Protein AF-A0AAW6HRA0-F1 (afdb_monomer_lite)

Radius of gyration: 40.7 Å; chains: 1; bounding box: 84×88×145 Å

Foldseek 3Di:
DDDDDDDDDDDDDDDDDDDDDDDDDDDDDDDDDDDDDDDDDDDDDDDDDDDYDDDDYDDDDDDDDDDDDDDDYDDDDDDDDDDDDDDDDDDDDDDDDDDDDDDDDDDDDDDDDDDDDDDDDDDDDPDPDPPPPDDPLRVLLVLLVVVLVLLVLLLVQQPDDPVVSVVVCVVCVVVANVVSVVLSVVSVVPVVVSVVVVCSVVSSVVNVVVSVVVCVVRVHPSVPDDPPDDTPLRVLVVVLVVLLVLLVVLLVLDPQVVLVVLSVVVNVVSVVQNNDGPVRDRLDFDADPVGDTPSPSVVSSVVSVVVSVVVVVLQVQLVVLVVVLVPQAEPLAFDLVSVPSLVSNLVSLLSNDRDDLECRVQADDLLWHFCCVCVVDPLSVVLLVVLLVLLLQLVLVQAFAPDPVRARADDDDPVCLVSCVVQLSQQLSLLVLLQVSLQSSCVNNVFDRADACNVVDDSRLSVLVLSNLSSLVSLVCQQLVVPAHNVRDGDDDSHGHHPSNVVSCVVVQKDKDKDKDKCSPPFRKYAPNRHHISNNVSSVVSSVLSVLVVLCVVPPPPPPVSCVSNVSVCLSNDRQFHYKGKGKDKDWPAADPVHRRITTMIIIMIIMTIGRNDDD

Organism: NCBI:txid2963128

Secondary structure (DSSP, 8-state):
--------------------------------------------------------------------------------------------------------PPPP-------PPPPPP----------PPPPHHHHHHHHHHHHHHHHHHHHHT-SS-HHHHHHHHHHHIIIIIHHHHHHHHHHHHHHHHHHHTT-HHHHHHHHHHHHHHHHHHTT--TTT--TTPPPHHHHHHHHHHHHHHHHHHHHTT---HHHHHHHHHHHHHHHHHHHS-TTS--S--EE-TT--EE-HHHHHHHHHHHHHHHHHHHHHHHHHHHHHHHH----SS--TT-HHHHHHHHHHGGGGS---SBSTTS--BTTB-BTHHHHH-HHHHHHHHHHHHHHHHHHHTT-SSSSTTT-B-PPPPTTHHHHHHHHHHHHHHHHHHHHHHHHHHHHHTTPPPPEEGGGTS-HHHHHHHHHHHHHHHHHHHHHHTTPBPTTSPBP------BHHHHHHHHHTTEEEEEEEEE-TTSPEEE-TTT-SBHHHHHHHHHHHHHHTHHHHHHHTTT-TTTGGGSHHHHHHH-SS--EEEEEEEEEEEEE-SS-TTSEEEEEEEEEEEEEEPPP-

pLDDT: mean 71.72, std 25.59, range [21.41, 98.06]

Structure (mmCIF, N/CA/C/O backbone):
data_AF-A0AAW6HRA0-F1
#
_entry.id   AF-A0AAW6HRA0-F1
#
loop_
_atom_site.group_PDB
_atom_site.id
_atom_site.type_symbol
_atom_site.label_atom_id
_atom_site.label_alt_id
_atom_site.label_comp_id
_atom_site.label_asym_id
_atom_site.label_entity_id
_atom_site.label_seq_id
_atom_site.pdbx_PDB_ins_code
_atom_site.Cartn_x
_atom_site.Cartn_y
_atom_site.Cartn_z
_atom_site.occupancy
_atom_site.B_iso_or_equiv
_atom_site.auth_seq_id
_atom_site.auth_comp_id
_atom_site.auth_asym_id
_atom_site.auth_atom_id
_atom_site.pdbx_PDB_model_num
ATOM 1 N N . MET A 1 1 ? 3.981 -8.289 65.787 1.00 32.78 1 MET A N 1
ATOM 2 C CA . MET A 1 1 ? 4.307 -9.718 66.020 1.00 32.78 1 MET A CA 1
ATOM 3 C C . MET A 1 1 ? 3.108 -10.589 65.640 1.00 32.78 1 MET A C 1
ATOM 5 O O . MET A 1 1 ? 2.028 -10.282 66.110 1.00 32.78 1 MET A O 1
ATOM 9 N N . LYS A 1 2 ? 3.347 -11.633 64.816 1.00 30.75 2 LYS A N 1
ATOM 10 C CA . LYS A 1 2 ? 2.609 -12.918 64.611 1.00 30.75 2 LYS A CA 1
ATOM 11 C C . LYS A 1 2 ? 1.085 -12.866 64.313 1.00 30.75 2 LYS A C 1
ATOM 13 O O . LYS A 1 2 ? 0.309 -12.470 65.161 1.00 30.75 2 LYS A O 1
ATOM 18 N N . ARG A 1 3 ? 0.630 -13.144 63.075 1.00 32.78 3 ARG A N 1
ATOM 19 C CA . ARG A 1 3 ? 0.397 -14.449 62.370 1.00 32.78 3 ARG A CA 1
ATOM 20 C C . ARG A 1 3 ? -0.801 -15.275 62.887 1.00 32.78 3 ARG A C 1
ATOM 22 O O . ARG A 1 3 ? -0.697 -15.839 63.966 1.00 32.78 3 ARG A O 1
ATOM 29 N N . HIS A 1 4 ? -1.831 -15.468 62.046 1.00 30.52 4 HIS A N 1
ATOM 30 C CA . HIS A 1 4 ? -2.192 -16.739 61.361 1.00 30.52 4 HIS A CA 1
ATOM 31 C C . HIS A 1 4 ? -3.583 -16.644 60.684 1.00 30.52 4 HIS A C 1
ATOM 33 O O . HIS A 1 4 ? -4.555 -16.256 61.312 1.00 30.52 4 HIS A O 1
ATOM 39 N N . ASN A 1 5 ? -3.663 -16.785 59.353 1.00 33.03 5 ASN A N 1
ATOM 40 C CA . ASN A 1 5 ? -3.991 -18.000 58.573 1.00 33.03 5 ASN A CA 1
ATOM 41 C C . ASN A 1 5 ? -5.395 -18.593 58.790 1.00 33.03 5 ASN A C 1
ATOM 43 O O . ASN A 1 5 ? -5.644 -19.216 59.816 1.00 33.03 5 ASN A O 1
ATOM 47 N N . LYS A 1 6 ? -6.206 -18.610 57.720 1.00 30.36 6 LYS A N 1
ATOM 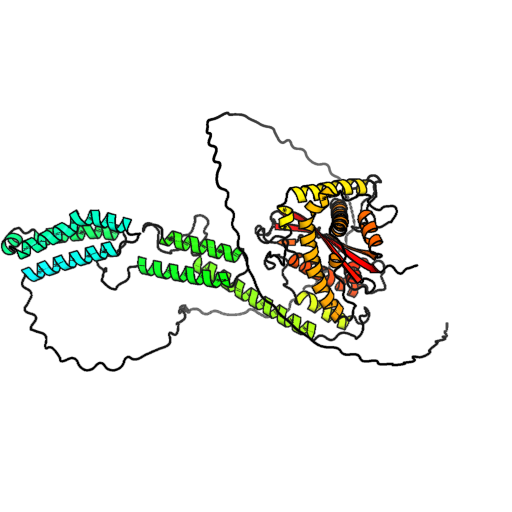48 C CA . LYS A 1 6 ? -7.031 -19.773 57.346 1.00 30.36 6 LYS A CA 1
ATOM 49 C C . LYS A 1 6 ? -7.281 -19.804 55.831 1.00 30.36 6 LYS A C 1
ATOM 51 O O . LYS A 1 6 ? -7.961 -18.950 55.278 1.00 30.36 6 LYS A O 1
ATOM 56 N N . LYS A 1 7 ? -6.692 -20.819 55.189 1.00 29.89 7 LYS A N 1
ATOM 57 C CA . LYS A 1 7 ? -6.989 -21.306 53.834 1.00 29.89 7 LYS A CA 1
ATOM 58 C C . LYS A 1 7 ? -8.380 -21.957 53.812 1.00 29.89 7 LYS A C 1
ATOM 60 O O . LYS A 1 7 ? -8.740 -22.630 54.777 1.00 29.89 7 LYS A O 1
ATOM 65 N N . ARG A 1 8 ? -9.087 -21.877 52.682 1.00 29.95 8 ARG A N 1
ATOM 66 C CA . ARG A 1 8 ? -10.097 -22.871 52.284 1.00 29.95 8 ARG A CA 1
ATOM 67 C C . ARG A 1 8 ? -9.791 -23.369 50.869 1.00 29.95 8 ARG A C 1
ATOM 69 O O . ARG A 1 8 ? -9.817 -22.604 49.915 1.00 29.95 8 ARG A O 1
ATOM 76 N N . LEU A 1 9 ? -9.449 -24.653 50.814 1.00 26.12 9 LEU A N 1
ATOM 77 C CA . LEU A 1 9 ? -9.520 -25.569 49.673 1.00 26.12 9 LEU A CA 1
ATOM 78 C C . LEU A 1 9 ? -10.984 -26.026 49.519 1.00 26.12 9 LEU A C 1
ATOM 80 O O . LEU A 1 9 ? -11.621 -26.182 50.554 1.00 26.12 9 LEU A O 1
ATOM 84 N N . PHE A 1 10 ? -11.467 -26.283 48.300 1.00 27.75 10 PHE A N 1
ATOM 85 C CA . PHE A 1 10 ? -12.321 -27.427 47.889 1.00 27.75 10 PHE A CA 1
ATOM 86 C C . PHE A 1 10 ? -12.555 -27.278 46.364 1.00 27.75 10 PHE A C 1
ATOM 88 O O . PHE A 1 10 ? -13.098 -26.270 45.933 1.00 27.75 10 PHE A O 1
ATOM 95 N N . THR A 1 11 ? -11.857 -28.027 45.506 1.00 26.58 11 THR A N 1
ATOM 96 C CA . THR A 1 11 ? -12.158 -29.376 44.969 1.00 26.58 11 THR A CA 1
ATOM 97 C C . THR A 1 11 ? -12.939 -29.334 43.652 1.00 26.58 11 THR A C 1
ATOM 99 O O . THR A 1 11 ? -14.100 -28.952 43.590 1.00 26.58 11 THR A O 1
ATOM 102 N N . THR A 1 12 ? -12.236 -29.776 42.614 1.00 26.36 12 THR A N 1
ATOM 103 C CA . THR A 1 12 ? -12.660 -30.143 41.262 1.00 26.36 12 THR A CA 1
ATOM 104 C C . THR A 1 12 ? -13.711 -31.258 41.275 1.00 26.36 12 THR A C 1
ATOM 106 O O . THR A 1 12 ? -13.523 -32.247 41.981 1.00 26.36 12 THR A O 1
ATOM 109 N N . LEU A 1 13 ? -14.740 -31.179 40.423 1.00 23.59 13 LEU A N 1
ATOM 110 C CA . LEU A 1 13 ? -15.437 -32.372 39.935 1.00 23.59 13 LEU A CA 1
ATOM 111 C C . LEU A 1 13 ? -15.666 -32.278 38.421 1.00 23.59 13 LEU A C 1
ATOM 113 O O . LEU A 1 13 ? -16.229 -31.314 37.910 1.00 23.59 13 LEU A O 1
ATOM 117 N N . PHE A 1 14 ? -15.165 -33.303 37.742 1.00 24.30 14 PHE A N 1
ATOM 118 C CA . PHE A 1 14 ? -15.298 -33.624 36.327 1.00 24.30 14 PHE A CA 1
ATOM 119 C C . PHE A 1 14 ? -16.627 -34.362 36.105 1.00 24.30 14 PHE A C 1
ATOM 121 O O . PHE A 1 14 ? -16.953 -35.254 36.887 1.00 24.30 14 PHE A O 1
ATOM 128 N N . ALA A 1 15 ? -17.337 -34.080 35.012 1.00 24.59 15 ALA A N 1
ATOM 129 C CA . ALA A 1 15 ? -18.278 -35.028 34.417 1.00 24.59 15 ALA A CA 1
ATOM 130 C C . ALA A 1 15 ? -18.334 -34.822 32.896 1.00 24.59 15 ALA A C 1
ATOM 132 O O . ALA A 1 15 ? -18.766 -33.781 32.405 1.00 24.59 15 ALA A O 1
ATOM 133 N N . CYS A 1 16 ? -17.851 -35.832 32.173 1.00 21.41 16 CYS A N 1
ATOM 134 C CA . CYS A 1 16 ? -17.961 -35.996 30.730 1.00 21.41 16 CYS A CA 1
ATOM 135 C C . CYS A 1 16 ? -19.397 -36.340 30.320 1.00 21.41 16 CYS A C 1
ATOM 137 O O . CYS A 1 16 ? -20.037 -37.172 30.961 1.00 21.41 16 CYS A O 1
ATOM 139 N N . THR A 1 17 ? -19.834 -35.868 29.153 1.00 27.03 17 THR A N 1
ATOM 140 C CA . THR A 1 17 ? -20.643 -36.702 28.251 1.00 27.03 17 THR A CA 1
ATOM 141 C C . THR A 1 17 ? -20.348 -36.319 26.802 1.00 27.03 17 THR A C 1
ATOM 143 O O . THR A 1 17 ? -20.506 -35.167 26.408 1.00 27.03 17 THR A O 1
ATOM 146 N N . LEU A 1 18 ? -19.859 -37.299 26.036 1.00 24.09 18 LEU A N 1
ATOM 147 C CA . LEU A 1 18 ? -19.738 -37.271 24.581 1.00 24.09 18 LEU A CA 1
ATOM 148 C C . LEU A 1 18 ? -21.130 -37.318 23.935 1.00 24.09 18 LEU A C 1
ATOM 150 O O . LEU A 1 18 ? -21.967 -38.103 24.372 1.00 24.09 18 LEU A O 1
ATOM 154 N N . LEU A 1 19 ? -21.300 -36.636 22.801 1.00 24.66 19 LEU A N 1
ATOM 155 C CA . LEU A 1 19 ? -22.029 -37.214 21.672 1.00 24.66 19 LEU A CA 1
ATOM 156 C C . LEU A 1 19 ? -21.441 -36.706 20.349 1.00 24.66 19 LEU A C 1
ATOM 158 O O . LEU A 1 19 ? -21.378 -35.513 20.070 1.00 24.66 19 LEU A O 1
ATOM 162 N N . THR A 1 20 ? -20.950 -37.671 19.582 1.00 27.36 20 THR A N 1
ATOM 163 C CA . THR A 1 20 ? -20.420 -37.602 18.219 1.00 27.36 20 THR A CA 1
ATOM 164 C C . THR A 1 20 ? -21.535 -37.428 17.189 1.00 27.36 20 THR A C 1
ATOM 166 O O . THR A 1 20 ? -22.598 -38.026 17.334 1.00 27.36 20 THR A O 1
ATOM 169 N N . GLY A 1 21 ? -21.256 -36.706 16.102 1.00 24.25 21 GLY A N 1
ATOM 170 C CA . GLY A 1 21 ? -22.137 -36.619 14.935 1.00 24.25 21 GLY A CA 1
ATOM 171 C C . GLY A 1 21 ? -21.436 -35.991 13.732 1.00 24.25 21 GLY A C 1
ATOM 172 O O . GLY A 1 21 ? -21.539 -34.795 13.495 1.00 24.25 21 GLY A O 1
ATOM 173 N N . THR A 1 22 ? -20.690 -36.812 13.002 1.00 25.50 22 THR A N 1
ATOM 174 C CA . THR A 1 22 ? -20.078 -36.549 11.695 1.00 25.50 22 THR A CA 1
ATOM 175 C C . THR A 1 22 ? -21.141 -36.545 10.593 1.00 25.50 22 THR A C 1
ATOM 177 O O . THR A 1 22 ? -21.869 -37.526 10.485 1.00 25.50 22 THR A O 1
ATOM 180 N N . ILE A 1 23 ? -21.153 -35.538 9.709 1.00 26.33 23 ILE A N 1
ATOM 181 C CA . ILE A 1 23 ? -21.587 -35.688 8.307 1.00 26.33 23 ILE A CA 1
ATOM 182 C C . ILE A 1 23 ? -20.619 -34.900 7.409 1.00 26.33 23 ILE A C 1
ATOM 184 O O . ILE A 1 23 ? -20.472 -33.687 7.527 1.00 26.33 23 ILE A O 1
ATOM 188 N N . LEU A 1 24 ? -19.943 -35.649 6.539 1.00 24.14 24 LEU A N 1
ATOM 189 C CA . LEU A 1 24 ? -19.194 -35.235 5.349 1.00 24.14 24 LEU A CA 1
ATOM 190 C C . LEU A 1 24 ? -20.092 -35.428 4.114 1.00 24.14 24 LEU A C 1
ATOM 192 O O . LEU A 1 24 ? -21.017 -36.236 4.185 1.00 24.14 24 LEU A O 1
ATOM 196 N N . SER A 1 25 ? -19.699 -34.809 2.986 1.00 24.53 25 SER A N 1
ATOM 197 C CA . SER A 1 25 ? -20.183 -34.982 1.590 1.00 24.53 25 SER A CA 1
ATOM 198 C C . SER A 1 25 ? -21.067 -33.830 1.090 1.00 24.53 25 SER A C 1
ATOM 200 O O . SER A 1 25 ? -22.001 -33.450 1.779 1.00 24.53 25 SER A O 1
ATOM 202 N N . SER A 1 26 ? -20.906 -33.256 -0.105 1.00 24.38 26 SER A N 1
ATOM 203 C CA . SER A 1 26 ? -19.898 -33.320 -1.182 1.00 24.38 26 SER A CA 1
ATOM 204 C C . SER A 1 26 ? -20.321 -32.322 -2.283 1.00 24.38 26 SER A C 1
ATOM 206 O O . SER A 1 26 ? -21.490 -31.955 -2.311 1.00 24.38 26 SER A O 1
ATOM 208 N N . CYS A 1 27 ? -19.382 -31.974 -3.185 1.00 22.89 27 CYS A N 1
ATOM 209 C CA . CYS A 1 27 ? -19.564 -31.733 -4.638 1.00 22.89 27 CYS A CA 1
ATOM 210 C C . CYS A 1 27 ? -20.577 -30.648 -5.100 1.00 22.89 27 CYS A C 1
ATOM 212 O O . CYS A 1 27 ? -21.722 -30.633 -4.682 1.00 22.89 27 CYS A O 1
ATOM 214 N N . LYS A 1 28 ? -20.284 -29.745 -6.046 1.00 25.86 28 LYS A N 1
ATOM 215 C CA . LYS A 1 28 ? -19.687 -29.941 -7.383 1.00 25.86 28 LYS A CA 1
ATOM 216 C C . LYS A 1 28 ? -19.441 -28.581 -8.071 1.00 25.86 28 LYS A C 1
ATOM 218 O O . LYS A 1 28 ? -20.191 -27.641 -7.823 1.00 25.86 28 LYS A O 1
ATOM 223 N N . ASP A 1 29 ? -18.450 -28.545 -8.958 1.00 27.97 29 ASP A N 1
ATOM 224 C CA . ASP A 1 29 ? -18.233 -27.533 -10.000 1.00 27.97 29 ASP A CA 1
ATOM 225 C C . ASP A 1 29 ? -19.407 -27.447 -10.991 1.00 27.97 29 ASP A C 1
ATOM 227 O O . ASP A 1 29 ? -20.036 -28.468 -11.274 1.00 27.97 29 ASP A O 1
ATOM 231 N N . GLU A 1 30 ? -19.624 -26.268 -11.586 1.00 27.77 30 GLU A N 1
ATOM 232 C CA . GLU A 1 30 ? -20.020 -26.165 -12.996 1.00 27.77 30 GLU A CA 1
ATOM 233 C C . GLU A 1 30 ? -19.641 -24.807 -13.620 1.00 27.77 30 GLU A C 1
ATOM 235 O O . GLU A 1 30 ? -19.603 -23.760 -12.973 1.00 27.77 30 GLU A O 1
ATOM 240 N N . ASP A 1 31 ? -19.315 -24.907 -14.904 1.00 26.70 31 ASP A N 1
ATOM 241 C CA . ASP A 1 31 ? -18.547 -24.024 -15.771 1.00 26.70 31 ASP A CA 1
ATOM 242 C C . ASP A 1 31 ? -19.311 -22.843 -16.416 1.00 26.70 31 ASP A C 1
ATOM 244 O O . ASP A 1 31 ? -20.501 -22.903 -16.709 1.00 26.70 31 ASP A O 1
ATOM 248 N N . ILE A 1 32 ? -18.532 -21.800 -16.742 1.00 27.66 32 ILE A N 1
ATOM 249 C CA . ILE A 1 32 ? -18.434 -21.065 -18.026 1.00 27.66 32 ILE A CA 1
ATOM 250 C C . ILE A 1 32 ? -19.733 -20.765 -18.813 1.00 27.66 32 ILE A C 1
ATOM 252 O O . ILE A 1 32 ? -20.316 -21.650 -19.436 1.00 27.66 32 ILE A O 1
ATOM 256 N N . LYS A 1 33 ? -20.006 -19.464 -19.049 1.00 26.39 33 LYS A N 1
ATOM 257 C CA . LYS A 1 33 ? -20.220 -18.922 -20.415 1.00 26.39 33 LYS A CA 1
ATOM 258 C C . LYS A 1 33 ? -20.178 -17.393 -20.506 1.00 26.39 33 LYS A C 1
ATOM 260 O O . LYS A 1 33 ? -20.820 -16.667 -19.758 1.00 26.39 33 LYS A O 1
ATOM 265 N N . ALA A 1 34 ? -19.418 -16.942 -21.499 1.00 26.44 34 ALA A N 1
ATOM 266 C CA . ALA A 1 34 ? -19.275 -15.571 -21.958 1.00 26.44 34 ALA A CA 1
ATOM 267 C C . ALA A 1 34 ? -20.523 -15.055 -22.694 1.00 26.44 34 ALA A C 1
ATOM 269 O O . ALA A 1 34 ? -21.170 -15.810 -23.415 1.00 26.44 34 ALA A O 1
ATOM 270 N N . HIS A 1 35 ? -20.749 -13.738 -22.651 1.00 26.91 35 HIS A N 1
ATOM 271 C CA . HIS A 1 35 ? -21.359 -13.018 -23.769 1.00 26.91 35 HIS A CA 1
ATOM 272 C C . HIS A 1 35 ? -20.763 -11.612 -23.926 1.00 26.91 35 HIS A C 1
ATOM 274 O O . HIS A 1 35 ? -20.945 -10.728 -23.093 1.00 26.91 35 HIS A O 1
ATOM 280 N N . LYS A 1 36 ? -20.067 -11.423 -25.054 1.00 27.50 36 LYS A N 1
ATOM 281 C CA . LYS A 1 36 ? -19.868 -10.132 -25.720 1.00 27.50 36 LYS A CA 1
ATOM 282 C C . LYS A 1 36 ? -21.234 -9.553 -26.100 1.00 27.50 36 LYS A C 1
ATOM 284 O O . LYS A 1 36 ? -22.053 -10.286 -26.648 1.00 27.50 36 LYS A O 1
ATOM 289 N N . ASN A 1 37 ? -21.409 -8.242 -25.947 1.00 27.28 37 ASN A N 1
ATOM 290 C CA . ASN A 1 37 ? -22.041 -7.434 -26.987 1.00 27.28 37 ASN A CA 1
ATOM 291 C C . ASN A 1 37 ? -21.574 -5.977 -26.922 1.00 27.28 37 ASN A C 1
ATOM 293 O O . ASN A 1 37 ? -21.747 -5.271 -25.935 1.00 27.28 37 ASN A O 1
ATOM 297 N N . SER A 1 38 ? -20.963 -5.580 -28.031 1.00 26.45 38 SER A N 1
ATOM 298 C CA . SER A 1 38 ? -20.628 -4.232 -28.461 1.00 26.45 38 SER A CA 1
ATOM 299 C C . SER A 1 38 ? -21.875 -3.379 -28.686 1.00 26.45 38 SER A C 1
ATOM 301 O O . SER A 1 38 ? -22.854 -3.868 -29.251 1.00 26.45 38 SER A O 1
ATOM 303 N N . LYS A 1 39 ? -21.780 -2.077 -28.411 1.00 27.12 39 LYS A N 1
ATOM 304 C CA . LYS A 1 39 ? -22.443 -1.065 -29.239 1.00 27.12 39 LYS A CA 1
ATOM 305 C C . LYS A 1 39 ? -21.587 0.194 -29.303 1.00 27.12 39 LYS A C 1
ATOM 307 O O . LYS A 1 39 ? -21.385 0.881 -28.309 1.00 27.12 39 LYS A O 1
ATOM 312 N N . GLU A 1 40 ? -21.078 0.428 -30.504 1.00 26.38 40 GLU A N 1
ATOM 313 C CA . GLU A 1 40 ? -20.546 1.695 -30.981 1.00 26.38 40 GLU A CA 1
ATOM 314 C C . GLU A 1 40 ? -21.609 2.793 -30.869 1.00 26.38 40 GLU A C 1
ATOM 316 O O . GLU A 1 40 ? -22.800 2.564 -31.099 1.00 26.38 40 GLU A O 1
ATOM 321 N N . THR A 1 41 ? -21.178 4.022 -30.600 1.00 27.05 41 THR A N 1
ATOM 322 C CA . THR A 1 41 ? -21.844 5.198 -31.161 1.00 27.05 41 THR A CA 1
ATOM 323 C C . THR A 1 41 ? -20.789 6.249 -31.468 1.00 27.05 41 THR A C 1
ATOM 325 O O . THR A 1 41 ? -20.046 6.696 -30.597 1.00 27.05 41 THR A O 1
ATOM 328 N N . THR A 1 42 ? -20.707 6.583 -32.747 1.00 25.50 42 THR A N 1
ATOM 329 C CA . THR A 1 42 ? -19.741 7.483 -33.365 1.00 25.50 42 THR A CA 1
ATOM 330 C C . THR A 1 42 ? -20.321 8.902 -33.484 1.00 25.50 42 THR A C 1
ATOM 332 O O . THR A 1 42 ? -21.511 9.071 -33.729 1.00 25.50 42 THR A O 1
ATOM 335 N N . VAL A 1 43 ? -19.420 9.891 -33.426 1.00 25.80 43 VAL A N 1
ATOM 336 C CA . VAL A 1 43 ? -19.469 11.250 -34.019 1.00 25.80 43 VAL A CA 1
ATOM 337 C C . VAL A 1 43 ? -20.418 12.304 -33.417 1.00 25.80 43 VAL A C 1
ATOM 339 O O . VAL A 1 43 ? -21.623 12.298 -33.646 1.00 25.80 43 VAL A O 1
ATOM 342 N N . LYS A 1 44 ? -19.812 13.369 -32.866 1.00 26.44 44 LYS A N 1
ATOM 343 C CA . LYS A 1 44 ? -19.910 14.720 -33.459 1.00 26.44 44 LYS A CA 1
ATOM 344 C C . LYS A 1 44 ? -18.706 15.594 -33.102 1.00 26.44 44 LYS A C 1
ATOM 346 O O . LYS A 1 44 ? -18.514 16.003 -31.964 1.00 26.44 44 LYS A O 1
ATOM 351 N N . THR A 1 45 ? -17.906 15.849 -34.130 1.00 26.89 45 THR A N 1
ATOM 352 C CA . THR A 1 45 ? -16.911 16.911 -34.247 1.00 26.89 45 THR A CA 1
ATOM 353 C C . THR A 1 45 ? -17.600 18.274 -34.348 1.00 26.89 45 THR A C 1
ATOM 355 O O . THR A 1 45 ? -18.645 18.407 -34.985 1.00 26.89 45 THR A O 1
ATOM 358 N N . GLY A 1 46 ? -16.993 19.293 -33.741 1.00 26.42 46 GLY A N 1
ATOM 359 C CA . GLY A 1 46 ? -17.368 20.698 -33.875 1.00 26.42 46 GLY A CA 1
ATOM 360 C C . GLY A 1 46 ? -16.120 21.568 -33.758 1.00 26.42 46 GLY A C 1
ATOM 361 O O . GLY A 1 46 ? -15.561 21.702 -32.676 1.00 26.42 46 GLY A O 1
ATOM 362 N N . ASN A 1 47 ? -15.673 22.078 -34.906 1.00 27.52 47 ASN A N 1
ATOM 363 C CA . ASN A 1 47 ? -14.551 22.996 -35.108 1.00 27.52 47 ASN A CA 1
ATOM 364 C C . ASN A 1 47 ? -14.876 24.442 -34.684 1.00 27.52 47 ASN A C 1
ATOM 366 O O . ASN A 1 47 ? -16.030 24.859 -34.749 1.00 27.52 47 ASN A O 1
ATOM 370 N N . GLY A 1 48 ? -13.814 25.213 -34.417 1.00 26.25 48 GLY A N 1
ATOM 371 C CA . GLY A 1 48 ? -13.759 26.687 -34.369 1.00 26.25 48 GLY A CA 1
ATOM 372 C C . GLY A 1 48 ? -12.716 27.132 -33.333 1.00 26.25 48 GLY A C 1
ATOM 373 O O . GLY A 1 48 ? -12.991 27.025 -32.147 1.00 26.25 48 GLY A O 1
ATOM 374 N N . SER A 1 49 ? -11.434 27.368 -33.663 1.00 25.45 49 SER A N 1
ATOM 375 C CA . SER A 1 49 ? -10.855 28.582 -34.297 1.00 25.45 49 SER A CA 1
ATOM 376 C C . SER A 1 49 ? -11.257 29.866 -33.538 1.00 25.45 49 SER A C 1
ATOM 378 O O . SER A 1 49 ? -12.423 30.030 -33.219 1.00 25.45 49 SER A O 1
ATOM 380 N N . THR A 1 50 ? -10.417 30.849 -33.197 1.00 26.05 50 THR A N 1
ATOM 381 C CA . THR A 1 50 ? -9.012 31.219 -33.468 1.00 26.05 50 THR A CA 1
ATOM 382 C C . THR A 1 50 ? -8.729 32.522 -32.670 1.00 26.05 50 THR A C 1
ATOM 384 O O . THR A 1 50 ? -9.687 33.154 -32.235 1.00 26.05 50 THR A O 1
ATOM 387 N N . ILE A 1 51 ? -7.456 32.965 -32.635 1.00 28.05 51 ILE A N 1
ATOM 388 C CA . ILE A 1 51 ? -6.970 34.376 -32.571 1.00 28.05 51 ILE A CA 1
ATOM 389 C C . ILE A 1 51 ? -6.637 35.010 -31.191 1.00 28.05 51 ILE A C 1
ATOM 391 O O . ILE A 1 51 ? -7.522 35.270 -30.388 1.00 28.05 51 ILE A O 1
ATOM 395 N N . GLU A 1 52 ? -5.320 35.286 -31.038 1.00 26.44 52 GLU A N 1
ATOM 396 C CA . GLU A 1 52 ? -4.622 36.512 -30.548 1.00 26.44 52 GLU A CA 1
ATOM 397 C C . GLU A 1 52 ? -4.929 37.086 -29.146 1.00 26.44 52 GLU A C 1
ATOM 399 O O . GLU A 1 52 ? -6.017 36.944 -28.623 1.00 26.44 52 GLU A O 1
ATOM 404 N N . SER A 1 53 ? -4.078 37.863 -28.469 1.00 26.00 53 SER A N 1
ATOM 405 C CA . SER A 1 53 ? -2.642 38.190 -28.467 1.00 26.00 53 SER A CA 1
ATOM 406 C C . SER A 1 53 ? -2.406 39.109 -27.240 1.00 26.00 53 SER A C 1
ATOM 408 O O . SER A 1 53 ? -3.347 39.738 -26.774 1.00 26.00 53 SER A O 1
ATOM 410 N N . ASN A 1 54 ? -1.159 39.171 -26.754 1.00 26.05 54 ASN A N 1
ATOM 411 C CA . ASN A 1 54 ? -0.449 40.296 -26.104 1.00 26.05 54 ASN A CA 1
ATOM 412 C C . ASN A 1 54 ? -1.069 41.179 -24.989 1.00 26.05 54 ASN A C 1
ATOM 414 O O . ASN A 1 54 ? -2.162 41.719 -25.098 1.00 26.05 54 ASN A O 1
ATOM 418 N N . GLY A 1 55 ? -0.214 41.497 -24.004 1.00 25.53 55 GLY A N 1
ATOM 419 C CA . GLY A 1 55 ? -0.324 42.660 -23.104 1.00 25.53 55 GLY A CA 1
ATOM 420 C C . GLY A 1 55 ? 0.127 42.320 -21.676 1.00 25.53 55 GLY A C 1
ATOM 421 O O . GLY A 1 55 ? -0.635 41.704 -20.946 1.00 25.53 55 GLY A O 1
ATOM 422 N N . SER A 1 56 ? 1.402 42.459 -21.299 1.00 25.89 56 SER A N 1
ATOM 423 C CA . SER A 1 56 ? 2.108 43.696 -20.899 1.00 25.89 56 SER A CA 1
ATOM 424 C C . SER A 1 56 ? 1.938 44.084 -19.417 1.00 25.89 56 SER A C 1
ATOM 426 O O . SER A 1 56 ? 0.846 44.396 -18.962 1.00 25.89 56 SER A O 1
ATOM 428 N N . ASP A 1 57 ? 3.102 44.157 -18.763 1.00 26.14 57 ASP A N 1
ATOM 429 C CA . ASP A 1 57 ? 3.569 45.194 -17.831 1.00 26.14 57 ASP A CA 1
ATOM 430 C C . ASP A 1 57 ? 3.345 45.159 -16.304 1.00 26.14 57 ASP A C 1
ATOM 432 O O . ASP A 1 57 ? 2.240 45.100 -15.776 1.00 26.14 57 ASP A O 1
ATOM 436 N N . ASN A 1 58 ? 4.497 45.444 -15.664 1.00 27.61 58 ASN A N 1
ATOM 437 C CA . ASN A 1 58 ? 4.759 46.260 -14.468 1.00 27.61 58 ASN A CA 1
ATOM 438 C C . ASN A 1 58 ? 4.637 45.605 -13.075 1.00 27.61 58 ASN A C 1
ATOM 440 O O . ASN A 1 58 ? 3.588 45.116 -12.686 1.00 27.61 58 ASN A O 1
ATOM 444 N N . SER A 1 59 ? 5.759 45.463 -12.336 1.00 25.27 59 SER A N 1
ATOM 445 C CA . SER A 1 59 ? 6.427 46.493 -11.484 1.00 25.27 59 SER A CA 1
ATOM 446 C C . SER A 1 59 ? 5.711 46.606 -10.126 1.00 25.27 59 SER A C 1
ATOM 448 O O . SER A 1 59 ? 4.494 46.661 -10.108 1.00 25.27 59 SER A O 1
ATOM 450 N N . SER A 1 60 ? 6.307 46.680 -8.933 1.00 26.80 60 SER A N 1
ATOM 451 C CA . SER A 1 60 ? 7.676 46.758 -8.406 1.00 26.80 60 SER A CA 1
ATOM 452 C C . SER A 1 60 ? 7.597 46.650 -6.861 1.00 26.80 60 SER A C 1
ATOM 454 O O . SER A 1 60 ? 6.523 46.792 -6.287 1.00 26.80 60 SER A O 1
ATOM 456 N N . ASN A 1 61 ? 8.753 46.419 -6.220 1.00 24.39 61 ASN A N 1
ATOM 457 C CA . ASN A 1 61 ? 9.211 46.907 -4.901 1.00 24.39 61 ASN A CA 1
ATOM 458 C C . ASN A 1 61 ? 8.288 46.916 -3.659 1.00 24.39 61 ASN A C 1
ATOM 460 O O . ASN A 1 61 ? 7.347 47.694 -3.578 1.00 24.39 61 ASN A O 1
ATOM 464 N N . ASN A 1 62 ? 8.734 46.256 -2.578 1.00 27.47 62 ASN A N 1
ATOM 465 C CA . ASN A 1 62 ? 9.314 46.935 -1.395 1.00 27.47 62 ASN A CA 1
ATOM 466 C C . ASN A 1 62 ? 9.835 45.907 -0.368 1.00 27.47 62 ASN A C 1
ATOM 468 O O . ASN A 1 62 ? 9.141 44.964 -0.008 1.00 27.47 62 ASN A O 1
ATOM 472 N N . GLN A 1 63 ? 11.135 45.938 -0.065 1.00 27.00 63 GLN A N 1
ATOM 473 C CA . GLN A 1 63 ? 11.743 46.544 1.134 1.00 27.00 63 GLN A CA 1
ATOM 474 C C . GLN A 1 63 ? 11.460 45.806 2.453 1.00 27.00 63 GLN A C 1
ATOM 476 O O . GLN A 1 63 ? 10.472 46.025 3.142 1.00 27.00 63 GLN A O 1
ATOM 481 N N . THR A 1 64 ? 12.437 44.975 2.815 1.00 25.77 64 THR A N 1
ATOM 482 C CA . THR A 1 64 ? 12.747 44.483 4.158 1.00 25.77 64 THR A CA 1
ATOM 483 C C . THR A 1 64 ? 13.400 45.574 5.009 1.00 25.77 64 THR A C 1
ATOM 485 O O . THR A 1 64 ? 14.358 46.211 4.567 1.00 25.77 64 THR A O 1
ATOM 488 N N . SER A 1 65 ? 12.950 45.717 6.255 1.00 29.11 65 SER A N 1
ATOM 489 C CA . SER A 1 65 ? 13.601 46.509 7.304 1.00 29.11 65 SER A CA 1
ATOM 490 C C . SER A 1 65 ? 13.787 45.684 8.582 1.00 29.11 65 SER A C 1
ATOM 492 O O . SER A 1 65 ? 12.884 44.969 9.010 1.00 29.11 65 SER A O 1
ATOM 494 N N . ASN A 1 66 ? 14.987 45.816 9.150 1.00 25.73 66 ASN A N 1
ATOM 495 C CA . ASN A 1 66 ? 15.507 45.244 10.395 1.00 25.73 66 ASN A CA 1
ATOM 496 C C . ASN A 1 66 ? 14.788 45.719 11.673 1.00 25.73 66 ASN A C 1
ATOM 498 O O . ASN A 1 66 ? 14.431 46.891 11.756 1.00 25.73 66 ASN A O 1
ATOM 502 N N . SER A 1 67 ? 14.788 44.867 12.708 1.00 27.02 67 SER A N 1
ATOM 503 C CA . SER A 1 67 ? 15.226 45.157 14.101 1.00 27.02 67 SER A CA 1
ATOM 504 C C . SER A 1 67 ? 15.075 43.871 14.945 1.00 27.02 67 SER A C 1
ATOM 506 O O . SER A 1 67 ? 14.050 43.205 14.879 1.00 27.02 67 SER A O 1
ATOM 508 N N . GLN A 1 68 ? 16.145 43.272 15.481 1.00 25.66 68 GLN A N 1
ATOM 509 C CA . GLN A 1 68 ? 16.868 43.553 16.739 1.00 25.66 68 GLN A CA 1
ATOM 510 C C . GLN A 1 68 ? 16.054 43.428 18.047 1.00 25.66 68 GLN A C 1
ATOM 512 O O . GLN A 1 68 ? 15.313 44.328 18.424 1.00 25.66 68 GLN A O 1
ATOM 517 N N . ASP A 1 69 ? 16.283 42.283 18.706 1.00 26.73 69 ASP A N 1
ATOM 518 C CA . ASP A 1 69 ? 16.615 42.014 20.118 1.00 26.73 69 ASP A CA 1
ATOM 519 C C . ASP A 1 69 ? 16.025 42.833 21.277 1.00 26.73 69 ASP A C 1
ATOM 521 O O . ASP A 1 69 ? 16.194 44.045 21.368 1.00 26.73 69 ASP A O 1
ATOM 525 N N . SER A 1 70 ? 15.518 42.091 22.277 1.00 27.91 70 SER A N 1
ATOM 526 C CA . SER A 1 70 ? 15.647 42.294 23.742 1.00 27.91 70 SER A CA 1
ATOM 527 C C . SER A 1 70 ? 14.997 41.074 24.441 1.00 27.91 70 SER A C 1
ATOM 529 O O . SER A 1 70 ? 13.794 40.898 24.310 1.00 27.91 70 SER A O 1
ATOM 531 N N . ASN A 1 71 ? 15.685 40.054 24.970 1.00 24.28 71 ASN A N 1
ATOM 532 C CA . ASN A 1 71 ? 16.627 39.935 26.099 1.00 24.28 71 ASN A CA 1
ATOM 533 C C . ASN A 1 71 ? 15.967 39.706 27.489 1.00 24.28 71 ASN A C 1
ATOM 535 O O . ASN A 1 71 ? 14.894 40.229 27.775 1.00 24.28 71 ASN A O 1
ATOM 539 N N . SER A 1 72 ? 16.706 38.980 28.350 1.00 25.53 72 SER A N 1
ATOM 540 C CA . SER A 1 72 ? 16.525 38.604 29.779 1.00 25.53 72 SER A CA 1
ATOM 541 C C . SER A 1 72 ? 15.761 37.287 30.078 1.00 25.53 72 SER A C 1
ATOM 543 O O . SER A 1 72 ? 14.573 37.174 29.808 1.00 25.53 72 SER A O 1
ATOM 545 N N . ASN A 1 73 ? 16.463 36.181 30.405 1.00 24.19 73 ASN A N 1
ATOM 546 C CA . ASN A 1 73 ? 17.061 35.730 31.701 1.00 24.19 73 ASN A CA 1
ATOM 547 C C . ASN A 1 73 ? 16.041 34.983 32.596 1.00 24.19 73 ASN A C 1
ATOM 549 O O . ASN A 1 73 ? 14.913 35.429 32.712 1.00 24.19 73 ASN A O 1
ATOM 553 N N . SER A 1 74 ? 16.324 33.894 33.326 1.00 27.02 74 SER A N 1
ATOM 554 C CA . SER A 1 74 ? 17.534 33.095 33.602 1.00 27.02 74 SER A CA 1
ATOM 555 C C . SER A 1 74 ? 17.165 31.894 34.506 1.00 27.02 74 SER A C 1
ATOM 557 O O . SER A 1 74 ? 16.298 32.065 35.358 1.00 27.02 74 SER A O 1
ATOM 559 N N . ASN A 1 75 ? 17.938 30.793 34.410 1.00 25.83 75 ASN A N 1
ATOM 560 C CA . ASN A 1 75 ? 18.309 29.808 35.462 1.00 25.83 75 ASN A CA 1
ATOM 561 C C . ASN A 1 75 ? 17.220 28.918 36.114 1.00 25.83 75 ASN A C 1
ATOM 563 O O . ASN A 1 75 ? 16.113 29.359 36.364 1.00 25.83 75 ASN A O 1
ATOM 567 N N . THR A 1 76 ? 17.430 27.655 36.516 1.00 26.17 76 THR A N 1
ATOM 568 C CA . THR A 1 76 ? 18.550 26.681 36.532 1.00 26.17 76 THR A CA 1
ATOM 569 C C . THR A 1 76 ? 17.955 25.344 37.006 1.00 26.17 76 THR A C 1
ATOM 571 O O . THR A 1 76 ? 17.194 25.353 37.970 1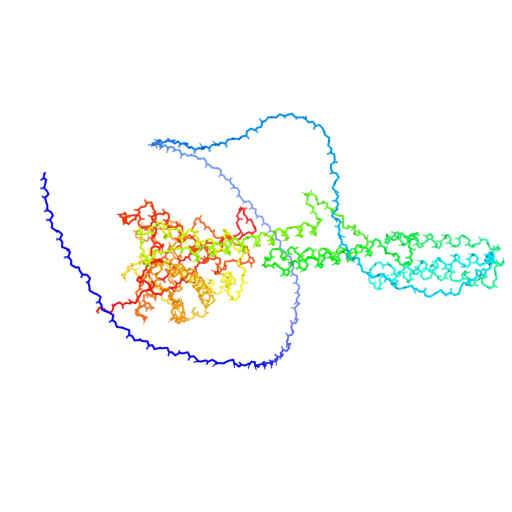.00 26.17 76 THR A O 1
ATOM 574 N N . ASN A 1 77 ? 18.346 24.202 36.428 1.00 26.11 77 ASN A N 1
ATOM 575 C CA . ASN A 1 77 ? 19.005 23.132 37.195 1.00 26.11 77 ASN A CA 1
ATOM 576 C C . ASN A 1 77 ? 19.519 22.005 36.292 1.00 26.11 77 ASN A C 1
ATOM 578 O O . ASN A 1 77 ? 18.809 21.461 35.450 1.00 26.11 77 ASN A O 1
ATOM 582 N N . ALA A 1 78 ? 20.792 21.694 36.513 1.00 25.38 78 ALA A N 1
ATOM 583 C CA . ALA A 1 78 ? 21.596 20.679 35.861 1.00 25.38 78 ALA A CA 1
ATOM 584 C C . ALA A 1 78 ? 21.606 19.364 36.654 1.00 25.38 78 ALA A C 1
ATOM 586 O O . ALA A 1 78 ? 21.412 19.382 37.870 1.00 25.38 78 ALA A O 1
ATOM 587 N N . SER A 1 79 ? 21.916 18.263 35.958 1.00 26.17 79 SER A N 1
ATOM 588 C CA . SER A 1 79 ? 22.776 17.122 36.359 1.00 26.17 79 SER A CA 1
ATOM 589 C C . SER A 1 79 ? 22.592 16.007 35.308 1.00 26.17 79 SER A C 1
ATOM 591 O O . SER A 1 79 ? 21.500 15.467 35.193 1.00 26.17 79 SER A O 1
ATOM 593 N N . ASN A 1 80 ? 23.480 15.847 34.321 1.00 26.20 80 ASN A N 1
ATOM 594 C CA . ASN A 1 80 ? 24.791 15.162 34.301 1.00 26.20 80 ASN A CA 1
ATOM 595 C C . ASN A 1 80 ? 24.746 13.624 34.158 1.00 26.20 80 ASN A C 1
ATOM 597 O O . ASN A 1 80 ? 24.316 12.945 35.081 1.00 26.20 80 ASN A O 1
ATOM 601 N N . ASN A 1 81 ? 25.306 13.168 33.017 1.00 26.23 81 ASN A N 1
ATOM 602 C CA . ASN A 1 81 ? 26.123 11.970 32.706 1.00 26.23 81 ASN A CA 1
ATOM 603 C C . ASN A 1 81 ? 25.664 10.582 33.220 1.00 26.23 81 ASN A C 1
ATOM 605 O O . ASN A 1 81 ? 25.285 10.408 34.365 1.00 26.23 81 ASN A O 1
ATOM 609 N N . THR A 1 82 ? 25.806 9.473 32.480 1.00 23.75 82 THR A N 1
ATOM 610 C CA . THR A 1 82 ? 27.093 8.936 31.996 1.00 23.75 82 THR A CA 1
ATOM 611 C C . THR A 1 82 ? 26.885 7.750 31.029 1.00 23.75 82 THR A C 1
ATOM 613 O O . THR A 1 82 ? 25.934 6.984 31.149 1.00 23.75 82 THR A O 1
ATOM 616 N N . THR A 1 83 ? 27.834 7.647 30.103 1.00 27.38 83 THR A N 1
ATOM 617 C CA . THR A 1 83 ? 28.298 6.599 29.172 1.00 27.38 83 THR A CA 1
ATOM 618 C C . THR A 1 83 ? 28.050 5.116 29.505 1.00 27.38 83 THR A C 1
ATOM 620 O O . THR A 1 83 ? 28.171 4.704 30.653 1.00 27.38 83 THR A O 1
ATOM 623 N N . THR A 1 84 ? 27.924 4.275 28.464 1.00 25.47 84 THR A N 1
ATOM 624 C CA . THR A 1 84 ? 28.855 3.143 28.214 1.00 25.47 84 THR A CA 1
ATOM 625 C C . THR A 1 84 ? 28.676 2.543 26.811 1.00 25.47 84 THR A C 1
ATOM 627 O O . THR A 1 84 ? 27.703 1.859 26.514 1.00 25.47 84 THR A O 1
ATOM 630 N N . SER A 1 85 ? 29.668 2.813 25.958 1.00 26.88 85 SER A N 1
ATOM 631 C CA . SER A 1 85 ? 30.142 1.902 24.912 1.00 26.88 85 SER A CA 1
ATOM 632 C C . SER A 1 85 ? 30.950 0.783 25.581 1.00 26.88 85 SER A C 1
ATOM 634 O O . SER A 1 85 ? 31.605 1.030 26.597 1.00 26.88 85 SER A O 1
ATOM 636 N N . THR A 1 86 ? 30.932 -0.425 25.020 1.00 25.52 86 THR A N 1
ATOM 637 C CA . THR A 1 86 ? 32.010 -1.406 25.210 1.00 25.52 86 THR A CA 1
ATOM 638 C C . THR A 1 86 ? 32.384 -1.998 23.856 1.00 25.52 86 THR A C 1
ATOM 640 O O . THR A 1 86 ? 31.647 -2.798 23.284 1.00 25.52 86 THR A O 1
ATOM 643 N N . ASP A 1 87 ? 33.543 -1.561 23.366 1.00 25.28 87 ASP A N 1
ATOM 644 C CA . ASP A 1 87 ? 34.378 -2.231 22.374 1.00 25.28 87 ASP A CA 1
ATOM 645 C C . ASP A 1 87 ? 34.890 -3.572 22.915 1.00 25.28 87 ASP A C 1
ATOM 647 O O . ASP A 1 87 ? 35.246 -3.643 24.091 1.00 25.28 87 ASP A O 1
ATOM 651 N N . ILE A 1 88 ? 35.077 -4.569 22.040 1.00 25.86 88 ILE A N 1
ATOM 652 C CA . ILE A 1 88 ? 36.305 -5.383 22.040 1.00 25.86 88 ILE A CA 1
ATOM 653 C C . ILE A 1 88 ? 36.781 -5.566 20.591 1.00 25.86 88 ILE A C 1
ATOM 655 O O . ILE A 1 88 ? 36.064 -6.023 19.705 1.00 25.86 88 ILE A O 1
ATOM 659 N N . SER A 1 89 ? 38.028 -5.152 20.421 1.00 24.70 89 SER A N 1
ATOM 660 C CA . SER A 1 89 ? 38.917 -5.060 19.270 1.00 24.70 89 SER A CA 1
ATOM 661 C C . SER A 1 89 ? 39.597 -6.381 18.901 1.00 24.70 89 SER A C 1
ATOM 663 O O . SER A 1 89 ? 39.784 -7.217 19.777 1.00 24.70 89 SER A O 1
ATOM 665 N N . VAL A 1 90 ? 40.112 -6.499 17.662 1.00 25.61 90 VAL A N 1
ATOM 666 C CA . VAL A 1 90 ? 41.408 -7.165 17.385 1.00 25.61 90 VAL A CA 1
ATOM 667 C C . VAL A 1 90 ? 42.141 -6.516 16.190 1.00 25.61 90 VAL A C 1
ATOM 669 O O . VAL A 1 90 ? 41.700 -6.600 15.051 1.00 25.61 90 VAL A O 1
ATOM 672 N N . ASN A 1 91 ? 43.278 -5.895 16.528 1.00 24.11 91 ASN A N 1
ATOM 673 C CA . ASN A 1 91 ? 44.568 -5.704 15.839 1.00 24.11 91 ASN A CA 1
ATOM 674 C C . ASN A 1 91 ? 44.697 -5.458 14.322 1.00 24.11 91 ASN A C 1
ATOM 676 O O . ASN A 1 91 ? 44.567 -6.359 13.501 1.00 24.11 91 ASN A O 1
ATOM 680 N N . ASN A 1 92 ? 45.276 -4.287 14.028 1.00 24.83 92 ASN A N 1
ATOM 681 C CA . ASN A 1 92 ? 46.220 -4.051 12.935 1.00 24.83 92 ASN A CA 1
ATOM 682 C C . ASN A 1 92 ? 47.659 -4.074 13.481 1.00 24.83 92 ASN A C 1
ATOM 684 O O . ASN A 1 92 ? 47.952 -3.331 14.416 1.00 24.83 92 ASN A O 1
ATOM 688 N N . ASN A 1 93 ? 48.556 -4.854 12.866 1.00 24.91 93 ASN A N 1
ATOM 689 C CA . ASN A 1 93 ? 49.898 -4.385 12.491 1.00 24.91 93 ASN A CA 1
ATOM 690 C C . ASN A 1 93 ? 50.674 -5.422 11.657 1.00 24.91 93 ASN A C 1
ATOM 692 O O . ASN A 1 93 ? 50.972 -6.508 12.146 1.00 24.91 93 ASN A O 1
ATOM 696 N N . ALA A 1 94 ? 51.063 -5.005 10.444 1.00 23.59 94 ALA A N 1
ATOM 697 C CA . ALA A 1 94 ? 52.446 -4.938 9.938 1.00 23.59 94 ALA A CA 1
ATOM 698 C C . ALA A 1 94 ? 52.686 -5.503 8.516 1.00 23.59 94 ALA A C 1
ATOM 700 O O . ALA A 1 94 ? 52.518 -6.686 8.249 1.00 23.59 94 ALA A O 1
ATOM 701 N N . SER A 1 95 ? 53.266 -4.614 7.698 1.00 24.48 95 SER A N 1
ATOM 702 C CA . SER A 1 95 ? 54.294 -4.839 6.665 1.00 24.48 95 SER A CA 1
ATOM 703 C C . SER A 1 95 ? 53.910 -5.295 5.245 1.00 24.48 95 SER A C 1
ATOM 705 O O . SER A 1 95 ? 53.686 -6.463 4.964 1.00 24.48 95 SER A O 1
ATOM 707 N N . SER A 1 96 ? 53.976 -4.318 4.332 1.00 26.95 96 SER A N 1
ATOM 708 C CA . SER A 1 96 ? 54.695 -4.321 3.041 1.00 26.95 96 SER A CA 1
ATOM 709 C C . SER A 1 96 ? 54.957 -5.655 2.315 1.00 26.95 96 SER A C 1
ATOM 711 O O . SER A 1 96 ? 55.843 -6.406 2.720 1.00 26.95 96 SER A O 1
ATOM 713 N N . ASN A 1 97 ? 54.393 -5.822 1.113 1.00 25.33 97 ASN A N 1
ATOM 714 C CA . ASN A 1 97 ? 55.212 -5.956 -0.099 1.00 25.33 97 ASN A CA 1
ATOM 715 C C . ASN A 1 97 ? 54.400 -5.791 -1.391 1.00 25.33 97 ASN A C 1
ATOM 717 O O . ASN A 1 97 ? 53.188 -5.971 -1.426 1.00 25.33 97 ASN A O 1
ATOM 721 N N . ALA A 1 98 ? 55.124 -5.393 -2.430 1.00 25.33 98 ALA A N 1
ATOM 722 C CA . ALA A 1 98 ? 54.664 -5.002 -3.749 1.00 25.33 98 ALA A CA 1
ATOM 723 C C . ALA A 1 98 ? 54.069 -6.141 -4.601 1.00 25.33 98 ALA A C 1
ATOM 725 O O . ALA A 1 98 ? 54.491 -7.287 -4.505 1.00 25.33 98 ALA A O 1
ATOM 726 N N . GLY A 1 99 ? 53.191 -5.745 -5.530 1.00 26.25 99 GLY A N 1
ATOM 727 C CA . GLY A 1 99 ? 53.099 -6.313 -6.878 1.00 26.25 99 GLY A CA 1
ATOM 728 C C . GLY A 1 99 ? 52.363 -7.644 -7.041 1.00 26.25 99 GLY A C 1
ATOM 729 O O . GLY A 1 99 ? 52.949 -8.705 -6.895 1.00 26.25 99 GLY A O 1
ATOM 730 N N . SER A 1 100 ? 51.125 -7.596 -7.532 1.00 27.48 100 SER A N 1
ATOM 731 C CA . SER A 1 100 ? 50.784 -8.275 -8.790 1.00 27.48 100 SER A CA 1
ATOM 732 C C . SER A 1 100 ? 49.444 -7.763 -9.312 1.00 27.48 100 SER A C 1
ATOM 734 O O . SER A 1 100 ? 48.480 -7.581 -8.573 1.00 27.48 100 SER A O 1
ATOM 736 N N . VAL A 1 101 ? 49.439 -7.466 -10.605 1.00 31.64 101 VAL A N 1
ATOM 737 C CA . VAL A 1 101 ? 48.261 -7.183 -11.414 1.00 31.64 101 VAL A CA 1
ATOM 738 C C . VAL A 1 101 ? 47.524 -8.507 -11.582 1.00 31.64 101 VAL A C 1
ATOM 740 O O . VAL A 1 101 ? 48.046 -9.413 -12.226 1.00 31.64 101 VAL A O 1
ATOM 743 N N . THR A 1 102 ? 46.335 -8.646 -11.003 1.00 28.72 102 THR A N 1
ATOM 744 C CA . THR A 1 102 ? 45.414 -9.720 -11.385 1.00 28.72 102 THR A CA 1
ATOM 745 C C . THR A 1 102 ? 44.521 -9.211 -12.505 1.00 28.72 102 THR A C 1
ATOM 747 O O . THR A 1 102 ? 43.589 -8.442 -12.272 1.00 28.72 102 THR A O 1
ATOM 750 N N . GLU A 1 103 ? 44.862 -9.633 -13.723 1.00 30.55 103 GLU A N 1
ATOM 751 C CA . GLU A 1 103 ? 43.979 -9.671 -14.886 1.00 30.55 103 GLU A CA 1
ATOM 752 C C . GLU A 1 103 ? 42.618 -10.259 -14.503 1.00 30.55 103 GLU A C 1
ATOM 754 O O . GLU A 1 103 ? 42.521 -11.353 -13.942 1.00 30.55 103 GLU A O 1
ATOM 759 N N . TYR A 1 104 ? 41.559 -9.525 -14.828 1.00 27.94 104 TYR A N 1
ATOM 760 C CA . TYR A 1 104 ? 40.196 -10.028 -14.780 1.00 27.94 104 TYR A CA 1
ATOM 761 C C . TYR A 1 104 ? 39.994 -10.909 -16.021 1.00 27.94 104 TYR A C 1
ATOM 763 O O . TYR A 1 104 ? 39.947 -10.396 -17.137 1.00 27.94 104 TYR A O 1
ATOM 771 N N . LYS A 1 105 ? 39.918 -12.233 -15.842 1.00 30.19 105 LYS A N 1
ATOM 772 C CA . LYS A 1 105 ? 39.438 -13.152 -16.883 1.00 30.19 105 LYS A CA 1
ATOM 773 C C . LYS A 1 105 ? 37.910 -13.134 -16.897 1.00 30.19 105 LYS A C 1
ATOM 775 O O . LYS A 1 105 ? 37.284 -13.320 -15.854 1.00 30.19 105 LYS A O 1
ATOM 780 N N . GLU A 1 106 ? 37.332 -12.908 -18.074 1.00 32.28 106 GLU A N 1
ATOM 781 C CA . GLU A 1 106 ? 35.907 -13.127 -18.336 1.00 32.28 106 GLU A CA 1
ATOM 782 C C . GLU A 1 106 ? 35.513 -14.591 -18.060 1.00 32.28 106 GLU A C 1
ATOM 784 O O . GLU A 1 106 ? 36.345 -15.490 -18.211 1.00 32.28 106 GLU A O 1
ATOM 789 N N . PRO A 1 107 ? 34.261 -14.854 -17.645 1.00 30.25 107 PRO A N 1
ATOM 790 C CA . PRO A 1 107 ? 33.776 -16.211 -17.447 1.00 30.25 107 PRO A CA 1
ATOM 791 C C . PRO A 1 107 ? 33.577 -16.915 -18.799 1.00 30.25 107 PRO A C 1
ATOM 793 O O . PRO A 1 107 ? 32.801 -16.456 -19.636 1.00 30.25 107 PRO A O 1
ATOM 796 N N . GLU A 1 108 ? 34.256 -18.050 -18.988 1.00 31.73 108 GLU A N 1
ATOM 797 C CA . GLU A 1 108 ? 33.978 -18.997 -20.073 1.00 31.73 108 GLU A CA 1
ATOM 798 C C . GLU A 1 108 ? 32.557 -19.556 -19.916 1.00 31.73 108 GLU A C 1
ATOM 800 O O . GLU A 1 108 ? 32.193 -20.122 -18.883 1.00 31.73 108 GLU A O 1
ATOM 805 N N . VAL A 1 109 ? 31.744 -19.370 -20.954 1.00 30.00 109 VAL A N 1
ATOM 806 C CA . VAL A 1 109 ? 30.440 -20.015 -21.105 1.00 30.00 109 VAL A CA 1
ATOM 807 C C . VAL A 1 109 ? 30.672 -21.341 -21.825 1.00 30.00 109 VAL A C 1
ATOM 809 O O . VAL A 1 109 ? 30.978 -21.351 -23.016 1.00 30.00 109 VAL A O 1
ATOM 812 N N . ASP A 1 110 ? 30.516 -22.449 -21.102 1.00 30.59 110 ASP A N 1
ATOM 813 C CA . ASP A 1 110 ? 30.479 -23.798 -21.673 1.00 30.59 110 ASP A CA 1
ATOM 814 C C . ASP A 1 110 ? 29.248 -23.946 -22.580 1.00 30.59 110 ASP A C 1
ATOM 816 O O . ASP A 1 110 ? 28.100 -23.901 -22.124 1.00 30.59 110 ASP A O 1
ATOM 820 N N . ILE A 1 111 ? 29.487 -24.135 -23.879 1.00 33.25 111 ILE A N 1
ATOM 821 C CA . ILE A 1 111 ? 28.464 -24.515 -24.858 1.00 33.25 111 ILE A CA 1
ATOM 822 C C . ILE A 1 111 ? 28.528 -26.041 -25.021 1.00 33.25 111 ILE A C 1
ATOM 824 O O . ILE A 1 111 ? 29.607 -26.571 -25.288 1.00 33.25 111 ILE A O 1
ATOM 828 N N . PRO A 1 112 ? 27.407 -26.773 -24.892 1.00 31.75 112 PRO A N 1
ATOM 829 C CA . PRO A 1 112 ? 27.401 -28.222 -25.026 1.00 31.75 112 PRO A CA 1
ATOM 830 C C . PRO A 1 112 ? 27.713 -28.654 -26.463 1.00 31.75 112 PRO A C 1
ATOM 832 O O . PRO A 1 112 ? 27.007 -28.322 -27.418 1.00 31.75 112 PRO A O 1
ATOM 835 N N . GLU A 1 113 ? 28.767 -29.452 -26.575 1.00 37.88 113 GLU A N 1
ATOM 836 C CA . GLU A 1 113 ? 29.211 -30.169 -27.762 1.00 37.88 113 GLU A CA 1
ATOM 837 C C . GLU A 1 113 ? 28.093 -31.110 -28.247 1.00 37.88 113 GLU A C 1
ATOM 839 O O . GLU A 1 113 ? 27.734 -32.077 -27.573 1.00 37.88 113 GLU A O 1
ATOM 844 N N . THR A 1 114 ? 27.493 -30.825 -29.408 1.00 33.47 114 THR A N 1
ATOM 845 C CA . THR A 1 114 ? 26.565 -31.759 -30.059 1.00 33.47 114 THR A CA 1
ATOM 846 C C . THR A 1 114 ? 26.816 -31.892 -31.558 1.00 33.47 114 THR A C 1
ATOM 848 O O . THR A 1 114 ? 26.886 -30.915 -32.296 1.00 33.47 114 THR A O 1
ATOM 851 N N . ALA A 1 115 ? 26.859 -33.170 -31.952 1.00 31.38 115 ALA A N 1
ATOM 852 C CA . ALA A 1 115 ? 26.683 -33.758 -33.277 1.00 31.38 115 ALA A CA 1
ATOM 853 C C . ALA A 1 115 ? 27.813 -33.577 -34.309 1.00 31.38 115 ALA A C 1
ATOM 855 O O . ALA A 1 115 ? 27.781 -32.723 -35.190 1.00 31.38 115 ALA A O 1
ATOM 856 N N . ILE A 1 116 ? 28.749 -34.528 -34.254 1.00 35.97 116 ILE A N 1
ATOM 857 C CA . ILE A 1 116 ? 29.581 -34.981 -35.377 1.00 35.97 116 ILE A CA 1
ATOM 858 C C . ILE A 1 116 ? 28.656 -35.382 -36.548 1.00 35.97 116 ILE A C 1
ATOM 860 O O . ILE A 1 116 ? 27.830 -36.278 -36.358 1.00 35.97 116 ILE A O 1
ATOM 864 N N . PRO A 1 117 ? 28.770 -34.784 -37.749 1.00 33.25 117 PRO A N 1
ATOM 865 C CA . PRO A 1 117 ? 28.095 -35.303 -38.930 1.00 33.25 117 PRO A CA 1
ATOM 866 C C . PRO A 1 117 ? 28.868 -36.497 -39.514 1.00 33.25 117 PRO A C 1
ATOM 868 O O . PRO A 1 117 ? 30.098 -36.508 -39.567 1.00 33.25 117 PRO A O 1
ATOM 871 N N . GLU A 1 118 ? 28.111 -37.509 -39.937 1.00 40.12 118 GLU A N 1
ATOM 872 C CA . GLU A 1 118 ? 28.573 -38.751 -40.565 1.00 40.12 118 GLU A CA 1
ATOM 873 C C . GLU A 1 118 ? 29.486 -38.526 -41.793 1.00 40.12 118 GLU A C 1
ATOM 875 O O . GLU A 1 118 ? 29.380 -37.505 -42.481 1.00 40.12 118 GLU A O 1
ATOM 880 N N . PRO A 1 119 ? 30.380 -39.487 -42.106 1.00 34.91 119 PRO A N 1
ATOM 881 C CA . PRO A 1 119 ? 31.337 -39.366 -43.200 1.00 34.91 119 PRO A CA 1
ATOM 882 C C . PRO A 1 119 ? 30.639 -39.318 -44.565 1.00 34.91 119 PRO A C 1
ATOM 884 O O . PRO A 1 119 ? 29.992 -40.271 -45.002 1.00 34.91 119 PRO A O 1
ATOM 887 N N . VAL A 1 120 ? 30.829 -38.201 -45.266 1.00 35.69 120 VAL A N 1
ATOM 888 C CA . VAL A 1 120 ? 30.401 -38.011 -46.653 1.00 35.69 120 VAL A CA 1
ATOM 889 C C . VAL A 1 120 ? 31.244 -38.897 -47.577 1.00 35.69 120 VAL A C 1
ATOM 891 O O . VAL A 1 120 ? 32.475 -38.869 -47.557 1.00 35.69 120 VAL A O 1
ATOM 894 N N . ILE A 1 121 ? 30.545 -39.685 -48.392 1.00 37.19 121 ILE A N 1
ATOM 895 C CA . ILE A 1 121 ? 31.053 -40.535 -49.476 1.00 37.19 121 ILE A CA 1
ATOM 896 C C . ILE A 1 121 ? 31.998 -39.721 -50.387 1.00 37.19 121 ILE A C 1
ATOM 898 O O . ILE A 1 121 ? 31.648 -38.597 -50.753 1.00 37.19 121 ILE A O 1
ATOM 902 N N . PRO A 1 122 ? 33.168 -40.253 -50.798 1.00 33.81 122 PRO A N 1
ATOM 903 C CA . PRO A 1 122 ? 34.099 -39.523 -51.650 1.00 33.81 122 PRO A CA 1
ATOM 904 C C . PRO A 1 122 ? 33.464 -39.215 -53.011 1.00 33.81 122 PRO A C 1
ATOM 906 O O . PRO A 1 122 ? 33.214 -40.103 -53.826 1.00 33.81 122 PRO A O 1
ATOM 909 N N . VAL A 1 123 ? 33.220 -37.928 -53.254 1.00 36.44 123 VAL A N 1
ATOM 910 C CA . VAL A 1 123 ? 32.936 -37.386 -54.585 1.00 36.44 123 VAL A CA 1
ATOM 911 C C . VAL A 1 123 ? 34.203 -37.575 -55.432 1.00 36.44 123 VAL A C 1
ATOM 913 O O . VAL A 1 123 ? 35.299 -37.303 -54.932 1.00 36.44 123 VAL A O 1
ATOM 916 N N . PRO A 1 124 ? 34.104 -38.059 -56.684 1.00 32.47 124 PRO A N 1
ATOM 917 C CA . PRO A 1 124 ? 35.270 -38.267 -57.532 1.00 32.47 124 PRO A CA 1
ATOM 918 C C . PRO A 1 124 ? 36.077 -36.975 -57.660 1.00 32.47 124 PRO A C 1
ATOM 920 O O . PRO A 1 124 ? 35.538 -35.913 -57.973 1.00 32.47 124 PRO A O 1
ATOM 923 N N . VAL A 1 125 ? 37.382 -37.099 -57.412 1.00 37.72 125 VAL A N 1
ATOM 924 C CA . VAL A 1 125 ? 38.387 -36.060 -57.625 1.00 37.72 125 VAL A CA 1
ATOM 925 C C . VAL A 1 125 ? 38.328 -35.643 -59.090 1.00 37.72 125 VAL A C 1
ATOM 927 O O . VAL A 1 125 ? 38.865 -36.315 -59.969 1.00 37.72 125 VAL A O 1
ATOM 930 N N . VAL A 1 126 ? 37.656 -34.525 -59.355 1.00 36.50 126 VAL A N 1
ATOM 931 C CA . VAL A 1 126 ? 37.831 -33.787 -60.599 1.00 36.50 126 VAL A CA 1
ATOM 932 C C . VAL A 1 126 ? 39.182 -33.100 -60.463 1.00 36.50 126 VAL A C 1
ATOM 934 O O . VAL A 1 126 ? 39.336 -32.130 -59.723 1.00 36.50 126 VAL A O 1
ATOM 937 N N . THR A 1 127 ? 40.187 -33.667 -61.125 1.00 35.12 127 THR A N 1
ATOM 938 C CA . THR A 1 127 ? 41.476 -33.016 -61.367 1.00 35.12 127 THR A CA 1
ATOM 939 C C . THR A 1 127 ? 41.238 -31.569 -61.800 1.00 35.12 127 THR A C 1
ATOM 941 O O . THR A 1 127 ? 40.423 -31.362 -62.705 1.00 35.12 127 THR A O 1
ATOM 944 N N . PRO A 1 128 ? 41.915 -30.572 -61.199 1.00 36.81 128 PRO A N 1
ATOM 945 C CA . PRO A 1 128 ? 41.792 -29.192 -61.634 1.00 36.81 128 PRO A CA 1
ATOM 946 C C . PRO A 1 128 ? 42.176 -29.132 -63.108 1.00 36.81 128 PRO A C 1
ATOM 948 O O . PRO A 1 128 ? 43.315 -29.429 -63.468 1.00 36.81 128 PRO A O 1
ATOM 951 N N . THR A 1 129 ? 41.218 -28.778 -63.962 1.00 40.19 129 THR A N 1
ATOM 952 C CA . THR A 1 129 ? 41.517 -28.257 -65.293 1.00 40.19 129 THR A CA 1
ATOM 953 C C . THR A 1 129 ? 42.586 -27.192 -65.104 1.00 40.19 129 THR A C 1
ATOM 955 O O . THR A 1 129 ? 42.390 -26.279 -64.300 1.00 40.19 129 THR A O 1
ATOM 958 N N . GLU A 1 130 ? 43.725 -27.360 -65.775 1.00 41.56 130 GLU A N 1
ATOM 959 C CA . GLU A 1 130 ? 44.819 -26.395 -65.807 1.00 41.56 130 GLU A CA 1
ATOM 960 C C . GLU A 1 130 ? 44.236 -24.980 -65.845 1.00 41.56 130 GLU A C 1
ATOM 962 O O . GLU A 1 130 ? 43.499 -24.636 -66.774 1.00 41.56 130 GLU A O 1
ATOM 967 N N . ASN A 1 131 ? 44.516 -24.179 -64.810 1.00 53.09 131 ASN A N 1
ATOM 968 C CA . ASN A 1 131 ? 44.187 -22.760 -64.792 1.00 53.09 131 ASN A CA 1
ATOM 969 C C . ASN A 1 131 ? 44.953 -22.114 -65.944 1.00 53.09 131 ASN A C 1
ATOM 971 O O . ASN A 1 131 ? 46.087 -21.661 -65.779 1.00 53.09 131 ASN A O 1
ATOM 975 N N . LYS A 1 132 ? 44.340 -22.102 -67.128 1.00 57.31 132 LYS A N 1
ATOM 976 C CA . LYS A 1 132 ? 44.795 -21.296 -68.247 1.00 57.31 132 LYS A CA 1
ATOM 977 C C . LYS A 1 132 ? 44.927 -19.874 -67.692 1.00 57.31 132 LYS A C 1
ATOM 979 O O . LYS A 1 132 ? 43.946 -19.377 -67.132 1.00 57.31 132 LYS A O 1
ATOM 984 N N . PRO A 1 133 ? 46.119 -19.251 -67.742 1.00 71.62 133 PRO A N 1
ATOM 985 C CA . PRO A 1 133 ? 46.298 -17.919 -67.191 1.00 71.62 133 PRO A CA 1
ATOM 986 C C . PRO A 1 133 ? 45.253 -17.008 -67.826 1.00 71.62 133 PRO A C 1
ATOM 988 O O . PRO A 1 133 ? 45.113 -16.996 -69.053 1.00 71.62 133 PRO A O 1
ATOM 991 N N . LEU A 1 134 ? 44.484 -16.322 -66.976 1.00 80.06 134 LEU A N 1
ATOM 992 C CA . LEU A 1 134 ? 43.441 -15.409 -67.424 1.00 80.06 134 LEU A CA 1
ATOM 993 C C . LEU A 1 134 ? 44.053 -14.452 -68.441 1.00 80.06 134 LEU A C 1
ATOM 995 O O . LEU A 1 134 ? 45.105 -13.854 -68.202 1.00 80.06 134 LEU A O 1
ATOM 999 N N . THR A 1 135 ? 43.390 -14.311 -69.579 1.00 87.62 135 THR A N 1
ATOM 1000 C CA . THR A 1 135 ? 43.746 -13.272 -70.535 1.00 87.62 135 THR A CA 1
ATOM 1001 C C . THR A 1 135 ? 43.592 -11.909 -69.864 1.00 87.62 135 THR A C 1
ATOM 1003 O O . THR A 1 135 ? 42.778 -11.720 -68.959 1.00 87.62 135 THR A O 1
ATOM 1006 N N . GLU A 1 136 ? 44.351 -10.919 -70.322 1.00 86.00 136 GLU A N 1
ATOM 1007 C CA . GLU A 1 136 ? 44.282 -9.560 -69.774 1.00 86.00 136 GLU A CA 1
ATOM 1008 C C . GLU A 1 136 ? 42.847 -8.993 -69.817 1.00 86.00 136 GLU A C 1
ATOM 1010 O O . GLU A 1 136 ? 42.402 -8.338 -68.874 1.00 86.00 136 GLU A O 1
ATOM 1015 N N . LYS A 1 137 ? 42.081 -9.333 -70.865 1.00 89.56 137 LYS A N 1
ATOM 1016 C CA . LYS A 1 137 ? 40.644 -9.042 -70.973 1.00 89.56 137 LYS A CA 1
ATOM 1017 C C . LYS A 1 137 ? 39.856 -9.636 -69.803 1.00 89.56 137 LYS A C 1
ATOM 1019 O O . LYS A 1 137 ? 39.094 -8.921 -69.154 1.00 89.56 137 LYS A O 1
ATOM 1024 N N . GLU A 1 138 ? 40.032 -10.927 -69.529 1.00 88.62 138 GLU A N 1
ATOM 1025 C CA . GLU A 1 138 ? 39.343 -11.621 -68.435 1.00 88.62 138 GLU A CA 1
ATOM 1026 C C . GLU A 1 138 ? 39.750 -11.061 -67.066 1.00 88.62 138 GLU A C 1
ATOM 1028 O O . GLU A 1 138 ? 38.893 -10.900 -66.199 1.00 88.62 138 GLU A O 1
ATOM 1033 N N . MET A 1 139 ? 41.017 -10.674 -66.880 1.00 88.69 139 MET A N 1
ATOM 1034 C CA . MET A 1 139 ? 41.475 -10.018 -65.649 1.00 88.69 139 MET A CA 1
ATOM 1035 C C . MET A 1 139 ? 40.742 -8.694 -65.392 1.00 88.69 139 MET A C 1
ATOM 1037 O O . MET A 1 139 ? 40.244 -8.474 -64.286 1.00 88.69 139 MET A O 1
ATOM 1041 N N . TYR A 1 140 ? 40.634 -7.817 -66.399 1.00 90.12 140 TYR A N 1
ATOM 1042 C CA . TYR A 1 140 ? 39.931 -6.538 -66.249 1.00 90.12 140 TYR A CA 1
ATOM 1043 C C . TYR A 1 140 ? 38.421 -6.715 -66.066 1.00 90.12 140 TYR A C 1
ATOM 1045 O O . TYR A 1 140 ? 37.833 -6.054 -65.209 1.00 90.12 140 TYR A O 1
ATOM 1053 N N . ILE A 1 141 ? 37.789 -7.624 -66.813 1.00 91.00 141 ILE A N 1
ATOM 1054 C CA . ILE A 1 141 ? 36.361 -7.927 -66.647 1.00 91.00 141 ILE A CA 1
ATOM 1055 C C . ILE A 1 141 ? 36.086 -8.451 -65.234 1.00 91.00 141 ILE A C 1
ATOM 1057 O O . ILE A 1 141 ? 35.178 -7.954 -64.566 1.00 91.00 141 ILE A O 1
ATOM 1061 N N . ASN A 1 142 ? 36.899 -9.388 -64.738 1.00 91.25 142 ASN A N 1
ATOM 1062 C CA . ASN A 1 142 ? 36.760 -9.922 -63.383 1.00 91.25 142 ASN A CA 1
ATOM 1063 C C . ASN A 1 142 ? 36.951 -8.830 -62.323 1.00 91.25 142 ASN A C 1
ATOM 1065 O O . ASN A 1 142 ? 36.157 -8.746 -61.388 1.00 91.25 142 ASN A O 1
ATOM 1069 N N . LYS A 1 143 ? 37.941 -7.945 -62.498 1.00 92.31 143 LYS A N 1
ATOM 1070 C CA . LYS A 1 143 ? 38.191 -6.797 -61.611 1.00 92.31 143 LYS A CA 1
ATOM 1071 C C . LYS A 1 143 ? 36.983 -5.851 -61.534 1.00 92.31 143 LYS A C 1
ATOM 1073 O O . LYS A 1 143 ? 36.584 -5.456 -60.441 1.00 92.31 143 LYS A O 1
ATOM 1078 N N . TYR A 1 144 ? 36.369 -5.512 -62.668 1.00 95.06 144 TYR A N 1
ATOM 1079 C CA . TYR A 1 144 ? 35.183 -4.648 -62.706 1.00 95.06 144 TYR A CA 1
ATOM 1080 C C . TYR A 1 144 ? 33.937 -5.326 -62.129 1.00 95.06 144 TYR A C 1
ATOM 1082 O O . TYR A 1 144 ? 33.227 -4.716 -61.331 1.00 95.06 144 TYR A O 1
ATOM 1090 N N . ASN A 1 145 ? 33.691 -6.590 -62.478 1.00 92.94 145 ASN A N 1
ATOM 1091 C CA . ASN A 1 145 ? 32.565 -7.356 -61.944 1.00 92.94 145 ASN A CA 1
ATOM 1092 C C . ASN A 1 145 ? 32.668 -7.547 -60.424 1.00 92.94 145 ASN A C 1
ATOM 1094 O O . ASN A 1 145 ? 31.655 -7.456 -59.732 1.00 92.94 145 ASN A O 1
ATOM 1098 N N . ALA A 1 146 ? 33.877 -7.752 -59.891 1.00 91.06 146 ALA A N 1
ATOM 1099 C CA . ALA A 1 146 ? 34.108 -7.807 -58.450 1.00 91.06 146 ALA A CA 1
ATOM 1100 C C . ALA A 1 146 ? 33.732 -6.483 -57.765 1.00 91.06 146 ALA A C 1
ATOM 1102 O O . ALA A 1 146 ? 33.063 -6.496 -56.733 1.00 91.06 146 ALA A O 1
ATOM 1103 N N . LEU A 1 147 ? 34.090 -5.338 -58.360 1.00 93.38 147 LEU A N 1
ATOM 1104 C CA . LEU A 1 147 ? 33.692 -4.032 -57.834 1.00 93.38 147 LEU A CA 1
ATOM 1105 C C . LEU A 1 147 ? 32.174 -3.820 -57.905 1.00 93.38 147 LEU A C 1
ATOM 1107 O O . LEU A 1 147 ? 31.600 -3.367 -56.922 1.00 93.38 147 LEU A O 1
ATOM 1111 N N . ILE A 1 148 ? 31.515 -4.178 -59.014 1.00 94.19 148 ILE A N 1
ATOM 1112 C CA . ILE A 1 148 ? 30.048 -4.088 -59.152 1.00 94.19 148 ILE A CA 1
ATOM 1113 C C . ILE A 1 148 ? 29.359 -4.864 -58.026 1.00 94.19 148 ILE A C 1
ATOM 1115 O O . ILE A 1 148 ? 28.564 -4.280 -57.291 1.00 94.19 148 ILE A O 1
ATOM 1119 N N . LYS A 1 149 ? 29.732 -6.135 -57.827 1.00 92.19 149 LYS A N 1
ATOM 1120 C CA . LYS A 1 149 ? 29.186 -6.965 -56.743 1.00 92.19 149 LYS A CA 1
ATOM 1121 C C . LYS A 1 149 ? 29.424 -6.345 -55.369 1.00 92.19 149 LYS A C 1
ATOM 1123 O O . LYS A 1 149 ? 28.517 -6.312 -54.546 1.00 92.19 149 LYS A O 1
ATOM 1128 N N . LYS A 1 150 ? 30.620 -5.802 -55.120 1.00 93.00 150 LYS A N 1
ATOM 1129 C CA . LYS A 1 150 ? 30.950 -5.165 -53.836 1.00 93.00 150 LYS A CA 1
ATOM 1130 C C . LYS A 1 150 ? 30.142 -3.885 -53.591 1.00 93.00 150 LYS A C 1
ATOM 1132 O O . LYS A 1 150 ? 29.738 -3.625 -52.462 1.00 93.00 150 LYS A O 1
ATOM 1137 N N . VAL A 1 151 ? 29.863 -3.100 -54.636 1.00 92.00 151 VAL A N 1
ATOM 1138 C CA . VAL A 1 151 ? 28.993 -1.910 -54.564 1.00 92.00 151 VAL A CA 1
ATOM 1139 C C . VAL A 1 151 ? 27.537 -2.311 -54.300 1.00 92.00 151 VAL A C 1
ATOM 1141 O O . VAL A 1 151 ? 26.871 -1.679 -53.484 1.00 92.00 151 VAL A O 1
ATOM 1144 N N . GLU A 1 152 ? 27.039 -3.366 -54.946 1.00 91.12 152 GLU A N 1
ATOM 1145 C CA . GLU A 1 152 ? 25.692 -3.902 -54.703 1.00 91.12 152 GLU A CA 1
ATOM 1146 C C . GLU A 1 152 ? 25.551 -4.455 -53.278 1.00 91.12 152 GLU A C 1
ATOM 1148 O O . GLU A 1 152 ? 24.578 -4.145 -52.587 1.00 91.12 152 GLU A O 1
ATOM 1153 N N . LEU A 1 153 ? 26.563 -5.190 -52.805 1.00 89.81 153 LEU A N 1
ATOM 1154 C CA . LEU A 1 153 ? 26.653 -5.649 -51.423 1.00 89.81 153 LEU A CA 1
ATOM 1155 C C . LEU A 1 153 ? 26.652 -4.461 -50.456 1.00 89.81 153 LEU A C 1
ATOM 1157 O O . LEU A 1 153 ? 25.885 -4.470 -49.498 1.00 89.81 153 LEU A O 1
ATOM 1161 N N . PHE A 1 154 ? 27.426 -3.408 -50.733 1.00 89.25 154 PHE A N 1
ATOM 1162 C CA . PHE A 1 154 ? 27.429 -2.189 -49.925 1.00 89.25 154 PHE A CA 1
ATOM 1163 C C . PHE A 1 154 ? 26.027 -1.589 -49.818 1.00 89.25 154 PHE A C 1
ATOM 1165 O O . PHE A 1 154 ? 25.554 -1.397 -48.704 1.00 89.25 154 PHE A O 1
ATOM 1172 N N . ILE A 1 155 ? 25.328 -1.380 -50.941 1.00 87.69 155 ILE A N 1
ATOM 1173 C CA . ILE A 1 155 ? 23.959 -0.833 -50.957 1.00 87.69 155 ILE A CA 1
ATOM 1174 C C . ILE A 1 155 ? 23.005 -1.697 -50.122 1.00 87.69 155 ILE A C 1
ATOM 1176 O O . ILE A 1 155 ? 22.194 -1.166 -49.363 1.00 87.69 155 ILE A O 1
ATOM 1180 N N . SER A 1 156 ? 23.112 -3.026 -50.230 1.00 83.88 156 SER A N 1
ATOM 1181 C CA . SER A 1 156 ? 22.278 -3.953 -49.455 1.00 83.88 156 SER A CA 1
ATOM 1182 C C . SER A 1 156 ? 22.543 -3.899 -47.945 1.00 83.88 156 SER A C 1
ATOM 1184 O O . SER A 1 156 ? 21.642 -4.190 -47.161 1.00 83.88 156 SER A O 1
ATOM 1186 N N . ARG A 1 157 ? 23.755 -3.492 -47.548 1.00 80.38 157 ARG A N 1
ATOM 1187 C CA . ARG A 1 157 ? 24.221 -3.389 -46.159 1.00 80.38 157 ARG A CA 1
ATOM 1188 C C . ARG A 1 157 ? 24.131 -1.966 -45.600 1.00 80.38 157 ARG A C 1
ATOM 1190 O O . ARG A 1 157 ? 24.563 -1.739 -44.476 1.00 80.38 157 ARG A O 1
ATOM 1197 N N . ILE A 1 158 ? 23.579 -1.003 -46.349 1.00 78.62 158 ILE A N 1
ATOM 1198 C CA . ILE A 1 158 ? 23.359 0.351 -45.826 1.00 78.62 158 ILE A CA 1
ATOM 1199 C C . ILE A 1 158 ? 22.335 0.281 -44.677 1.00 78.62 158 ILE A C 1
ATOM 1201 O O . ILE A 1 158 ? 21.227 -0.240 -44.880 1.00 78.62 158 ILE A O 1
ATOM 1205 N N . PRO A 1 159 ? 22.684 0.803 -43.486 1.00 65.19 159 PRO A N 1
ATOM 1206 C CA . PRO A 1 159 ? 21.774 0.861 -42.352 1.00 65.19 159 PRO A CA 1
ATOM 1207 C C . PRO A 1 159 ? 20.626 1.839 -42.621 1.00 65.19 159 PRO A C 1
ATOM 1209 O O . PRO A 1 159 ? 20.784 2.847 -43.315 1.00 65.19 159 PRO A O 1
ATOM 1212 N N . GLY A 1 160 ? 19.457 1.541 -42.058 1.00 59.09 160 GLY A N 1
ATOM 1213 C CA . GLY A 1 160 ? 18.218 2.262 -42.336 1.00 59.09 160 GLY A CA 1
ATOM 1214 C C . GLY A 1 160 ? 17.307 1.518 -43.314 1.00 59.09 160 GLY A C 1
ATOM 1215 O O . GLY A 1 160 ? 17.750 0.721 -44.140 1.00 59.09 160 GLY A O 1
ATOM 1216 N N . GLY A 1 161 ? 15.999 1.740 -43.174 1.00 61.41 161 GLY A N 1
ATOM 1217 C CA . GLY A 1 161 ? 14.976 1.021 -43.936 1.00 61.41 161 GLY A CA 1
ATOM 1218 C C . GLY A 1 161 ? 15.105 1.177 -45.457 1.00 61.41 161 GLY A C 1
ATOM 1219 O O . GLY A 1 161 ? 15.876 1.995 -45.963 1.00 61.41 161 GLY A O 1
ATOM 1220 N N . GLN A 1 162 ? 14.293 0.415 -46.195 1.00 70.50 162 GLN A N 1
ATOM 1221 C CA . GLN A 1 162 ? 14.353 0.308 -47.660 1.00 70.50 162 GLN A CA 1
ATOM 1222 C C . GLN A 1 162 ? 14.443 1.667 -48.385 1.00 70.50 162 GLN A C 1
ATOM 1224 O O . GLN A 1 162 ? 15.229 1.799 -49.315 1.00 70.50 162 GLN A O 1
ATOM 1229 N N . GLY A 1 163 ? 13.744 2.705 -47.910 1.00 68.62 163 GLY A N 1
ATOM 1230 C CA . GLY A 1 163 ? 13.779 4.041 -48.525 1.00 68.62 163 GLY A CA 1
ATOM 1231 C C . GLY A 1 163 ? 15.152 4.736 -48.505 1.00 68.62 163 GLY A C 1
ATOM 1232 O O . GLY A 1 163 ? 15.488 5.463 -49.443 1.00 68.62 163 GLY A O 1
ATOM 1233 N N . ILE A 1 164 ? 15.983 4.493 -47.482 1.00 71.00 164 ILE A N 1
ATOM 1234 C CA . ILE A 1 164 ? 17.365 5.003 -47.450 1.00 71.00 164 ILE A CA 1
ATOM 1235 C C . ILE A 1 164 ? 18.205 4.229 -48.467 1.00 71.00 164 ILE A C 1
ATOM 1237 O O . ILE A 1 164 ? 18.889 4.841 -49.287 1.00 71.00 164 ILE A O 1
ATOM 1241 N N . ARG A 1 165 ? 18.095 2.896 -48.483 1.00 80.19 165 ARG A N 1
ATOM 1242 C CA . ARG A 1 165 ? 18.806 2.049 -49.456 1.00 80.19 165 ARG A CA 1
ATOM 1243 C C . ARG A 1 165 ? 18.453 2.423 -50.893 1.00 80.19 165 ARG A C 1
ATOM 1245 O O . ARG A 1 165 ? 19.349 2.546 -51.724 1.00 80.19 165 ARG A O 1
ATOM 1252 N N . ASP A 1 166 ? 17.180 2.690 -51.167 1.00 76.69 166 ASP A N 1
ATOM 1253 C CA . ASP A 1 166 ? 16.702 3.128 -52.478 1.00 76.69 166 ASP A CA 1
ATOM 1254 C C . ASP A 1 166 ? 17.287 4.488 -52.871 1.00 76.69 166 ASP A C 1
ATOM 1256 O O . ASP A 1 166 ? 17.734 4.653 -54.002 1.00 76.69 166 ASP A O 1
ATOM 1260 N N . SER A 1 167 ? 17.384 5.437 -51.936 1.00 79.19 167 SER A N 1
ATOM 1261 C CA . SER A 1 167 ? 17.990 6.753 -52.193 1.00 79.19 167 SER A CA 1
ATOM 1262 C C . SER A 1 167 ? 19.472 6.639 -52.574 1.00 79.19 167 SER A C 1
ATOM 1264 O O . SER A 1 167 ? 19.930 7.261 -53.535 1.00 79.19 167 SER A O 1
ATOM 1266 N N . TYR A 1 168 ? 20.229 5.796 -51.865 1.00 83.00 168 TYR A N 1
ATOM 1267 C CA . TYR A 1 168 ? 21.637 5.539 -52.184 1.00 83.00 168 TYR A CA 1
ATOM 1268 C C . TYR A 1 168 ? 21.795 4.755 -53.485 1.00 83.00 168 TYR A C 1
ATOM 1270 O O . TYR A 1 168 ? 22.686 5.058 -54.280 1.00 83.00 168 TYR A O 1
ATOM 1278 N N . LYS A 1 169 ? 20.896 3.803 -53.751 1.00 88.31 169 LYS A N 1
ATOM 1279 C CA . LYS A 1 169 ? 20.828 3.109 -55.035 1.00 88.31 169 LYS A CA 1
ATOM 1280 C C . LYS A 1 169 ? 20.584 4.102 -56.170 1.00 88.31 169 LYS A C 1
ATOM 1282 O O . LYS A 1 169 ? 21.334 4.089 -57.134 1.00 88.31 169 LYS A O 1
ATOM 1287 N N . MET A 1 170 ? 19.634 5.027 -56.035 1.00 88.12 170 MET A N 1
ATOM 1288 C CA . MET A 1 170 ? 19.366 6.065 -57.039 1.00 88.12 170 MET A CA 1
ATOM 1289 C C . MET A 1 170 ? 20.574 6.978 -57.300 1.00 88.12 170 MET A C 1
ATOM 1291 O O . MET A 1 170 ? 20.757 7.422 -58.431 1.00 88.12 170 MET A O 1
ATOM 1295 N N . ALA A 1 171 ? 21.418 7.234 -56.296 1.00 87.44 171 ALA A N 1
ATOM 1296 C CA . ALA A 1 171 ? 22.636 8.030 -56.458 1.00 87.44 171 ALA A CA 1
ATOM 1297 C C . ALA A 1 171 ? 23.789 7.243 -57.115 1.00 87.44 171 ALA A C 1
ATOM 1299 O O . ALA A 1 171 ? 24.478 7.752 -58.007 1.00 87.44 171 ALA A O 1
ATOM 1300 N N . LEU A 1 172 ? 24.008 5.998 -56.681 1.00 91.31 172 LEU A N 1
ATOM 1301 C CA . LEU A 1 172 ? 25.128 5.159 -57.120 1.00 91.31 172 LEU A CA 1
ATOM 1302 C C . LEU A 1 172 ? 24.862 4.450 -58.449 1.00 91.31 172 LEU A C 1
ATOM 1304 O O . LEU A 1 172 ? 25.812 4.164 -59.178 1.00 91.31 172 LEU A O 1
ATOM 1308 N N . GLU A 1 173 ? 23.602 4.206 -58.800 1.00 91.81 173 GLU A N 1
ATOM 1309 C CA . GLU A 1 173 ? 23.221 3.546 -60.047 1.00 91.81 173 GLU A CA 1
ATOM 1310 C C . GLU A 1 173 ? 23.741 4.306 -61.285 1.00 91.81 173 GLU A C 1
ATOM 1312 O O . GLU A 1 173 ? 24.554 3.738 -62.018 1.00 91.81 173 GLU A O 1
ATOM 1317 N N . PRO A 1 174 ? 23.398 5.592 -61.519 1.00 91.94 174 PRO A N 1
ATOM 1318 C CA . PRO A 1 174 ? 23.910 6.336 -62.671 1.00 91.94 174 PRO A CA 1
ATOM 1319 C C . PRO A 1 174 ? 25.390 6.727 -62.532 1.00 91.94 174 PRO A C 1
ATOM 1321 O O . PRO A 1 174 ? 26.078 6.891 -63.538 1.00 91.94 174 PRO A O 1
ATOM 1324 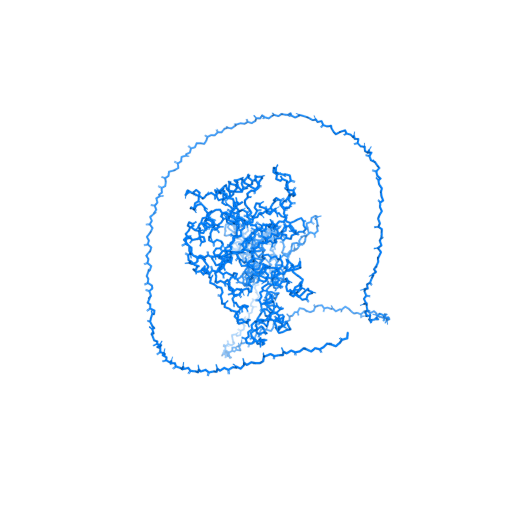N N . SER A 1 175 ? 25.893 6.888 -61.305 1.00 89.94 175 SER A N 1
ATOM 1325 C CA . SER A 1 175 ? 27.222 7.463 -61.052 1.00 89.94 175 SER A CA 1
ATOM 1326 C C . SER A 1 175 ? 28.340 6.421 -61.003 1.00 89.94 175 SER A C 1
ATOM 1328 O O . SER A 1 175 ? 29.492 6.746 -61.312 1.00 89.94 175 SER A O 1
ATOM 1330 N N . VAL A 1 176 ? 28.022 5.179 -60.625 1.00 94.12 176 VAL A N 1
ATOM 1331 C CA . VAL A 1 176 ? 28.983 4.093 -60.372 1.00 94.12 176 VAL A CA 1
ATOM 1332 C C . VAL A 1 176 ? 28.587 2.814 -61.102 1.00 94.12 176 VAL A C 1
ATOM 1334 O O . VAL A 1 176 ? 29.335 2.383 -61.977 1.00 94.12 176 VAL A O 1
ATOM 1337 N N . LEU A 1 177 ? 27.430 2.220 -60.787 1.00 93.12 177 LEU A N 1
ATOM 1338 C CA . LEU A 1 177 ? 27.077 0.876 -61.266 1.00 93.12 177 LEU A CA 1
ATOM 1339 C C . LEU A 1 177 ? 26.899 0.827 -62.783 1.00 93.12 177 LEU A C 1
ATOM 1341 O O . LEU A 1 177 ? 27.531 -0.001 -63.439 1.00 93.12 177 LEU A O 1
ATOM 1345 N N . LYS A 1 178 ? 26.104 1.738 -63.354 1.00 93.88 178 LYS A N 1
ATOM 1346 C CA . LYS A 1 178 ? 25.905 1.815 -64.804 1.00 93.88 178 LYS A CA 1
ATOM 1347 C C . LYS A 1 178 ? 27.228 2.070 -65.548 1.00 93.88 178 LYS A C 1
ATOM 1349 O O . LYS A 1 178 ? 27.567 1.246 -66.389 1.00 93.88 178 LYS A O 1
ATOM 1354 N N . PRO A 1 179 ? 28.052 3.081 -65.196 1.00 93.44 179 PRO A N 1
ATOM 1355 C CA . PRO A 1 179 ? 29.361 3.269 -65.827 1.00 93.44 179 PRO A CA 1
ATOM 1356 C C . PRO A 1 179 ? 30.294 2.052 -65.758 1.00 93.44 179 PRO A C 1
ATOM 1358 O O . PRO A 1 179 ? 31.030 1.795 -66.707 1.00 93.44 179 PRO A O 1
ATOM 1361 N N . LEU A 1 180 ? 30.295 1.303 -64.648 1.00 93.50 180 LEU A N 1
ATOM 1362 C CA . LEU A 1 180 ? 31.094 0.080 -64.534 1.00 93.50 180 LEU A CA 1
ATOM 1363 C C . LEU A 1 180 ? 30.562 -1.029 -65.456 1.00 93.50 180 LEU A C 1
ATOM 1365 O O . LEU A 1 180 ? 31.363 -1.688 -66.118 1.00 93.50 180 LEU A O 1
ATOM 1369 N N . ARG A 1 181 ? 29.235 -1.214 -65.535 1.00 94.38 181 ARG A N 1
ATOM 1370 C CA . ARG A 1 181 ? 28.594 -2.198 -66.427 1.00 94.38 181 ARG A CA 1
ATOM 1371 C C . ARG A 1 181 ? 28.814 -1.855 -67.904 1.00 94.38 181 ARG A C 1
ATOM 1373 O O . ARG A 1 181 ? 29.258 -2.721 -68.653 1.00 94.38 181 ARG A O 1
ATOM 1380 N N . ASP A 1 182 ? 28.629 -0.591 -68.285 1.00 92.62 182 ASP A N 1
ATOM 1381 C CA . ASP A 1 182 ? 28.881 -0.090 -69.645 1.00 92.62 182 ASP A CA 1
ATOM 1382 C C . ASP A 1 182 ? 30.353 -0.325 -70.055 1.00 92.62 182 ASP A C 1
ATOM 1384 O O . ASP A 1 182 ? 30.663 -0.666 -71.202 1.00 92.62 182 ASP A O 1
ATOM 1388 N N . GLN A 1 183 ? 31.289 -0.198 -69.103 1.00 92.06 183 GLN A N 1
ATOM 1389 C CA . GLN A 1 183 ? 32.710 -0.463 -69.333 1.00 92.06 183 GLN A CA 1
ATOM 1390 C C . GLN A 1 183 ? 33.007 -1.959 -69.529 1.00 92.06 183 GLN A C 1
ATOM 1392 O O . GLN A 1 183 ? 33.827 -2.302 -70.385 1.00 92.06 183 GLN A O 1
ATOM 1397 N N . VAL A 1 184 ? 32.342 -2.847 -68.779 1.00 92.44 184 VAL A N 1
ATOM 1398 C CA . VAL A 1 184 ? 32.425 -4.308 -68.968 1.00 92.44 184 VAL A CA 1
ATOM 1399 C C . VAL A 1 184 ? 31.871 -4.711 -70.335 1.00 92.44 184 VAL A C 1
ATOM 1401 O O . VAL A 1 184 ? 32.520 -5.467 -71.058 1.00 92.44 184 VAL A O 1
ATOM 1404 N N . GLU A 1 185 ? 30.722 -4.164 -70.732 1.00 92.50 185 GLU A N 1
ATOM 1405 C CA . GLU A 1 185 ? 30.123 -4.404 -72.049 1.00 92.50 185 GLU A CA 1
ATOM 1406 C C . GLU A 1 185 ? 31.043 -3.928 -73.185 1.00 92.50 185 GLU A C 1
ATOM 1408 O O . GLU A 1 185 ? 31.313 -4.666 -74.134 1.00 92.50 185 GLU A O 1
ATOM 1413 N N . SER A 1 186 ? 31.635 -2.739 -73.038 1.00 90.25 186 SER A N 1
ATOM 1414 C CA . SER A 1 186 ? 32.606 -2.202 -73.999 1.00 90.25 186 SER A CA 1
ATOM 1415 C C . SER A 1 186 ? 33.841 -3.102 -74.150 1.00 90.25 186 SER A C 1
ATOM 1417 O O . SER A 1 186 ? 34.311 -3.328 -75.266 1.00 90.25 186 SER A O 1
ATOM 1419 N N . MET A 1 187 ? 34.357 -3.661 -73.046 1.00 91.12 187 MET A N 1
ATOM 1420 C CA . MET A 1 187 ? 35.469 -4.624 -73.076 1.00 91.12 187 MET A CA 1
ATOM 1421 C C . MET A 1 187 ? 35.078 -5.959 -73.721 1.00 91.12 187 MET A C 1
ATOM 1423 O O . MET A 1 187 ? 35.907 -6.586 -74.387 1.00 91.12 187 MET A O 1
ATOM 1427 N N . ASN A 1 188 ? 33.829 -6.400 -73.551 1.00 89.69 188 ASN A N 1
ATOM 1428 C CA . ASN A 1 188 ? 33.320 -7.599 -74.211 1.00 89.69 188 ASN A CA 1
ATOM 1429 C C . ASN A 1 188 ? 33.267 -7.432 -75.731 1.00 89.69 188 ASN A C 1
ATOM 1431 O O . ASN A 1 188 ? 33.705 -8.345 -76.435 1.00 89.69 188 ASN A O 1
ATOM 1435 N N . ASN A 1 189 ? 32.829 -6.260 -76.200 1.00 89.81 189 ASN A N 1
ATOM 1436 C CA . ASN A 1 189 ? 32.651 -5.947 -77.616 1.00 89.81 189 ASN A CA 1
ATOM 1437 C C . ASN A 1 189 ? 33.970 -5.630 -78.344 1.00 89.81 189 ASN A C 1
ATOM 1439 O O . ASN A 1 189 ? 34.175 -6.108 -79.458 1.00 89.81 189 ASN A O 1
ATOM 1443 N N . ASN A 1 190 ? 34.873 -4.831 -77.752 1.00 88.56 190 ASN A N 1
ATOM 1444 C CA . ASN A 1 190 ? 36.143 -4.450 -78.392 1.00 88.56 190 ASN A CA 1
ATOM 1445 C C . ASN A 1 190 ? 37.235 -4.037 -77.379 1.00 88.56 190 ASN A C 1
ATOM 1447 O O . ASN A 1 190 ? 37.487 -2.851 -77.148 1.00 88.56 190 ASN A O 1
ATOM 1451 N N . PHE A 1 191 ? 37.912 -5.027 -76.788 1.00 89.31 191 PHE A N 1
ATOM 1452 C CA . PHE A 1 191 ? 38.928 -4.807 -75.750 1.00 89.31 191 PHE A CA 1
ATOM 1453 C C . PHE A 1 191 ? 40.121 -3.956 -76.218 1.00 89.31 191 PHE A C 1
ATOM 1455 O O . PHE A 1 191 ? 40.529 -3.042 -75.502 1.00 89.31 191 PHE A O 1
ATOM 1462 N N . ASP A 1 192 ? 40.648 -4.188 -77.424 1.00 85.62 192 ASP A N 1
ATOM 1463 C CA . ASP A 1 192 ? 41.848 -3.493 -77.916 1.00 85.62 192 ASP A CA 1
ATOM 1464 C C . ASP A 1 192 ? 41.624 -1.988 -78.106 1.00 85.62 192 ASP A C 1
ATOM 1466 O O . ASP A 1 192 ? 42.504 -1.174 -77.812 1.00 85.62 192 ASP A O 1
ATOM 1470 N N . SER A 1 193 ? 40.432 -1.600 -78.569 1.00 85.25 193 SER A N 1
ATOM 1471 C CA . SER A 1 193 ? 40.044 -0.192 -78.700 1.00 85.25 193 SER A CA 1
ATOM 1472 C C . SER A 1 193 ? 39.936 0.488 -77.332 1.00 85.25 193 SER A C 1
ATOM 1474 O O . SER A 1 193 ? 40.495 1.567 -77.118 1.00 85.25 193 SER A O 1
ATOM 1476 N N . VAL A 1 194 ? 39.287 -0.178 -76.376 1.00 84.75 194 VAL A N 1
ATOM 1477 C CA . VAL A 1 194 ? 39.126 0.322 -75.007 1.00 84.75 194 VAL A CA 1
ATOM 1478 C C . VAL A 1 194 ? 40.478 0.441 -74.304 1.00 84.75 194 VAL A C 1
ATOM 1480 O O . VAL A 1 194 ? 40.747 1.456 -73.661 1.00 84.75 194 VAL A O 1
ATOM 1483 N N . LYS A 1 195 ? 41.368 -0.539 -74.472 1.00 84.44 195 LYS A N 1
ATOM 1484 C CA . LYS A 1 195 ? 42.718 -0.519 -73.901 1.00 84.44 195 LYS A CA 1
ATOM 1485 C C . LYS A 1 195 ? 43.541 0.656 -74.433 1.00 84.44 195 LYS A C 1
ATOM 1487 O O . LYS A 1 195 ? 44.146 1.382 -73.646 1.00 84.44 195 LYS A O 1
ATOM 1492 N N . LYS A 1 196 ? 43.499 0.914 -75.748 1.00 84.12 196 LYS A N 1
ATOM 1493 C CA . LYS A 1 196 ? 44.183 2.058 -76.387 1.00 84.12 196 LYS A CA 1
ATOM 1494 C C . LYS A 1 196 ? 43.712 3.420 -75.875 1.00 84.12 196 LYS A C 1
ATOM 1496 O O . LYS A 1 196 ? 44.459 4.386 -75.979 1.00 84.12 196 LYS A O 1
ATOM 1501 N N . SER A 1 197 ? 42.511 3.508 -75.299 1.00 81.81 197 SER A N 1
ATOM 1502 C CA . SER A 1 197 ? 42.027 4.753 -74.691 1.00 81.81 197 SER A CA 1
ATOM 1503 C C . SER A 1 197 ? 42.795 5.152 -73.423 1.00 81.81 197 SER A C 1
ATOM 1505 O O . SER A 1 197 ? 42.727 6.312 -73.024 1.00 81.81 197 SER A O 1
ATOM 1507 N N . GLY A 1 198 ? 43.489 4.208 -72.768 1.00 78.75 198 GLY A N 1
ATOM 1508 C CA . GLY A 1 198 ? 44.212 4.437 -71.513 1.00 78.75 198 GLY A CA 1
ATOM 1509 C C . GLY A 1 198 ? 43.316 4.721 -70.298 1.00 78.75 198 GLY A C 1
ATOM 1510 O O . GLY A 1 198 ? 43.820 5.101 -69.244 1.00 78.75 198 GLY A O 1
ATOM 1511 N N . LYS A 1 199 ? 41.989 4.564 -70.420 1.00 81.00 199 LYS A N 1
ATOM 1512 C CA . LYS A 1 199 ? 41.013 4.979 -69.393 1.00 81.00 199 LYS A CA 1
ATOM 1513 C C . LYS A 1 199 ? 40.540 3.871 -68.452 1.00 81.00 199 LYS A C 1
ATOM 1515 O O . LYS A 1 199 ? 39.755 4.160 -67.553 1.00 81.00 199 LYS A O 1
ATOM 1520 N N . LEU A 1 200 ? 40.981 2.625 -68.634 1.00 85.50 200 LEU A N 1
ATOM 1521 C CA . LEU A 1 200 ? 40.520 1.488 -67.825 1.00 85.50 200 LEU A CA 1
ATOM 1522 C C . LEU A 1 200 ? 40.840 1.689 -66.337 1.00 85.50 200 LEU A C 1
ATOM 1524 O O . LEU A 1 200 ? 39.938 1.806 -65.512 1.00 85.50 200 LEU A O 1
ATOM 1528 N N . ASP A 1 201 ? 42.114 1.823 -65.975 1.00 86.44 201 ASP A N 1
ATOM 1529 C CA . ASP A 1 201 ? 42.470 1.948 -64.559 1.00 86.44 201 ASP A CA 1
ATOM 1530 C C . ASP A 1 201 ? 42.015 3.274 -63.939 1.00 86.44 201 ASP A C 1
ATOM 1532 O O . ASP A 1 201 ? 41.567 3.283 -62.793 1.00 86.44 201 ASP A O 1
ATOM 1536 N N . SER A 1 202 ? 42.035 4.381 -64.687 1.00 85.31 202 SER A N 1
ATOM 1537 C CA . SER A 1 202 ? 41.556 5.672 -64.175 1.00 85.31 202 SER A CA 1
ATOM 1538 C C . SER A 1 202 ? 40.048 5.670 -63.909 1.00 85.31 202 SER A C 1
ATOM 1540 O O . SER A 1 202 ? 39.619 6.158 -62.864 1.00 85.31 202 SER A O 1
ATOM 1542 N N . THR A 1 203 ? 39.245 5.057 -64.786 1.00 87.38 203 THR A N 1
ATOM 1543 C CA . THR A 1 203 ? 37.796 4.902 -64.579 1.00 87.38 203 THR A CA 1
ATOM 1544 C C . THR A 1 203 ? 37.518 4.010 -63.375 1.00 87.38 203 THR A C 1
ATOM 1546 O O . THR A 1 203 ? 36.735 4.388 -62.505 1.00 87.38 203 THR A O 1
ATOM 1549 N N . TYR A 1 204 ? 38.194 2.861 -63.275 1.00 92.62 204 TYR A N 1
ATOM 1550 C CA . TYR A 1 204 ? 38.059 1.961 -62.131 1.00 92.62 204 TYR A CA 1
ATOM 1551 C C . TYR A 1 204 ? 38.363 2.676 -60.806 1.00 92.62 204 TYR A C 1
ATOM 1553 O O . TYR A 1 204 ? 37.542 2.661 -59.889 1.00 92.62 204 TYR A O 1
ATOM 1561 N N . GLN A 1 205 ? 39.513 3.354 -60.717 1.00 91.88 205 GLN A N 1
ATOM 1562 C CA . GLN A 1 205 ? 39.935 4.046 -59.497 1.00 91.88 205 GLN A CA 1
ATOM 1563 C C . GLN A 1 205 ? 39.024 5.222 -59.146 1.00 91.88 205 GLN A C 1
ATOM 1565 O O . GLN A 1 205 ? 38.722 5.429 -57.971 1.00 91.88 205 GLN A O 1
ATOM 1570 N N . GLN A 1 206 ? 38.529 5.963 -60.141 1.00 93.31 206 GLN A N 1
ATOM 1571 C CA . GLN A 1 206 ? 37.567 7.038 -59.912 1.00 93.31 206 GLN A CA 1
ATOM 1572 C C . GLN A 1 206 ? 36.268 6.502 -59.294 1.00 93.31 206 GLN A C 1
ATOM 1574 O O . GLN A 1 206 ? 35.771 7.074 -58.325 1.00 93.31 206 GLN A O 1
ATOM 1579 N N . LYS A 1 207 ? 35.725 5.394 -59.818 1.00 94.19 207 LYS A N 1
ATOM 1580 C CA . LYS A 1 207 ? 34.485 4.793 -59.301 1.00 94.19 207 LYS A CA 1
ATOM 1581 C C . LYS A 1 207 ? 34.672 4.148 -57.932 1.00 94.19 207 LYS A C 1
ATOM 1583 O O . LYS A 1 207 ? 33.826 4.343 -57.061 1.00 94.19 207 LYS A O 1
ATOM 1588 N N . LEU A 1 208 ? 35.796 3.462 -57.719 1.00 93.38 208 LEU A N 1
ATOM 1589 C CA . LEU A 1 208 ? 36.173 2.921 -56.414 1.00 93.38 208 LEU A CA 1
ATOM 1590 C C . LEU A 1 208 ? 36.305 4.034 -55.365 1.00 93.38 208 LEU A C 1
ATOM 1592 O O . LEU A 1 208 ? 35.750 3.927 -54.276 1.00 93.38 208 LEU A O 1
ATOM 1596 N N . SER A 1 209 ? 36.991 5.128 -55.700 1.00 91.00 209 SER A N 1
ATOM 1597 C CA . SER A 1 209 ? 37.154 6.267 -54.789 1.00 91.00 209 SER A CA 1
ATOM 1598 C C . SER A 1 209 ? 35.808 6.910 -54.463 1.00 91.00 209 SER A C 1
ATOM 1600 O O . SER A 1 209 ? 35.544 7.231 -53.309 1.00 91.00 209 SER A O 1
ATOM 1602 N N . TYR A 1 210 ? 34.931 7.042 -55.463 1.00 90.38 210 TYR A N 1
ATOM 1603 C CA . TYR A 1 210 ? 33.593 7.593 -55.277 1.00 90.38 210 TYR A CA 1
ATOM 1604 C C . TYR A 1 210 ? 32.765 6.747 -54.305 1.00 90.38 210 TYR A C 1
ATOM 1606 O O . TYR A 1 210 ? 32.282 7.284 -53.317 1.00 90.38 210 TYR A O 1
ATOM 1614 N N . VAL A 1 211 ? 32.653 5.425 -54.503 1.00 91.19 211 VAL A N 1
ATOM 1615 C CA . VAL A 1 211 ? 31.886 4.581 -53.565 1.00 91.19 211 VAL A CA 1
ATOM 1616 C C . VAL A 1 211 ? 32.508 4.553 -52.166 1.00 91.19 211 VAL A C 1
ATOM 1618 O O . VAL A 1 211 ? 31.766 4.575 -51.188 1.00 91.19 211 VAL A O 1
ATOM 1621 N N . LYS A 1 212 ? 33.843 4.603 -52.039 1.00 90.12 212 LYS A N 1
ATOM 1622 C CA . LYS A 1 212 ? 34.509 4.691 -50.728 1.00 90.12 212 LYS A CA 1
ATOM 1623 C C . LYS A 1 212 ? 34.117 5.945 -49.947 1.00 90.12 212 LYS A C 1
ATOM 1625 O O . LYS A 1 212 ? 33.999 5.869 -48.731 1.00 90.12 212 LYS A O 1
ATOM 1630 N N . VAL A 1 213 ? 33.854 7.075 -50.610 1.00 84.75 213 VAL A N 1
ATOM 1631 C CA . VAL A 1 213 ? 33.336 8.283 -49.937 1.00 84.75 213 VAL A CA 1
ATOM 1632 C C . VAL A 1 213 ? 31.951 8.025 -49.334 1.00 84.75 213 VAL A C 1
ATOM 1634 O O . VAL A 1 213 ? 31.719 8.374 -48.178 1.00 84.75 213 VAL A O 1
ATOM 1637 N N . PHE A 1 214 ? 31.055 7.366 -50.075 1.00 83.94 214 PHE A N 1
ATOM 1638 C CA . PHE A 1 214 ? 29.720 7.002 -49.578 1.00 83.94 214 PHE A CA 1
ATOM 1639 C C . PHE A 1 214 ? 29.797 5.961 -48.457 1.00 83.94 214 PHE A C 1
ATOM 1641 O O . PHE A 1 214 ? 29.095 6.084 -47.456 1.00 83.94 214 PHE A O 1
ATOM 1648 N N . ALA A 1 215 ? 30.672 4.964 -48.595 1.00 82.75 215 ALA A N 1
ATOM 1649 C CA . ALA A 1 215 ? 30.882 3.945 -47.576 1.00 82.75 215 ALA A CA 1
ATOM 1650 C C . ALA A 1 215 ? 31.463 4.535 -46.285 1.00 82.75 215 ALA A C 1
ATOM 1652 O O . ALA A 1 215 ? 30.949 4.252 -45.207 1.00 82.75 215 ALA A O 1
ATOM 1653 N N . ASN A 1 216 ? 32.435 5.448 -46.388 1.00 77.25 216 ASN A N 1
ATOM 1654 C CA . ASN A 1 216 ? 32.984 6.176 -45.243 1.00 77.25 216 ASN A CA 1
ATOM 1655 C C . ASN A 1 216 ? 31.935 7.062 -44.561 1.00 77.25 216 ASN A C 1
ATOM 1657 O O . ASN A 1 216 ? 31.878 7.095 -43.334 1.00 77.25 216 ASN A O 1
ATOM 1661 N N . ALA A 1 217 ? 31.075 7.742 -45.330 1.00 73.06 217 ALA A N 1
ATOM 1662 C CA . ALA A 1 217 ? 29.956 8.505 -44.772 1.00 73.06 217 ALA A CA 1
ATOM 1663 C C . ALA A 1 217 ? 28.981 7.613 -43.979 1.00 73.06 217 ALA A C 1
ATOM 1665 O O . ALA A 1 217 ? 28.372 8.068 -43.015 1.00 73.06 217 ALA A O 1
ATOM 1666 N N . MET A 1 218 ? 28.892 6.334 -44.352 1.00 71.44 218 MET A N 1
ATOM 1667 C CA . MET A 1 218 ? 28.112 5.300 -43.668 1.00 71.44 218 MET A CA 1
ATOM 1668 C C . MET A 1 218 ? 28.898 4.506 -42.620 1.00 71.44 218 MET A C 1
ATOM 1670 O O . MET A 1 218 ? 28.342 3.587 -42.028 1.00 71.44 218 MET A O 1
ATOM 1674 N N . ARG A 1 219 ? 30.177 4.838 -42.383 1.00 69.88 219 ARG A N 1
ATOM 1675 C CA . ARG A 1 219 ? 31.102 4.075 -41.524 1.00 69.88 219 ARG A CA 1
ATOM 1676 C C . ARG A 1 219 ? 31.208 2.585 -41.887 1.00 69.88 219 ARG A C 1
ATOM 1678 O O . ARG A 1 219 ? 31.535 1.765 -41.038 1.00 69.88 219 ARG A O 1
ATOM 1685 N N . ILE A 1 220 ? 30.967 2.232 -43.147 1.00 77.62 220 ILE A N 1
ATOM 1686 C CA . ILE A 1 220 ? 31.185 0.878 -43.655 1.00 77.62 220 ILE A CA 1
ATOM 1687 C C . ILE A 1 220 ? 32.602 0.818 -44.214 1.00 77.62 220 ILE A C 1
ATOM 1689 O O . ILE A 1 220 ? 32.931 1.536 -45.163 1.00 77.62 220 ILE A O 1
ATOM 1693 N N . ASN A 1 221 ? 33.437 -0.061 -43.656 1.00 82.81 221 ASN A N 1
ATOM 1694 C CA . ASN A 1 221 ? 34.752 -0.337 -44.219 1.00 82.81 221 ASN A CA 1
ATOM 1695 C C . ASN A 1 221 ? 34.592 -1.085 -45.551 1.00 82.81 221 ASN A C 1
ATOM 1697 O O . ASN A 1 221 ? 34.481 -2.309 -45.605 1.00 82.81 221 ASN A O 1
ATOM 1701 N N . PHE A 1 222 ? 34.559 -0.328 -46.648 1.00 86.25 222 PHE A N 1
ATOM 1702 C CA . PHE A 1 222 ? 34.353 -0.879 -47.985 1.00 86.25 222 PHE A CA 1
ATOM 1703 C C . PHE A 1 222 ? 35.447 -1.871 -48.392 1.00 86.25 222 PHE A C 1
ATOM 1705 O O . PHE A 1 222 ? 35.207 -2.730 -49.238 1.00 86.25 222 PHE A O 1
ATOM 1712 N N . ASP A 1 223 ? 36.651 -1.770 -47.824 1.00 84.81 223 ASP A N 1
ATOM 1713 C CA . ASP A 1 223 ? 37.750 -2.680 -48.141 1.00 84.81 223 ASP A CA 1
ATOM 1714 C C . ASP A 1 223 ? 37.554 -4.060 -47.497 1.00 84.81 223 ASP A C 1
ATOM 1716 O O . ASP A 1 223 ? 37.813 -5.064 -48.160 1.00 84.81 223 ASP A O 1
ATOM 1720 N N . GLU A 1 224 ? 36.965 -4.121 -46.304 1.00 81.62 224 GLU A N 1
ATOM 1721 C CA . GLU A 1 224 ? 36.686 -5.359 -45.553 1.00 81.62 224 GLU A CA 1
ATOM 1722 C C . GLU A 1 224 ? 35.304 -5.971 -45.843 1.00 81.62 224 GLU A C 1
ATOM 1724 O O . GLU A 1 224 ? 34.981 -7.051 -45.348 1.00 81.62 224 GLU A O 1
ATOM 1729 N N . LEU A 1 225 ? 34.481 -5.301 -46.657 1.00 83.62 225 LEU A N 1
ATOM 1730 C CA . LEU A 1 225 ? 33.138 -5.761 -46.995 1.00 83.62 225 LEU A CA 1
ATOM 1731 C C . LEU A 1 225 ? 33.170 -7.058 -47.825 1.00 83.62 225 LEU A C 1
ATOM 1733 O O . LEU A 1 225 ? 33.588 -7.054 -48.984 1.00 83.62 225 LEU A O 1
ATOM 1737 N N . GLU A 1 226 ? 32.663 -8.149 -47.254 1.00 81.44 226 GLU A N 1
ATOM 1738 C CA . GLU A 1 226 ? 32.607 -9.476 -47.876 1.00 81.44 226 GLU A CA 1
ATOM 1739 C C . GLU A 1 226 ? 31.237 -10.138 -47.657 1.00 81.44 226 GLU A C 1
ATOM 1741 O O . GLU A 1 226 ? 30.541 -9.879 -46.670 1.00 81.44 226 GLU A O 1
ATOM 1746 N N . GLU A 1 227 ? 30.833 -11.009 -48.585 1.00 71.31 227 GLU A N 1
ATOM 1747 C CA . GLU A 1 227 ? 29.638 -11.841 -48.409 1.00 71.31 227 GLU A CA 1
ATOM 1748 C C . GLU A 1 227 ? 29.822 -12.762 -47.189 1.00 71.31 227 GLU A C 1
ATOM 1750 O O . GLU A 1 227 ? 30.862 -13.395 -47.027 1.00 71.31 227 GLU A O 1
ATOM 1755 N N . GLY A 1 228 ? 28.824 -12.816 -46.301 1.00 66.44 228 GLY A N 1
ATOM 1756 C CA . GLY A 1 228 ? 28.855 -13.649 -45.090 1.00 66.44 228 GLY A CA 1
ATOM 1757 C C . GLY A 1 228 ? 29.528 -13.031 -43.856 1.00 66.44 228 GLY A C 1
ATOM 1758 O O . GLY A 1 228 ? 29.297 -13.525 -42.756 1.00 66.44 228 GLY A O 1
ATOM 1759 N N . LYS A 1 229 ? 30.282 -11.929 -43.982 1.00 74.62 229 LYS A N 1
ATOM 1760 C CA . LYS A 1 229 ? 30.755 -11.161 -42.815 1.00 74.62 229 LYS A CA 1
ATOM 1761 C C . LYS A 1 229 ? 29.700 -10.140 -42.384 1.00 74.62 229 LYS A C 1
ATOM 1763 O O . LYS A 1 229 ? 29.025 -9.541 -43.227 1.00 74.62 229 LYS A O 1
ATOM 1768 N N . LEU A 1 230 ? 29.518 -9.989 -41.074 1.00 64.44 230 LEU A N 1
ATOM 1769 C CA . LEU A 1 230 ? 28.689 -8.932 -40.494 1.00 64.44 230 LEU A CA 1
ATOM 1770 C C . LEU A 1 230 ? 29.501 -7.638 -40.419 1.00 64.44 230 LEU A C 1
ATOM 1772 O O . LEU A 1 230 ? 30.700 -7.663 -40.152 1.00 64.44 230 LEU A O 1
ATOM 1776 N N . THR A 1 231 ? 28.836 -6.518 -40.663 1.00 66.25 231 THR A N 1
ATOM 1777 C CA . THR A 1 231 ? 29.364 -5.181 -40.389 1.00 66.25 231 THR A CA 1
ATOM 1778 C C . THR A 1 231 ? 29.297 -4.885 -38.889 1.00 66.25 231 THR A C 1
ATOM 1780 O O . THR A 1 231 ? 28.473 -5.458 -38.176 1.00 66.25 231 THR A O 1
ATOM 1783 N N . ASP A 1 232 ? 30.110 -3.941 -38.408 1.00 61.81 232 ASP A N 1
ATOM 1784 C CA . ASP A 1 232 ? 30.065 -3.487 -37.008 1.00 61.81 232 ASP A CA 1
ATOM 1785 C C . ASP A 1 232 ? 28.657 -3.032 -36.582 1.00 61.81 232 ASP A C 1
ATOM 1787 O O . ASP A 1 232 ? 28.249 -3.253 -35.445 1.00 61.81 232 ASP A O 1
ATOM 1791 N N . TYR A 1 233 ? 27.891 -2.445 -37.511 1.00 64.00 233 TYR A N 1
ATOM 1792 C CA . TYR A 1 233 ? 26.500 -2.051 -37.279 1.00 64.00 233 TYR A CA 1
ATOM 1793 C C . TYR A 1 233 ? 25.589 -3.258 -37.017 1.00 64.00 233 TYR A C 1
ATOM 1795 O O . TYR A 1 233 ? 24.823 -3.247 -36.061 1.00 64.00 233 TYR A O 1
ATOM 1803 N N . GLU A 1 234 ? 25.690 -4.315 -37.826 1.00 66.69 234 GLU A N 1
ATOM 1804 C CA . GLU A 1 234 ? 24.862 -5.521 -37.668 1.00 66.69 234 GLU A CA 1
ATOM 1805 C C . GLU A 1 234 ? 25.225 -6.307 -36.398 1.00 66.69 234 GLU A C 1
ATOM 1807 O O . GLU A 1 234 ? 24.353 -6.902 -35.764 1.00 66.69 234 GLU A O 1
ATOM 1812 N N . ILE A 1 235 ? 26.501 -6.288 -35.996 1.00 66.06 235 ILE A N 1
ATOM 1813 C CA . ILE A 1 235 ? 26.945 -6.854 -34.713 1.00 66.06 235 ILE A CA 1
ATOM 1814 C C . ILE A 1 235 ? 26.315 -6.079 -33.546 1.00 66.06 235 ILE A C 1
ATOM 1816 O O . ILE A 1 235 ? 25.838 -6.684 -32.585 1.00 66.06 235 ILE A O 1
ATOM 1820 N N . GLU A 1 236 ? 26.291 -4.749 -33.626 1.00 63.91 236 GLU A N 1
ATOM 1821 C CA . GLU A 1 236 ? 25.733 -3.888 -32.581 1.00 63.91 236 GLU A CA 1
ATOM 1822 C C . GLU A 1 236 ? 24.198 -3.967 -32.498 1.00 63.91 236 GLU A C 1
ATOM 1824 O O . GLU A 1 236 ? 23.633 -3.984 -31.401 1.00 63.91 236 GLU A O 1
ATOM 1829 N N . GLU A 1 237 ? 23.514 -4.074 -33.639 1.00 68.88 237 GLU A N 1
ATOM 1830 C CA . GLU A 1 237 ? 22.066 -4.297 -33.715 1.00 68.88 237 GLU A CA 1
ATOM 1831 C C . GLU A 1 237 ? 21.684 -5.631 -33.053 1.00 68.88 237 GLU A C 1
ATOM 1833 O O . GLU A 1 237 ? 20.818 -5.666 -32.176 1.00 68.88 237 GLU A O 1
ATOM 1838 N N . ALA A 1 238 ? 22.394 -6.716 -33.383 1.00 68.25 238 ALA A N 1
ATOM 1839 C CA . ALA A 1 238 ? 22.166 -8.028 -32.779 1.00 68.25 238 ALA A CA 1
ATOM 1840 C C . ALA A 1 238 ? 22.390 -8.024 -31.253 1.00 68.25 238 ALA A C 1
ATOM 1842 O O . ALA A 1 238 ? 21.578 -8.576 -30.506 1.00 68.25 238 ALA A O 1
ATOM 1843 N N . ARG A 1 239 ? 23.450 -7.356 -30.773 1.00 69.62 239 ARG A N 1
ATOM 1844 C CA . ARG A 1 239 ? 23.721 -7.185 -29.331 1.00 69.62 239 ARG A CA 1
ATOM 1845 C C . ARG A 1 239 ? 22.634 -6.379 -28.625 1.00 69.62 239 ARG A C 1
ATOM 1847 O O . ARG A 1 239 ? 22.227 -6.719 -27.516 1.00 69.62 239 ARG A O 1
ATOM 1854 N N . SER A 1 240 ? 22.140 -5.324 -29.265 1.00 71.44 240 SER A N 1
ATOM 1855 C CA . SER A 1 240 ? 21.089 -4.470 -28.708 1.00 71.44 240 SER A CA 1
ATOM 1856 C C . SER A 1 240 ? 19.766 -5.223 -28.536 1.00 71.44 240 SER A C 1
ATOM 1858 O O . SER A 1 240 ? 19.112 -5.091 -27.498 1.00 71.44 240 SER A O 1
ATOM 1860 N N . GLU A 1 241 ? 19.397 -6.068 -29.501 1.00 77.19 241 GLU A N 1
ATOM 1861 C CA . GLU A 1 241 ? 18.234 -6.958 -29.390 1.00 77.19 241 GLU A CA 1
ATOM 1862 C C . GLU A 1 241 ? 18.390 -7.981 -28.254 1.00 77.19 241 GLU A C 1
ATOM 1864 O O . GLU A 1 241 ? 17.448 -8.229 -27.492 1.00 77.19 241 GLU A O 1
ATOM 1869 N N . GLU A 1 242 ? 19.592 -8.532 -28.067 1.00 79.44 242 GLU A N 1
ATOM 1870 C CA . GLU A 1 242 ? 19.886 -9.426 -26.946 1.00 79.44 242 GLU A CA 1
ATOM 1871 C C . GLU A 1 242 ? 19.722 -8.722 -25.587 1.00 79.44 242 GLU A C 1
ATOM 1873 O O . GLU A 1 242 ? 19.062 -9.252 -24.686 1.00 79.44 242 GLU A O 1
ATOM 1878 N N . TYR A 1 243 ? 20.232 -7.495 -25.445 1.00 81.38 243 TYR A N 1
ATOM 1879 C CA . TYR A 1 243 ? 20.071 -6.688 -24.231 1.00 81.38 243 TYR A CA 1
ATOM 1880 C C . TYR A 1 243 ? 18.607 -6.372 -23.927 1.00 81.38 243 TYR A C 1
ATOM 1882 O O . TYR A 1 243 ? 18.154 -6.539 -22.789 1.00 81.38 243 TYR A O 1
ATOM 1890 N N . ILE A 1 244 ? 17.833 -5.978 -24.940 1.00 82.44 244 ILE A N 1
ATOM 1891 C CA . ILE A 1 244 ? 16.393 -5.735 -24.799 1.00 82.44 244 ILE A CA 1
ATOM 1892 C C . ILE A 1 244 ? 15.680 -7.012 -24.343 1.00 82.44 244 ILE A C 1
ATOM 1894 O O . ILE A 1 244 ? 14.836 -6.966 -23.442 1.00 82.44 244 ILE A O 1
ATOM 1898 N N . LYS A 1 245 ? 16.019 -8.166 -24.926 1.00 85.94 245 LYS A N 1
ATOM 1899 C CA . LYS A 1 245 ? 15.448 -9.462 -24.539 1.00 85.94 245 LYS A CA 1
ATOM 1900 C C . LYS A 1 245 ? 15.775 -9.813 -23.085 1.00 85.94 245 LYS A C 1
ATOM 1902 O O . LYS A 1 245 ? 14.878 -10.236 -22.353 1.00 85.94 245 LYS A O 1
ATOM 1907 N N . LEU A 1 246 ? 17.019 -9.609 -22.654 1.00 84.81 246 LEU A N 1
ATOM 1908 C CA . LEU A 1 246 ? 17.461 -9.855 -21.278 1.00 84.81 246 LEU A CA 1
ATOM 1909 C C . LEU A 1 246 ? 16.718 -8.969 -20.269 1.00 84.81 246 LEU A C 1
ATOM 1911 O O . LEU A 1 246 ? 16.172 -9.489 -19.294 1.00 84.81 246 LEU A O 1
ATOM 1915 N N . LEU A 1 247 ? 16.621 -7.659 -20.522 1.00 83.31 247 LEU A N 1
ATOM 1916 C CA . LEU A 1 247 ? 15.883 -6.739 -19.649 1.00 83.31 247 LEU A CA 1
ATOM 1917 C C . LEU A 1 247 ? 14.387 -7.078 -19.584 1.00 83.31 247 LEU A C 1
ATOM 1919 O O . LEU A 1 247 ? 13.806 -7.102 -18.500 1.00 83.31 247 LEU A O 1
ATOM 1923 N N . ASN A 1 248 ? 13.759 -7.401 -20.718 1.00 85.12 248 ASN A N 1
ATOM 1924 C CA . ASN A 1 248 ? 12.342 -7.776 -20.748 1.00 85.12 248 ASN A CA 1
ATOM 1925 C C . ASN A 1 248 ? 12.062 -9.099 -20.023 1.00 85.12 248 ASN A C 1
ATOM 1927 O O . ASN A 1 248 ? 11.028 -9.231 -19.367 1.00 85.12 248 ASN A O 1
ATOM 1931 N N . ASN A 1 249 ? 12.983 -10.066 -20.088 1.00 86.56 249 ASN A N 1
ATOM 1932 C CA . ASN A 1 249 ? 12.870 -11.293 -19.302 1.00 86.56 249 ASN A CA 1
ATOM 1933 C C . ASN A 1 249 ? 12.893 -10.976 -17.798 1.00 86.56 249 ASN A C 1
ATOM 1935 O O . ASN A 1 249 ? 12.014 -11.416 -17.058 1.00 86.56 249 ASN A O 1
ATOM 1939 N N . GLN A 1 250 ? 13.822 -10.130 -17.344 1.00 81.50 250 GLN A N 1
ATOM 1940 C CA . GLN A 1 250 ? 13.867 -9.713 -15.941 1.00 81.50 250 GLN A CA 1
ATOM 1941 C C . GLN A 1 250 ? 12.631 -8.923 -15.512 1.00 81.50 250 GLN A C 1
ATOM 1943 O O . GLN A 1 250 ? 12.132 -9.140 -14.410 1.00 81.50 250 GLN A O 1
ATOM 1948 N N . LYS A 1 251 ? 12.098 -8.053 -16.379 1.00 80.19 251 LYS A N 1
ATOM 1949 C CA . LYS A 1 251 ? 10.871 -7.289 -16.115 1.00 80.19 251 LYS A CA 1
ATOM 1950 C C . LYS A 1 251 ? 9.713 -8.196 -15.694 1.00 80.19 251 LYS A C 1
ATOM 1952 O O . LYS A 1 251 ? 8.976 -7.838 -14.785 1.00 80.19 251 LYS A O 1
ATOM 1957 N N . SER A 1 252 ? 9.592 -9.390 -16.283 1.00 75.25 252 SER A N 1
ATOM 1958 C CA . SER A 1 252 ? 8.550 -10.367 -15.918 1.00 75.25 252 SER A CA 1
ATOM 1959 C C . SER A 1 252 ? 8.669 -10.919 -14.488 1.00 75.25 252 SER A C 1
ATOM 1961 O O . SER A 1 252 ? 7.693 -11.417 -13.931 1.00 75.25 252 SER A O 1
ATOM 1963 N N . GLN A 1 253 ? 9.852 -10.818 -13.880 1.00 76.06 253 GLN A N 1
ATOM 1964 C CA . GLN A 1 253 ? 10.157 -11.329 -12.541 1.00 76.06 253 GLN A CA 1
ATOM 1965 C C . GLN A 1 253 ? 10.035 -10.247 -11.459 1.00 76.06 253 GLN A C 1
ATOM 1967 O O . GLN A 1 253 ? 10.202 -10.525 -10.269 1.00 76.06 253 GLN A O 1
ATOM 1972 N N . ILE A 1 254 ? 9.754 -9.007 -11.861 1.00 72.12 254 ILE A N 1
ATOM 1973 C CA . ILE A 1 254 ? 9.749 -7.834 -10.999 1.00 72.12 254 ILE A CA 1
ATOM 1974 C C . ILE A 1 254 ? 8.330 -7.291 -10.900 1.00 72.12 254 ILE A C 1
ATOM 1976 O O . ILE A 1 254 ? 7.679 -7.019 -11.898 1.00 72.12 254 ILE A O 1
ATOM 1980 N N . GLN A 1 255 ? 7.887 -7.076 -9.667 1.00 61.91 255 GLN A N 1
ATOM 1981 C CA . GLN A 1 255 ? 6.636 -6.382 -9.339 1.00 61.91 255 GLN A CA 1
ATOM 1982 C C . GLN A 1 255 ? 6.878 -4.918 -8.942 1.00 61.91 255 GLN A C 1
ATOM 1984 O O . GLN A 1 255 ? 5.949 -4.173 -8.659 1.00 61.91 255 GLN A O 1
ATOM 1989 N N . ASN A 1 256 ? 8.144 -4.498 -8.864 1.00 63.19 256 ASN A N 1
ATOM 1990 C CA . ASN A 1 256 ? 8.512 -3.148 -8.469 1.00 63.19 256 ASN A CA 1
ATOM 1991 C C . ASN A 1 256 ? 8.470 -2.177 -9.667 1.00 63.19 256 ASN A C 1
ATOM 1993 O O . ASN A 1 256 ? 9.315 -2.253 -10.562 1.00 63.19 256 ASN A O 1
ATOM 1997 N N . ALA A 1 257 ? 7.530 -1.230 -9.669 1.00 56.25 257 ALA A N 1
ATOM 1998 C CA . ALA A 1 257 ? 7.296 -0.328 -10.793 1.00 56.25 257 ALA A CA 1
ATOM 1999 C C . ALA A 1 257 ? 8.461 0.642 -11.073 1.00 56.25 257 ALA A C 1
ATOM 2001 O O . ALA A 1 257 ? 8.630 1.047 -12.221 1.00 56.25 257 ALA A O 1
ATOM 2002 N N . LYS A 1 258 ? 9.334 0.957 -10.095 1.00 63.34 258 LYS A N 1
ATOM 2003 C CA . LYS A 1 258 ? 10.592 1.697 -10.352 1.00 63.34 258 LYS A CA 1
ATOM 2004 C C . LYS A 1 258 ? 11.523 0.893 -11.232 1.00 63.34 258 LYS A C 1
ATOM 2006 O O . LYS A 1 258 ? 12.062 1.440 -12.185 1.00 63.34 258 LYS A O 1
ATOM 2011 N N . PHE A 1 259 ? 11.713 -0.383 -10.918 1.00 69.38 259 PHE A N 1
ATOM 2012 C CA . PHE A 1 259 ? 12.576 -1.260 -11.703 1.00 69.38 259 PHE A CA 1
ATOM 2013 C C . PHE A 1 259 ? 11.954 -1.594 -13.062 1.00 69.38 259 PHE A C 1
ATOM 2015 O O . PHE A 1 259 ? 12.674 -1.619 -14.054 1.00 69.38 259 PHE A O 1
ATOM 2022 N N . ILE A 1 260 ? 10.627 -1.750 -13.141 1.00 71.06 260 ILE A N 1
ATOM 2023 C CA . ILE A 1 260 ? 9.916 -1.882 -14.424 1.00 71.06 260 ILE A CA 1
ATOM 2024 C C . ILE A 1 260 ? 10.119 -0.631 -15.289 1.00 71.06 260 ILE A C 1
ATOM 2026 O O . ILE A 1 260 ? 10.498 -0.754 -16.449 1.00 71.06 260 ILE A O 1
ATOM 2030 N N . ARG A 1 261 ? 9.919 0.569 -14.728 1.00 66.25 261 ARG A N 1
ATOM 2031 C CA . ARG A 1 261 ? 10.128 1.833 -15.443 1.00 66.25 261 ARG A CA 1
ATOM 2032 C C . ARG A 1 261 ? 11.585 2.023 -15.849 1.00 66.25 261 ARG A C 1
ATOM 2034 O O . ARG A 1 261 ? 11.841 2.421 -16.975 1.00 66.25 261 ARG A O 1
ATOM 2041 N N . LEU A 1 262 ? 12.526 1.705 -14.959 1.00 72.69 262 LEU A N 1
ATOM 2042 C CA . LEU A 1 262 ? 13.956 1.739 -15.259 1.00 72.69 262 LEU A CA 1
ATOM 2043 C C . LEU A 1 262 ? 14.275 0.850 -16.465 1.00 72.69 262 LEU A C 1
ATOM 2045 O O . LEU A 1 262 ? 14.986 1.293 -17.359 1.00 72.69 262 LEU A O 1
ATOM 2049 N N . ILE A 1 263 ? 13.715 -0.364 -16.514 1.00 75.88 263 ILE A N 1
ATOM 2050 C CA . ILE A 1 263 ? 13.836 -1.266 -17.664 1.00 75.88 263 ILE A CA 1
ATOM 2051 C C . ILE A 1 263 ? 13.219 -0.643 -18.921 1.00 75.88 263 ILE A C 1
ATOM 2053 O O . ILE A 1 263 ? 13.870 -0.641 -19.961 1.00 75.88 263 ILE A O 1
ATOM 2057 N N . ASP A 1 264 ? 12.004 -0.101 -18.844 1.00 77.62 264 ASP A N 1
ATOM 2058 C CA . ASP A 1 264 ? 11.312 0.477 -20.004 1.00 77.62 264 ASP A CA 1
ATOM 2059 C C . ASP A 1 264 ? 12.046 1.691 -20.587 1.00 77.62 264 ASP A C 1
ATOM 2061 O O . ASP A 1 264 ? 12.230 1.774 -21.805 1.00 77.62 264 ASP A O 1
ATOM 2065 N N . ASP A 1 265 ? 12.524 2.594 -19.728 1.00 73.44 265 ASP A N 1
ATOM 2066 C CA . ASP A 1 265 ? 13.332 3.751 -20.117 1.00 73.44 265 ASP A CA 1
ATOM 2067 C C . ASP A 1 265 ? 14.655 3.291 -20.765 1.00 73.44 265 ASP A C 1
ATOM 2069 O O . ASP A 1 265 ? 15.102 3.867 -21.761 1.00 73.44 265 ASP A O 1
ATOM 2073 N N . ASN A 1 266 ? 15.247 2.200 -20.264 1.00 74.62 266 ASN A N 1
ATOM 2074 C CA . ASN A 1 266 ? 16.458 1.603 -20.829 1.00 74.62 266 ASN A CA 1
ATOM 2075 C C . ASN A 1 266 ? 16.232 0.991 -22.210 1.00 74.62 266 ASN A C 1
ATOM 2077 O O . ASN A 1 266 ? 16.956 1.292 -23.154 1.00 74.62 266 ASN A O 1
ATOM 2081 N N . VAL A 1 267 ? 15.200 0.155 -22.330 1.00 80.25 267 VAL A N 1
ATOM 2082 C CA . VAL A 1 267 ? 14.809 -0.502 -23.579 1.00 80.25 267 VAL A CA 1
ATOM 2083 C C . VAL A 1 267 ? 14.515 0.546 -24.645 1.00 80.25 267 VAL A C 1
ATOM 2085 O O . VAL A 1 267 ? 14.936 0.390 -25.790 1.00 80.25 267 VAL A O 1
ATOM 2088 N N . LYS A 1 268 ? 13.829 1.633 -24.276 1.00 75.69 268 LYS A N 1
ATOM 2089 C CA . LYS A 1 268 ? 13.596 2.759 -25.178 1.00 75.69 268 LYS A CA 1
ATOM 2090 C C . LYS A 1 268 ? 14.911 3.412 -25.613 1.00 75.69 268 LYS A C 1
ATOM 2092 O O . LYS A 1 268 ? 15.120 3.571 -26.807 1.00 75.69 268 LYS A O 1
ATOM 2097 N N . SER A 1 269 ? 15.807 3.718 -24.675 1.00 68.81 269 SER A N 1
ATOM 2098 C CA . SER A 1 269 ? 17.115 4.318 -24.975 1.00 68.81 269 SER A CA 1
ATOM 2099 C C . SER A 1 269 ? 17.964 3.453 -25.921 1.00 68.81 269 SER A C 1
ATOM 2101 O O . SER A 1 269 ? 18.534 3.964 -26.887 1.00 68.81 269 SER A O 1
ATOM 2103 N N . ILE A 1 270 ? 18.000 2.132 -25.699 1.00 69.25 270 ILE A N 1
ATOM 2104 C CA . ILE A 1 270 ? 18.700 1.180 -26.577 1.00 69.25 270 ILE A CA 1
ATOM 2105 C C . ILE A 1 270 ? 18.093 1.222 -27.987 1.00 69.25 270 ILE A C 1
ATOM 2107 O O . ILE A 1 270 ? 18.824 1.388 -28.962 1.00 69.25 270 ILE A O 1
ATOM 2111 N N . ARG A 1 271 ? 16.759 1.150 -28.110 1.00 72.69 271 ARG A N 1
ATOM 2112 C CA . ARG A 1 271 ? 16.075 1.224 -29.414 1.00 72.69 271 ARG A CA 1
ATOM 2113 C C . ARG A 1 271 ? 16.332 2.540 -30.138 1.00 72.69 271 ARG A C 1
ATOM 2115 O O . ARG A 1 271 ? 16.627 2.521 -31.330 1.00 72.69 271 ARG A O 1
ATOM 2122 N N . ASP A 1 272 ? 16.237 3.664 -29.434 1.00 66.62 272 ASP A N 1
ATOM 2123 C CA . ASP A 1 272 ? 16.449 4.995 -30.006 1.00 66.62 272 ASP A CA 1
ATOM 2124 C C . ASP A 1 272 ? 17.901 5.154 -30.503 1.00 66.62 272 ASP A C 1
ATOM 2126 O O . ASP A 1 272 ? 18.130 5.757 -31.551 1.00 66.62 272 ASP A O 1
ATOM 2130 N N . THR A 1 273 ? 18.871 4.539 -29.814 1.00 62.75 273 THR A N 1
ATOM 2131 C CA . THR A 1 273 ? 20.292 4.531 -30.210 1.00 62.75 273 THR A CA 1
ATOM 2132 C C . THR A 1 273 ? 20.535 3.718 -31.485 1.00 62.75 273 THR A C 1
ATOM 2134 O O . THR A 1 273 ? 21.237 4.188 -32.375 1.00 62.75 273 THR A O 1
ATOM 2137 N N . VAL A 1 274 ? 19.917 2.538 -31.615 1.00 62.34 274 VAL A N 1
ATOM 2138 C CA . VAL A 1 274 ? 20.019 1.687 -32.823 1.00 62.34 274 VAL A CA 1
ATOM 2139 C C . VAL A 1 274 ? 19.291 2.305 -34.026 1.00 62.34 274 VAL A C 1
ATOM 2141 O O . VAL A 1 274 ? 19.710 2.139 -35.173 1.00 62.34 274 VAL A O 1
ATOM 2144 N N . SER A 1 275 ? 18.205 3.040 -33.762 1.00 57.56 275 SER A N 1
ATOM 2145 C CA . SER A 1 275 ? 17.356 3.673 -34.783 1.00 57.56 275 SER A CA 1
ATOM 2146 C C . SER A 1 275 ? 17.905 5.009 -35.296 1.00 57.56 275 SER A C 1
ATOM 2148 O O . SER A 1 275 ? 17.523 5.459 -36.380 1.00 57.56 275 SER A O 1
ATOM 2150 N N . ALA A 1 276 ? 18.770 5.676 -34.527 1.00 54.03 276 ALA A N 1
ATOM 2151 C CA . ALA A 1 276 ? 19.408 6.916 -34.943 1.00 54.03 276 ALA A CA 1
ATOM 2152 C C . ALA A 1 276 ? 20.435 6.643 -36.057 1.00 54.03 276 ALA A C 1
ATOM 2154 O O . ALA A 1 276 ? 21.270 5.750 -35.956 1.00 54.03 276 ALA A O 1
ATOM 2155 N N . THR A 1 277 ? 20.391 7.435 -37.132 1.00 49.94 277 THR A N 1
ATOM 2156 C CA . THR A 1 277 ? 21.369 7.413 -38.237 1.00 49.94 277 THR A CA 1
ATOM 2157 C C . THR A 1 277 ? 22.834 7.374 -37.739 1.00 49.94 277 THR A C 1
ATOM 2159 O O . THR A 1 277 ? 23.109 7.916 -36.665 1.00 49.94 277 THR A O 1
ATOM 2162 N N . PRO A 1 278 ? 23.806 6.856 -38.532 1.00 45.28 278 PRO A N 1
ATOM 2163 C CA . PRO A 1 278 ? 25.187 6.520 -38.112 1.00 45.28 278 PRO A CA 1
ATOM 2164 C C . PRO A 1 278 ? 26.056 7.661 -37.544 1.00 45.28 278 PRO A C 1
ATOM 2166 O O . PRO A 1 278 ? 27.234 7.463 -37.241 1.00 45.28 278 PRO A O 1
ATOM 2169 N N . SER A 1 279 ? 25.516 8.874 -37.413 1.00 40.28 279 SER A N 1
ATOM 2170 C CA . SER A 1 279 ? 26.126 9.974 -36.667 1.00 40.28 279 SER A CA 1
ATOM 2171 C C . SER A 1 279 ? 26.119 9.758 -35.149 1.00 40.28 279 SER A C 1
ATOM 2173 O O . SER A 1 279 ? 26.887 10.427 -34.460 1.00 40.28 279 SER A O 1
ATOM 2175 N N . ALA A 1 280 ? 25.304 8.843 -34.615 1.00 35.16 280 ALA A N 1
ATOM 2176 C CA . ALA A 1 280 ? 25.367 8.492 -33.201 1.00 35.16 280 ALA A CA 1
ATOM 2177 C C . ALA A 1 280 ? 26.588 7.585 -32.928 1.00 35.16 280 ALA A C 1
ATOM 2179 O O . ALA A 1 280 ? 26.951 6.759 -33.773 1.00 35.16 280 ALA A O 1
ATOM 2180 N N . PRO A 1 281 ? 27.315 7.773 -31.815 1.00 36.91 281 PRO A N 1
ATOM 2181 C CA . PRO A 1 281 ? 28.427 6.904 -31.459 1.00 36.91 281 PRO A CA 1
ATOM 2182 C C . PRO A 1 281 ? 27.922 5.472 -31.237 1.00 36.91 281 PRO A C 1
ATOM 2184 O O . PRO A 1 281 ? 26.740 5.251 -30.994 1.00 36.91 281 PRO A O 1
ATOM 2187 N N . THR A 1 282 ? 28.857 4.526 -31.283 1.00 41.28 282 THR A N 1
ATOM 2188 C CA . THR A 1 282 ? 28.794 3.218 -30.607 1.00 41.28 282 THR A CA 1
ATOM 2189 C C . THR A 1 282 ? 28.083 3.308 -29.248 1.00 41.28 282 THR A C 1
ATOM 2191 O O . THR A 1 282 ? 28.033 4.401 -28.682 1.00 41.28 282 THR A O 1
ATOM 2194 N N . LEU A 1 283 ? 27.618 2.190 -28.666 1.00 42.62 283 LEU A N 1
ATOM 2195 C CA . LEU A 1 283 ? 27.356 2.079 -27.217 1.00 42.62 283 LEU A CA 1
ATOM 2196 C C . LEU A 1 283 ? 28.653 2.371 -26.421 1.00 42.62 283 LEU A C 1
ATOM 2198 O O . LEU A 1 283 ? 29.269 1.515 -25.796 1.00 42.62 283 LEU A O 1
ATOM 2202 N N . LYS A 1 284 ? 29.131 3.609 -26.494 1.00 37.81 284 LYS A N 1
ATOM 2203 C CA . LYS A 1 284 ? 30.200 4.208 -25.728 1.00 37.81 284 LYS A CA 1
ATOM 2204 C C . LYS A 1 284 ? 29.492 5.182 -24.820 1.00 37.81 284 LYS A C 1
ATOM 2206 O O . LYS A 1 284 ? 29.032 6.237 -25.253 1.00 37.81 284 LYS A O 1
ATOM 2211 N N . SER A 1 285 ? 29.430 4.776 -23.560 1.00 39.69 285 SER A N 1
ATOM 2212 C CA . SER A 1 285 ? 29.308 5.652 -22.404 1.00 39.69 285 SER A CA 1
ATOM 2213 C C . SER A 1 285 ? 29.829 7.054 -22.718 1.00 39.69 285 SER A C 1
ATOM 2215 O O . SER A 1 285 ? 31.027 7.225 -22.962 1.00 39.69 285 SER A O 1
ATOM 2217 N N . TYR A 1 286 ? 28.947 8.047 -22.714 1.00 43.38 286 TYR A N 1
ATOM 2218 C CA . TYR A 1 286 ? 29.352 9.444 -22.698 1.00 43.38 286 TYR A CA 1
ATOM 2219 C C . TYR A 1 286 ? 28.989 10.049 -21.344 1.00 43.38 286 TYR A C 1
ATOM 2221 O O . TYR A 1 286 ? 27.906 9.809 -20.810 1.00 43.38 286 TYR A O 1
ATOM 2229 N N . ASN A 1 287 ? 29.935 10.804 -20.787 1.00 35.84 287 ASN A N 1
ATOM 2230 C CA . ASN A 1 287 ? 29.728 11.597 -19.584 1.00 35.84 287 ASN A CA 1
ATOM 2231 C C . ASN A 1 287 ? 28.961 12.862 -19.966 1.00 35.84 287 ASN A C 1
ATOM 2233 O O . ASN A 1 287 ? 29.332 13.536 -20.933 1.00 35.84 287 ASN A O 1
ATOM 2237 N N . ASP A 1 288 ? 27.931 13.214 -19.203 1.00 40.12 288 ASP A N 1
ATOM 2238 C CA . ASP A 1 288 ? 27.416 14.578 -19.255 1.00 40.12 288 ASP A CA 1
ATOM 2239 C C . ASP A 1 288 ? 28.338 15.554 -18.496 1.00 40.12 288 ASP A C 1
ATOM 2241 O O . ASP A 1 288 ? 29.368 15.184 -17.923 1.00 40.12 288 ASP A O 1
ATOM 2245 N N . LYS A 1 289 ? 27.978 16.839 -18.536 1.00 35.34 289 LYS A N 1
ATOM 2246 C CA . LYS A 1 289 ? 28.750 17.942 -17.941 1.00 35.34 289 LYS A CA 1
ATOM 2247 C C . LYS A 1 289 ? 28.778 17.891 -16.406 1.00 35.34 289 LYS A C 1
ATOM 2249 O O . LYS A 1 289 ? 29.608 18.574 -15.813 1.00 35.34 289 LYS A O 1
ATOM 2254 N N . ASP A 1 290 ? 27.914 17.070 -15.807 1.00 42.56 290 ASP A N 1
ATOM 2255 C CA . ASP A 1 290 ? 27.758 16.864 -14.367 1.00 42.56 290 ASP A CA 1
ATOM 2256 C C . ASP A 1 290 ? 28.385 15.532 -13.901 1.00 42.56 290 ASP A C 1
ATOM 2258 O O . ASP A 1 290 ? 28.374 15.214 -12.712 1.00 42.56 290 ASP A O 1
ATOM 2262 N N . GLY A 1 291 ? 28.981 14.759 -14.819 1.00 33.38 291 GLY A N 1
ATOM 2263 C CA . GLY A 1 291 ? 29.685 13.512 -14.521 1.00 33.38 291 GLY A CA 1
ATOM 2264 C C . GLY A 1 291 ? 28.791 12.272 -14.412 1.00 33.38 291 GLY A C 1
ATOM 2265 O O . GLY A 1 291 ? 29.252 11.255 -13.892 1.00 33.38 291 GLY A O 1
ATOM 2266 N N . ALA A 1 292 ? 27.543 12.312 -14.893 1.00 39.66 292 ALA A N 1
ATOM 2267 C CA . ALA A 1 292 ? 26.679 11.132 -14.916 1.00 39.66 292 ALA A CA 1
ATOM 2268 C C . ALA A 1 292 ? 27.046 10.193 -16.082 1.00 39.66 292 ALA A C 1
ATOM 2270 O O . ALA A 1 292 ? 27.146 10.611 -17.238 1.00 39.66 292 ALA A O 1
ATOM 2271 N N . ILE A 1 293 ? 27.242 8.909 -15.765 1.00 39.12 293 ILE A N 1
ATOM 2272 C CA . ILE A 1 293 ? 27.590 7.852 -16.723 1.00 39.12 293 ILE A CA 1
ATOM 2273 C C . ILE A 1 293 ? 26.296 7.236 -17.268 1.00 39.12 293 ILE A C 1
ATOM 2275 O O . ILE A 1 293 ? 25.541 6.621 -16.517 1.00 39.12 293 ILE A O 1
ATOM 2279 N N . TYR A 1 294 ? 26.059 7.330 -18.579 1.00 47.16 294 TYR A N 1
ATOM 2280 C CA . TYR A 1 294 ? 24.988 6.586 -19.248 1.00 47.16 294 TYR A CA 1
ATOM 2281 C C . TYR A 1 294 ? 25.576 5.402 -20.024 1.00 47.16 294 TYR A C 1
ATOM 2283 O O . TYR A 1 294 ? 25.982 5.535 -21.176 1.00 47.16 294 TYR A O 1
ATOM 2291 N N . ASN A 1 295 ? 25.633 4.236 -19.370 1.00 51.28 295 ASN A N 1
ATOM 2292 C CA . ASN A 1 295 ? 25.868 2.929 -19.997 1.00 51.28 295 ASN A CA 1
ATOM 2293 C C . ASN A 1 295 ? 24.962 1.882 -19.333 1.00 51.28 295 ASN A C 1
ATOM 2295 O O . ASN A 1 295 ? 25.367 1.052 -18.524 1.00 51.28 295 ASN A O 1
ATOM 2299 N N . THR A 1 296 ? 23.663 2.037 -19.555 1.00 62.16 296 THR A N 1
ATOM 2300 C CA . THR A 1 296 ? 22.693 1.688 -18.521 1.00 62.16 296 THR A CA 1
ATOM 2301 C C . THR A 1 296 ? 22.161 0.261 -18.611 1.00 62.16 296 THR A C 1
ATOM 2303 O O . THR A 1 296 ? 21.496 -0.139 -17.663 1.00 62.16 296 THR A O 1
ATOM 2306 N N . PHE A 1 297 ? 22.456 -0.536 -19.651 1.00 69.25 297 PHE A N 1
ATOM 2307 C CA . PHE A 1 297 ? 22.054 -1.953 -19.660 1.00 69.25 297 PHE A CA 1
ATOM 2308 C C . PHE A 1 297 ? 22.698 -2.701 -18.492 1.00 69.25 297 PHE A C 1
ATOM 2310 O O . PHE A 1 297 ? 21.979 -3.248 -17.665 1.00 69.25 297 PHE A O 1
ATOM 2317 N N . ALA A 1 298 ? 24.032 -2.689 -18.385 1.00 68.12 298 ALA A N 1
ATOM 2318 C CA . ALA A 1 298 ? 24.748 -3.437 -17.353 1.00 68.12 298 ALA A CA 1
ATOM 2319 C C . ALA A 1 298 ? 24.376 -2.956 -15.941 1.00 68.12 298 ALA A C 1
ATOM 2321 O O . ALA A 1 298 ? 24.124 -3.775 -15.057 1.00 68.12 298 ALA A O 1
ATOM 2322 N N . ASP A 1 299 ? 24.261 -1.640 -15.745 1.00 66.81 299 ASP A N 1
ATOM 2323 C CA . ASP A 1 299 ? 23.863 -1.054 -14.463 1.00 66.81 299 ASP A CA 1
ATOM 2324 C C . ASP A 1 299 ? 22.399 -1.346 -14.114 1.00 66.81 299 ASP A C 1
ATOM 2326 O O . ASP A 1 299 ? 22.105 -1.732 -12.982 1.00 66.81 299 ASP A O 1
ATOM 2330 N N . THR A 1 300 ? 21.480 -1.241 -15.082 1.00 72.44 300 THR A N 1
ATOM 2331 C CA . THR A 1 300 ? 20.064 -1.599 -14.896 1.00 72.44 300 THR A CA 1
ATOM 2332 C C . THR A 1 300 ? 19.934 -3.083 -14.601 1.00 72.44 300 THR A C 1
ATOM 2334 O O . THR A 1 300 ? 19.318 -3.450 -13.608 1.00 72.44 300 THR A O 1
ATOM 2337 N N . TYR A 1 301 ? 20.567 -3.933 -15.408 1.00 77.62 301 TYR A N 1
ATOM 2338 C CA . TYR A 1 301 ? 20.569 -5.382 -15.253 1.00 77.62 301 TYR A CA 1
ATOM 2339 C C . TYR A 1 301 ? 21.122 -5.784 -13.881 1.00 77.62 301 TYR A C 1
ATOM 2341 O O . TYR A 1 301 ? 20.514 -6.593 -13.185 1.00 77.62 301 TYR A O 1
ATOM 2349 N N . LYS A 1 302 ? 22.231 -5.178 -13.437 1.00 77.50 302 LYS A N 1
ATOM 2350 C CA . LYS A 1 302 ? 22.825 -5.421 -12.115 1.00 77.50 302 LYS A CA 1
ATOM 2351 C C . LYS A 1 302 ? 21.930 -4.932 -10.977 1.00 77.50 302 LYS A C 1
ATOM 2353 O O . LYS A 1 302 ? 21.760 -5.654 -9.995 1.00 77.50 302 LYS A O 1
ATOM 2358 N N . ALA A 1 303 ? 21.348 -3.738 -11.088 1.00 71.00 303 ALA A N 1
ATOM 2359 C CA . ALA A 1 303 ? 20.436 -3.196 -10.082 1.00 71.00 303 ALA A CA 1
ATOM 2360 C C . ALA A 1 303 ? 19.167 -4.054 -9.952 1.00 71.00 303 ALA A C 1
ATOM 2362 O O . ALA A 1 303 ? 18.725 -4.352 -8.843 1.00 71.00 303 ALA A O 1
ATOM 2363 N N . VAL A 1 304 ? 18.627 -4.504 -11.083 1.00 80.94 304 VAL A N 1
ATOM 2364 C CA . VAL A 1 304 ? 17.486 -5.415 -11.170 1.00 80.94 304 VAL A CA 1
ATOM 2365 C C . VAL A 1 304 ? 17.814 -6.785 -10.573 1.00 80.94 304 VAL A C 1
ATOM 2367 O O . VAL A 1 304 ? 17.058 -7.270 -9.735 1.00 80.94 304 VAL A O 1
ATOM 2370 N N . GLN A 1 305 ? 18.942 -7.399 -10.946 1.00 81.88 305 GLN A N 1
ATOM 2371 C CA . GLN A 1 305 ? 19.378 -8.678 -10.372 1.00 81.88 305 GLN A CA 1
ATOM 2372 C C . GLN A 1 305 ? 19.549 -8.586 -8.861 1.00 81.88 305 GLN A C 1
ATOM 2374 O O . GLN A 1 305 ? 19.061 -9.446 -8.130 1.00 81.88 305 GLN A O 1
ATOM 2379 N N . LYS A 1 306 ? 20.183 -7.509 -8.384 1.00 82.44 306 LYS A N 1
ATOM 2380 C CA . LYS A 1 306 ? 20.325 -7.245 -6.953 1.00 82.44 306 LYS A CA 1
ATOM 2381 C C . LYS A 1 306 ? 18.959 -7.187 -6.265 1.00 82.44 306 LYS A C 1
ATOM 2383 O O . LYS A 1 306 ? 18.778 -7.849 -5.249 1.00 82.44 306 LYS A O 1
ATOM 2388 N N . HIS A 1 307 ? 17.988 -6.474 -6.838 1.00 80.44 307 HIS A N 1
ATOM 2389 C CA . HIS A 1 307 ? 16.632 -6.403 -6.290 1.00 80.44 307 HIS A CA 1
ATOM 2390 C C . HIS A 1 307 ? 15.922 -7.767 -6.260 1.00 80.44 307 HIS A C 1
ATOM 2392 O O . HIS A 1 307 ? 15.276 -8.109 -5.267 1.00 80.44 307 HIS A O 1
ATOM 2398 N N . ILE A 1 308 ? 16.040 -8.560 -7.331 1.00 82.75 308 ILE A N 1
ATOM 2399 C CA . ILE A 1 308 ? 15.456 -9.907 -7.407 1.00 82.75 308 ILE A CA 1
ATOM 2400 C C . ILE A 1 308 ? 16.046 -10.808 -6.313 1.00 82.75 308 ILE A C 1
ATOM 2402 O O . ILE A 1 308 ? 15.294 -11.483 -5.604 1.00 82.75 308 ILE A O 1
ATOM 2406 N N . GLU A 1 309 ? 17.368 -10.785 -6.128 1.00 85.19 309 GLU A N 1
ATOM 2407 C CA . GLU A 1 309 ? 18.034 -11.603 -5.112 1.00 85.19 309 GLU A CA 1
ATOM 2408 C C . GLU A 1 309 ? 17.700 -11.132 -3.687 1.00 85.19 309 GLU A C 1
ATOM 2410 O O . GLU A 1 309 ? 17.377 -11.949 -2.825 1.00 85.19 309 GLU A O 1
ATOM 2415 N N . GLU A 1 310 ? 17.651 -9.819 -3.438 1.00 82.44 310 GLU A N 1
ATOM 2416 C CA . GLU A 1 310 ? 17.187 -9.257 -2.161 1.00 82.44 310 GLU A CA 1
ATOM 2417 C C . GLU A 1 310 ? 15.755 -9.714 -1.833 1.00 82.44 310 GLU A C 1
ATOM 2419 O O . GLU A 1 310 ? 15.487 -10.178 -0.720 1.00 82.44 310 GLU A O 1
ATOM 2424 N N . ARG A 1 311 ? 14.837 -9.677 -2.811 1.00 81.44 311 ARG A N 1
ATOM 2425 C CA . ARG A 1 311 ? 13.456 -10.171 -2.647 1.00 81.44 311 ARG A CA 1
ATOM 2426 C C . ARG A 1 311 ? 13.408 -11.663 -2.348 1.00 81.44 311 ARG A C 1
ATOM 2428 O O . ARG A 1 311 ? 12.584 -12.093 -1.538 1.00 81.44 311 ARG A O 1
ATOM 2435 N N . LYS A 1 312 ? 14.266 -12.464 -2.978 1.00 85.31 312 LYS A N 1
ATOM 2436 C CA . LYS A 1 312 ? 14.358 -13.906 -2.723 1.00 85.31 312 LYS A CA 1
ATOM 2437 C C . LYS A 1 312 ? 14.822 -14.190 -1.293 1.00 85.31 312 LYS A C 1
ATOM 2439 O O . LYS A 1 312 ? 14.182 -14.985 -0.605 1.00 85.31 312 LYS A O 1
ATOM 2444 N N . ILE A 1 313 ? 15.851 -13.484 -0.818 1.00 87.06 313 ILE A N 1
ATOM 2445 C CA . ILE A 1 313 ? 16.355 -13.591 0.561 1.00 87.06 313 ILE A CA 1
ATOM 2446 C C . ILE A 1 313 ? 15.274 -13.193 1.575 1.00 87.06 313 ILE A C 1
ATOM 2448 O O . ILE A 1 313 ? 15.076 -13.888 2.574 1.00 87.06 313 ILE A O 1
ATOM 2452 N N . ILE A 1 314 ? 14.538 -12.103 1.328 1.00 85.12 314 ILE A N 1
ATOM 2453 C CA . ILE A 1 314 ? 13.450 -11.662 2.215 1.00 85.12 314 ILE A CA 1
ATOM 2454 C C . ILE A 1 314 ? 12.333 -12.711 2.273 1.00 85.12 314 ILE A C 1
ATOM 2456 O O . ILE A 1 314 ? 11.924 -13.108 3.366 1.00 85.12 314 ILE A O 1
ATOM 2460 N N . LYS A 1 315 ? 11.880 -13.219 1.118 1.00 87.31 315 LYS A N 1
ATOM 2461 C CA . LYS A 1 315 ? 10.862 -14.282 1.049 1.00 87.31 315 LYS A CA 1
ATOM 2462 C C . LYS A 1 315 ? 11.301 -15.540 1.795 1.00 87.31 315 LYS A C 1
ATOM 2464 O O . LYS A 1 315 ? 10.504 -16.111 2.539 1.00 87.31 315 LYS A O 1
ATOM 2469 N N . GLN A 1 316 ? 12.560 -15.948 1.635 1.00 91.62 316 GLN A N 1
ATOM 2470 C CA . GLN A 1 316 ? 13.121 -17.083 2.362 1.00 91.62 316 GLN A CA 1
ATOM 2471 C C . GLN A 1 316 ? 13.093 -16.839 3.877 1.00 91.62 316 GLN A C 1
ATOM 2473 O O . GLN A 1 316 ? 12.582 -17.676 4.619 1.00 91.62 316 GLN A O 1
ATOM 2478 N N . ARG A 1 317 ? 13.548 -15.669 4.342 1.00 90.62 317 ARG A N 1
ATOM 2479 C CA . ARG A 1 317 ? 13.525 -15.308 5.767 1.00 90.62 317 ARG A CA 1
ATOM 2480 C C . ARG A 1 317 ? 12.107 -15.321 6.341 1.00 90.62 317 ARG A C 1
ATOM 2482 O O . ARG A 1 317 ? 11.897 -15.834 7.436 1.00 90.62 317 ARG A O 1
ATOM 2489 N N . ILE A 1 318 ? 11.130 -14.783 5.612 1.00 91.94 318 ILE A N 1
ATOM 2490 C CA . ILE A 1 318 ? 9.717 -14.798 6.017 1.00 91.94 318 ILE A CA 1
ATOM 2491 C C . ILE A 1 318 ? 9.197 -16.236 6.135 1.00 91.94 318 ILE A C 1
ATOM 2493 O O . ILE A 1 318 ? 8.510 -16.562 7.107 1.00 91.94 318 ILE A O 1
ATOM 2497 N N . ALA A 1 319 ? 9.532 -17.106 5.179 1.00 93.88 319 ALA A N 1
ATOM 2498 C CA . ALA A 1 319 ? 9.142 -18.512 5.210 1.00 93.88 319 ALA A CA 1
ATOM 2499 C C . ALA A 1 319 ? 9.761 -19.245 6.412 1.00 93.88 319 ALA A C 1
ATOM 2501 O O . ALA A 1 319 ? 9.053 -19.935 7.147 1.00 93.88 319 ALA A O 1
ATOM 2502 N N . GLU A 1 320 ? 11.053 -19.033 6.673 1.00 94.69 320 GLU A N 1
ATOM 2503 C CA . GLU A 1 320 ? 11.759 -19.585 7.834 1.00 94.69 320 GLU A CA 1
ATOM 2504 C C . GLU A 1 320 ? 11.126 -19.125 9.154 1.00 94.69 320 GLU A C 1
ATOM 2506 O O . GLU A 1 320 ? 10.851 -19.946 10.034 1.00 94.69 320 GLU A O 1
ATOM 2511 N N . LYS A 1 321 ? 10.833 -17.824 9.285 1.00 94.25 321 LYS A N 1
ATOM 2512 C CA . LYS A 1 321 ? 10.218 -17.250 10.491 1.00 94.25 321 LYS A CA 1
ATOM 2513 C C . LYS A 1 321 ? 8.770 -17.678 10.674 1.00 94.25 321 LYS A C 1
ATOM 2515 O O . LYS A 1 321 ? 8.342 -17.900 11.805 1.00 94.25 321 LYS A O 1
ATOM 2520 N N . THR A 1 322 ? 8.042 -17.884 9.582 1.00 95.06 322 THR A N 1
ATOM 2521 C CA . THR A 1 322 ? 6.703 -18.479 9.616 1.00 95.06 322 THR A CA 1
ATOM 2522 C C . THR A 1 322 ? 6.754 -19.919 10.120 1.00 95.06 322 THR A C 1
ATOM 2524 O O . THR A 1 322 ? 6.021 -20.261 11.043 1.00 95.06 322 THR A O 1
ATOM 2527 N N . ALA A 1 323 ? 7.673 -20.742 9.609 1.00 95.62 323 ALA A N 1
ATOM 2528 C CA . ALA A 1 323 ? 7.847 -22.110 10.092 1.00 95.62 323 ALA A CA 1
ATOM 2529 C C . ALA A 1 323 ? 8.278 -22.155 11.571 1.00 95.62 323 ALA A C 1
ATOM 2531 O O . ALA A 1 323 ? 7.856 -23.032 12.327 1.00 95.62 323 ALA A O 1
ATOM 2532 N N . GLU A 1 324 ? 9.112 -21.209 12.011 1.00 95.19 324 GLU A N 1
ATOM 2533 C CA . GLU A 1 324 ? 9.486 -21.063 13.419 1.00 95.19 324 GLU A CA 1
ATOM 2534 C C . GLU A 1 324 ? 8.283 -20.690 14.300 1.00 95.19 324 GLU A C 1
ATOM 2536 O O . GLU A 1 324 ? 8.074 -21.320 15.339 1.00 95.19 324 GLU A O 1
ATOM 2541 N N . PHE A 1 325 ? 7.461 -19.729 13.866 1.00 95.12 325 PHE A N 1
ATOM 2542 C CA . PHE A 1 325 ? 6.214 -19.353 14.537 1.00 95.12 325 PHE A CA 1
ATOM 2543 C C . PHE A 1 325 ? 5.254 -20.543 14.642 1.00 95.12 325 PHE A C 1
ATOM 2545 O O . PHE A 1 325 ? 4.712 -20.816 15.714 1.00 95.12 325 PHE A O 1
ATOM 2552 N N . ASP A 1 326 ? 5.077 -21.298 13.559 1.00 93.56 326 ASP A N 1
ATOM 2553 C CA . ASP A 1 326 ? 4.162 -22.437 13.521 1.00 93.56 326 ASP A CA 1
ATOM 2554 C C . ASP A 1 326 ? 4.615 -23.561 14.467 1.00 93.56 326 ASP A C 1
ATOM 2556 O O . ASP A 1 326 ? 3.779 -24.148 15.156 1.00 93.56 326 ASP A O 1
ATOM 2560 N N . ARG A 1 327 ? 5.929 -23.789 14.612 1.00 93.75 327 ARG A N 1
ATOM 2561 C CA . ARG A 1 327 ? 6.497 -24.781 15.549 1.00 93.75 327 ARG A CA 1
ATOM 2562 C C . ARG A 1 327 ? 6.576 -24.322 17.005 1.00 93.75 327 ARG A C 1
ATOM 2564 O O . ARG A 1 327 ? 6.684 -25.167 17.889 1.00 93.75 327 ARG A O 1
ATOM 2571 N N . ALA A 1 328 ? 6.575 -23.018 17.276 1.00 90.62 328 ALA A N 1
ATOM 2572 C CA . ALA A 1 328 ? 6.727 -22.511 18.638 1.00 90.62 328 ALA A CA 1
ATOM 2573 C C . ALA A 1 328 ? 5.570 -22.980 19.539 1.00 90.62 328 ALA A C 1
ATOM 2575 O O . ALA A 1 328 ? 4.409 -22.945 19.143 1.00 90.62 328 ALA A O 1
ATOM 2576 N N . THR A 1 329 ? 5.863 -23.447 20.746 1.00 86.44 329 THR A N 1
ATOM 2577 C CA . THR A 1 329 ? 4.838 -23.908 21.689 1.00 86.44 329 THR A CA 1
ATOM 2578 C C . THR A 1 329 ? 4.286 -22.741 22.495 1.00 86.44 329 THR A C 1
ATOM 2580 O O . THR A 1 329 ? 5.037 -21.854 22.892 1.00 86.44 329 THR A O 1
ATOM 2583 N N . THR A 1 330 ? 2.985 -22.766 22.765 1.00 86.50 330 THR A N 1
ATOM 2584 C CA . THR A 1 330 ? 2.297 -21.824 23.651 1.00 86.50 330 THR A CA 1
ATOM 2585 C C . THR A 1 330 ? 1.570 -22.577 24.763 1.00 86.50 330 THR A C 1
ATOM 2587 O O . THR A 1 330 ? 1.237 -23.755 24.596 1.00 86.50 330 THR A O 1
ATOM 2590 N N . PRO A 1 331 ? 1.322 -21.935 25.917 1.00 84.06 331 PRO A N 1
ATOM 2591 C CA . PRO A 1 331 ? 0.486 -22.515 26.960 1.00 84.06 331 PRO A CA 1
ATOM 2592 C C . PRO A 1 331 ? -0.933 -22.767 26.444 1.00 84.06 331 PRO A C 1
ATOM 2594 O O . PRO A 1 331 ? -1.444 -21.982 25.654 1.00 84.06 331 PRO A O 1
ATOM 2597 N N . SER A 1 332 ? -1.608 -23.797 26.968 1.00 85.62 332 SER A N 1
ATOM 2598 C CA . SER A 1 332 ? -2.984 -24.169 26.567 1.00 85.62 332 SER A CA 1
ATOM 2599 C C . SER A 1 332 ? -4.021 -23.040 26.667 1.00 85.62 332 SER A C 1
ATOM 2601 O O . SER A 1 332 ? -5.048 -23.076 25.993 1.00 85.62 332 SER A O 1
ATOM 2603 N N . THR A 1 333 ? -3.751 -22.035 27.497 1.00 83.38 333 THR A N 1
ATOM 2604 C CA . THR A 1 333 ? -4.544 -20.814 27.622 1.00 83.38 333 THR A CA 1
ATOM 2605 C C . THR A 1 333 ? -3.617 -19.610 27.665 1.00 83.38 333 THR A C 1
ATOM 2607 O O . THR A 1 333 ? -2.660 -19.602 28.451 1.00 83.38 333 THR A O 1
ATOM 2610 N N . PHE A 1 334 ? -3.935 -18.566 26.897 1.00 85.25 334 PHE A N 1
ATOM 2611 C CA . PHE A 1 334 ? -3.244 -17.288 27.020 1.00 85.25 334 PHE A CA 1
ATOM 2612 C C . PHE A 1 334 ? -3.321 -16.765 28.456 1.00 85.25 334 PHE A C 1
ATOM 2614 O O . PHE A 1 334 ? -4.393 -16.674 29.054 1.00 85.25 334 PHE A O 1
ATOM 2621 N N . SER A 1 335 ? -2.170 -16.381 28.990 1.00 80.44 335 SER A N 1
ATOM 2622 C CA . SER A 1 335 ? -2.072 -15.627 30.230 1.00 80.44 335 SER A CA 1
ATOM 2623 C C . SER A 1 335 ? -0.877 -14.704 30.142 1.00 80.44 335 SER A C 1
ATOM 2625 O O . SER A 1 335 ? 0.225 -15.136 29.808 1.00 80.44 335 SER A O 1
ATOM 2627 N N . TRP A 1 336 ? -1.091 -13.455 30.527 1.00 75.00 336 TRP A N 1
ATOM 2628 C CA . TRP A 1 336 ? -0.058 -12.440 30.687 1.00 75.00 336 TRP A CA 1
ATOM 2629 C C . TRP A 1 336 ? 1.040 -12.835 31.700 1.00 75.00 336 TRP A C 1
ATOM 2631 O O . TRP A 1 336 ? 2.136 -12.278 31.670 1.00 75.00 336 TRP A O 1
ATOM 2641 N N . VAL A 1 337 ? 0.780 -13.843 32.545 1.00 74.75 337 VAL A N 1
ATOM 2642 C CA . VAL A 1 337 ? 1.749 -14.440 33.483 1.00 74.75 337 VAL A CA 1
ATOM 2643 C C . VAL A 1 337 ? 2.712 -15.414 32.786 1.00 74.75 337 VAL A C 1
ATOM 2645 O O . VAL A 1 337 ? 3.866 -15.527 33.190 1.00 74.75 337 VAL A O 1
ATOM 2648 N N . ASN A 1 338 ? 2.294 -16.072 31.697 1.00 76.50 338 ASN A N 1
ATOM 2649 C CA . ASN A 1 338 ? 3.140 -16.983 30.909 1.00 76.50 338 ASN A CA 1
ATOM 2650 C C . ASN A 1 338 ? 3.993 -16.205 29.893 1.00 76.50 338 ASN A C 1
ATOM 2652 O O . ASN A 1 338 ? 4.002 -16.477 28.692 1.00 76.50 338 ASN A O 1
ATOM 2656 N N . TYR A 1 339 ? 4.670 -15.174 30.389 1.00 71.00 339 TYR A N 1
ATOM 2657 C CA . TYR A 1 339 ? 5.282 -14.126 29.584 1.00 71.00 339 TYR A CA 1
ATOM 2658 C C . TYR A 1 339 ? 6.363 -14.647 28.626 1.00 71.00 339 TYR A C 1
ATOM 2660 O O . TYR A 1 339 ? 6.367 -14.268 27.459 1.00 71.00 339 TYR A O 1
ATOM 2668 N N . SER A 1 340 ? 7.232 -15.558 29.081 1.00 76.38 340 SER A N 1
ATOM 2669 C CA . SER A 1 340 ? 8.348 -16.074 28.272 1.00 76.38 340 SER A CA 1
ATOM 2670 C C . SER A 1 340 ? 7.881 -16.777 26.990 1.00 76.38 340 SER A C 1
ATOM 2672 O O . SER A 1 340 ? 8.392 -16.488 25.907 1.00 76.38 340 SER A O 1
ATOM 2674 N N . ASP A 1 341 ? 6.888 -17.665 27.090 1.00 78.62 341 ASP A N 1
ATOM 2675 C CA . ASP A 1 341 ? 6.388 -18.422 25.935 1.00 78.62 341 ASP A CA 1
ATOM 2676 C C . ASP A 1 341 ? 5.617 -17.521 24.963 1.00 78.62 341 ASP A C 1
ATOM 2678 O O . ASP A 1 341 ? 5.809 -17.592 23.747 1.00 78.62 341 ASP A O 1
ATOM 2682 N N . ASN A 1 342 ? 4.793 -16.609 25.491 1.00 83.44 342 ASN A N 1
ATOM 2683 C CA . ASN A 1 342 ? 4.052 -15.652 24.668 1.00 83.44 342 ASN A CA 1
ATOM 2684 C C . ASN A 1 342 ? 4.991 -14.676 23.947 1.00 83.44 342 ASN A C 1
ATOM 2686 O O . ASN A 1 342 ? 4.751 -14.329 22.793 1.00 83.44 342 ASN A O 1
ATOM 2690 N N . ASN A 1 343 ? 6.085 -14.264 24.590 1.00 82.75 343 ASN A N 1
ATOM 2691 C CA . ASN A 1 343 ? 7.067 -13.367 23.992 1.00 82.75 343 ASN A CA 1
ATOM 2692 C C . ASN A 1 343 ? 7.725 -13.936 22.754 1.00 82.75 343 ASN A C 1
ATOM 2694 O O . ASN A 1 343 ? 7.846 -13.224 21.763 1.00 82.75 343 ASN A O 1
ATOM 2698 N N . LYS A 1 344 ? 8.090 -15.220 22.776 1.00 86.62 344 LYS A N 1
ATOM 2699 C CA . LYS A 1 344 ? 8.639 -15.868 21.587 1.00 86.62 344 LYS A CA 1
ATOM 2700 C C . LYS A 1 344 ? 7.668 -15.758 20.408 1.00 86.62 344 LYS A C 1
ATOM 2702 O O . LYS A 1 344 ? 8.082 -15.468 19.289 1.00 86.62 344 LYS A O 1
ATOM 2707 N N . ILE A 1 345 ? 6.371 -15.939 20.653 1.00 91.06 345 ILE A N 1
ATOM 2708 C CA . ILE A 1 345 ? 5.337 -15.763 19.627 1.00 91.06 345 ILE A CA 1
ATOM 2709 C C . ILE A 1 345 ? 5.245 -14.312 19.165 1.00 91.06 345 ILE A C 1
ATOM 2711 O O . ILE A 1 345 ? 5.184 -14.064 17.959 1.00 91.06 345 ILE A O 1
ATOM 2715 N N . PHE A 1 346 ? 5.251 -13.355 20.089 1.00 89.88 346 PHE A N 1
ATOM 2716 C CA . PHE A 1 346 ? 5.204 -11.942 19.735 1.00 89.88 346 PHE A CA 1
ATOM 2717 C C . PHE A 1 346 ? 6.442 -11.478 18.959 1.00 89.88 346 PHE A C 1
ATOM 2719 O O . PHE A 1 346 ? 6.289 -10.660 18.061 1.00 89.88 346 PHE A O 1
ATOM 2726 N N . ASP A 1 347 ? 7.631 -12.012 19.245 1.00 88.50 347 ASP A N 1
ATOM 2727 C CA . ASP A 1 347 ? 8.876 -11.686 18.538 1.00 88.50 347 ASP A CA 1
ATOM 2728 C C . ASP A 1 347 ? 8.904 -12.281 17.125 1.00 88.50 347 ASP A C 1
ATOM 2730 O O . ASP A 1 347 ? 9.372 -11.642 16.183 1.00 88.50 347 ASP A O 1
ATOM 2734 N N . LEU A 1 348 ? 8.358 -13.487 16.949 1.00 91.56 348 LEU A N 1
ATOM 2735 C CA . LEU A 1 348 ? 8.275 -14.140 15.640 1.00 91.56 348 LEU A CA 1
ATOM 2736 C C . LEU A 1 348 ? 7.177 -13.549 14.753 1.00 91.56 348 LEU A C 1
ATOM 2738 O O . LEU A 1 348 ? 7.340 -13.482 13.537 1.00 91.56 348 LEU A O 1
ATOM 2742 N N . SER A 1 349 ? 6.076 -13.088 15.350 1.00 92.38 349 SER A N 1
ATOM 2743 C CA . SER A 1 349 ? 4.911 -12.555 14.636 1.00 92.38 349 SER A CA 1
ATOM 2744 C C . SER A 1 349 ? 5.218 -11.466 13.603 1.00 92.38 349 SER A C 1
ATOM 2746 O O . SER A 1 349 ? 4.814 -11.632 12.451 1.00 92.38 349 SER A O 1
ATOM 2748 N N . PRO A 1 350 ? 5.920 -10.366 13.939 1.00 89.31 350 PRO A N 1
ATOM 2749 C CA . PRO A 1 350 ? 6.220 -9.309 12.980 1.00 89.31 350 PRO A CA 1
ATOM 2750 C C . PRO A 1 350 ? 7.183 -9.778 11.878 1.00 89.31 350 PRO A C 1
ATOM 2752 O O . PRO A 1 350 ? 7.158 -9.230 10.778 1.00 89.31 350 PRO A O 1
ATOM 2755 N N . LEU A 1 351 ? 8.001 -10.802 12.142 1.00 90.44 351 LEU A N 1
ATOM 2756 C CA . LEU A 1 351 ? 8.995 -11.332 11.203 1.00 90.44 351 LEU A CA 1
ATOM 2757 C C . LEU A 1 351 ? 8.392 -12.251 10.128 1.00 90.44 351 LEU A C 1
ATOM 2759 O O . LEU A 1 351 ? 9.074 -12.590 9.165 1.00 90.44 351 LEU A O 1
ATOM 2763 N N . MET A 1 352 ? 7.117 -12.630 10.265 1.00 91.38 352 MET A N 1
ATOM 2764 C CA . MET A 1 352 ? 6.366 -13.365 9.238 1.00 91.38 352 MET A CA 1
ATOM 2765 C C . MET A 1 352 ? 5.867 -12.476 8.089 1.00 91.38 352 MET A C 1
ATOM 2767 O O . MET A 1 352 ? 5.209 -12.970 7.175 1.00 91.38 352 MET A O 1
ATOM 2771 N N . TYR A 1 353 ? 6.116 -11.169 8.152 1.00 89.06 353 TYR A N 1
ATOM 2772 C CA . TYR A 1 353 ? 5.619 -10.194 7.186 1.00 89.06 353 TYR A CA 1
ATOM 2773 C C . TYR A 1 353 ? 6.760 -9.298 6.713 1.00 89.06 353 TYR A C 1
ATOM 2775 O O . TYR A 1 353 ? 7.701 -9.043 7.474 1.00 89.06 353 TYR A O 1
ATOM 2783 N N . GLU A 1 354 ? 6.648 -8.778 5.487 1.00 82.12 354 GLU A N 1
ATOM 2784 C CA . GLU A 1 354 ? 7.661 -7.911 4.874 1.00 82.12 354 GLU A CA 1
ATOM 2785 C C . GLU A 1 354 ? 8.064 -6.787 5.845 1.00 82.12 354 GLU A C 1
ATOM 2787 O O . GLU A 1 354 ? 7.220 -6.059 6.383 1.00 82.12 354 GLU A O 1
ATOM 2792 N N . ASN A 1 355 ? 9.357 -6.712 6.172 1.00 67.38 355 ASN A N 1
ATOM 2793 C CA . ASN A 1 355 ? 9.873 -5.854 7.238 1.00 67.38 355 ASN A CA 1
ATOM 2794 C C . ASN A 1 355 ? 10.596 -4.636 6.708 1.00 67.38 355 ASN A C 1
ATOM 2796 O O . ASN A 1 355 ? 11.824 -4.586 6.744 1.00 67.38 355 ASN A O 1
ATOM 2800 N N . ILE A 1 356 ? 9.816 -3.701 6.175 1.00 66.88 356 ILE A N 1
ATOM 2801 C CA . ILE A 1 356 ? 10.359 -2.524 5.524 1.00 66.88 356 ILE A CA 1
ATOM 2802 C C . ILE A 1 356 ? 9.488 -1.324 5.891 1.00 66.88 356 ILE A C 1
ATOM 2804 O O . ILE A 1 356 ? 8.267 -1.378 5.758 1.00 66.88 356 ILE A O 1
ATOM 2808 N N . ASP A 1 357 ? 10.136 -0.257 6.362 1.00 69.19 357 ASP A N 1
ATOM 2809 C CA . ASP A 1 357 ? 9.506 1.002 6.790 1.00 69.19 357 ASP A CA 1
ATOM 2810 C C . ASP A 1 357 ? 8.943 1.826 5.610 1.00 69.19 357 ASP A C 1
ATOM 2812 O O . ASP A 1 357 ? 8.436 2.932 5.798 1.00 69.19 357 ASP A O 1
ATOM 2816 N N . VAL A 1 358 ? 9.018 1.280 4.388 1.00 80.94 358 VAL A N 1
ATOM 2817 C CA . VAL A 1 358 ? 8.536 1.888 3.144 1.00 80.94 358 VAL A CA 1
ATOM 2818 C C . VAL A 1 358 ? 7.582 0.962 2.374 1.00 80.94 358 VAL A C 1
ATOM 2820 O O . VAL A 1 358 ? 7.703 -0.265 2.419 1.00 80.94 358 VAL A O 1
ATOM 2823 N N . GLY A 1 359 ? 6.646 1.555 1.628 1.00 80.69 359 GLY A N 1
ATOM 2824 C CA . GLY A 1 359 ? 5.557 0.869 0.917 1.00 80.69 359 GLY A CA 1
ATOM 2825 C C . GLY A 1 359 ? 5.924 0.128 -0.379 1.00 80.69 359 GLY A C 1
ATOM 2826 O O . GLY A 1 359 ? 5.054 -0.503 -0.975 1.00 80.69 359 GLY A O 1
ATOM 2827 N N . ASP A 1 360 ? 7.193 0.140 -0.798 1.00 75.62 360 ASP A N 1
ATOM 2828 C CA . ASP A 1 360 ? 7.701 -0.343 -2.106 1.00 75.62 360 ASP A CA 1
ATOM 2829 C C . ASP A 1 360 ? 7.398 -1.800 -2.466 1.00 75.62 360 ASP A C 1
ATOM 2831 O O . ASP A 1 360 ? 7.569 -2.227 -3.611 1.00 75.62 360 ASP A O 1
ATOM 2835 N N . TYR A 1 361 ? 6.992 -2.577 -1.473 1.00 75.06 361 TYR A N 1
ATOM 2836 C CA . TYR A 1 361 ? 6.814 -4.020 -1.556 1.00 75.06 361 TYR A CA 1
ATOM 2837 C C . TYR A 1 361 ? 5.340 -4.427 -1.569 1.00 75.06 361 TYR A C 1
ATOM 2839 O O . TYR A 1 361 ? 5.032 -5.612 -1.708 1.00 75.06 361 TYR A O 1
ATOM 2847 N N . TYR A 1 362 ? 4.441 -3.448 -1.447 1.00 81.75 362 TYR A N 1
ATOM 2848 C CA . TYR A 1 362 ? 3.003 -3.642 -1.346 1.00 81.75 362 TYR A CA 1
ATOM 2849 C C . TYR A 1 362 ? 2.308 -3.018 -2.550 1.00 81.75 362 TYR A C 1
ATOM 2851 O O . TYR A 1 362 ? 1.715 -1.944 -2.458 1.00 81.75 362 TYR A O 1
ATOM 2859 N N . GLU A 1 363 ? 2.402 -3.699 -3.688 1.00 79.31 363 GLU A N 1
ATOM 2860 C CA . GLU A 1 363 ? 1.863 -3.219 -4.959 1.00 79.31 363 GLU A CA 1
ATOM 2861 C C . GLU A 1 363 ? 0.336 -3.039 -4.910 1.00 79.31 363 GLU A C 1
ATOM 2863 O O . GLU A 1 363 ? -0.368 -3.911 -4.376 1.00 79.31 363 GLU A O 1
ATOM 2868 N N . PRO A 1 364 ? -0.196 -1.931 -5.458 1.00 83.81 364 PRO A N 1
ATOM 2869 C CA . PRO A 1 364 ? -1.629 -1.744 -5.598 1.00 83.81 364 PRO A CA 1
ATOM 2870 C C . PRO A 1 364 ? -2.243 -2.834 -6.473 1.00 83.81 364 PRO A C 1
ATOM 2872 O O . PRO A 1 364 ? -1.777 -3.107 -7.574 1.00 83.81 364 PRO A O 1
ATOM 2875 N N . SER A 1 365 ? -3.330 -3.432 -6.010 1.00 83.44 365 SER A N 1
ATOM 2876 C CA . SER A 1 365 ? -4.126 -4.378 -6.797 1.00 83.44 365 SER A CA 1
ATOM 2877 C C . SER A 1 365 ? -5.571 -4.376 -6.309 1.00 83.44 365 SER A C 1
ATOM 2879 O O . SER A 1 365 ? -5.884 -3.762 -5.290 1.00 83.44 365 SER A O 1
ATOM 2881 N N . GLU A 1 366 ? -6.460 -5.106 -6.981 1.00 81.44 366 GLU A N 1
ATOM 2882 C CA . GLU A 1 366 ? -7.849 -5.287 -6.520 1.00 81.44 366 GLU A CA 1
ATOM 2883 C C . GLU A 1 366 ? -7.932 -5.884 -5.103 1.00 81.44 366 GLU A C 1
ATOM 2885 O O . GLU A 1 366 ? -8.860 -5.599 -4.345 1.00 81.44 366 GLU A O 1
ATOM 2890 N N . ASN A 1 367 ? -6.925 -6.675 -4.718 1.00 84.19 367 ASN A N 1
ATOM 2891 C CA . ASN A 1 367 ? -6.814 -7.283 -3.393 1.00 84.19 367 ASN A CA 1
ATOM 2892 C C . ASN A 1 367 ? -5.942 -6.474 -2.420 1.00 84.19 367 ASN A C 1
ATOM 2894 O O . ASN A 1 367 ? -5.846 -6.837 -1.250 1.00 84.19 367 ASN A O 1
ATOM 2898 N N . ASN A 1 368 ? -5.319 -5.389 -2.883 1.00 88.31 368 ASN A N 1
ATOM 2899 C CA . ASN A 1 368 ? -4.477 -4.506 -2.084 1.00 88.31 368 ASN A CA 1
ATOM 2900 C C . ASN A 1 368 ? -4.689 -3.053 -2.526 1.00 88.31 368 ASN A C 1
ATOM 2902 O O . ASN A 1 368 ? -3.869 -2.474 -3.240 1.00 88.31 368 ASN A O 1
ATOM 2906 N N . LEU A 1 369 ? -5.837 -2.487 -2.159 1.00 92.56 369 LEU A N 1
ATOM 2907 C CA . LEU A 1 369 ? -6.247 -1.167 -2.630 1.00 92.56 369 LEU A CA 1
ATOM 2908 C C . LEU A 1 369 ? -5.313 -0.081 -2.092 1.00 92.56 369 LEU A C 1
ATOM 2910 O O . LEU A 1 369 ? -4.912 -0.125 -0.931 1.00 92.56 369 LEU A O 1
ATOM 2914 N N . SER A 1 370 ? -5.006 0.911 -2.928 1.00 93.00 370 SER A N 1
ATOM 2915 C CA . SER A 1 370 ? -4.238 2.097 -2.538 1.00 93.00 370 SER A CA 1
ATOM 2916 C C . SER A 1 370 ? -5.163 3.228 -2.099 1.00 93.00 370 SER A C 1
ATOM 2918 O O . SER A 1 370 ? -6.111 3.568 -2.809 1.00 93.00 370 SER A O 1
ATOM 2920 N N . TYR A 1 371 ? -4.864 3.857 -0.961 1.00 93.62 371 TYR A N 1
ATOM 2921 C CA . TYR A 1 371 ? -5.566 5.040 -0.462 1.00 93.62 371 TYR A CA 1
ATOM 2922 C C . TYR A 1 371 ? -5.423 6.231 -1.418 1.00 93.62 371 TYR A C 1
ATOM 2924 O O . TYR A 1 371 ? -6.239 7.147 -1.393 1.00 93.62 371 TYR A O 1
ATOM 2932 N N . ASP A 1 372 ? -4.456 6.209 -2.337 1.00 89.06 372 ASP A N 1
ATOM 2933 C CA . ASP A 1 372 ? -4.288 7.256 -3.344 1.00 89.06 372 ASP A CA 1
ATOM 2934 C C . ASP A 1 372 ? -5.519 7.449 -4.233 1.00 89.06 372 ASP A C 1
ATOM 2936 O O . ASP A 1 372 ? -5.717 8.536 -4.779 1.00 89.06 372 ASP A O 1
ATOM 2940 N N . MET A 1 373 ? -6.398 6.447 -4.349 1.00 88.38 373 MET A N 1
ATOM 2941 C CA . MET A 1 373 ? -7.695 6.629 -5.010 1.00 88.38 373 MET A CA 1
ATOM 2942 C C . MET A 1 373 ? -8.575 7.672 -4.300 1.00 88.38 373 MET A C 1
ATOM 2944 O O . MET A 1 373 ? -9.327 8.395 -4.951 1.00 88.38 373 MET A O 1
ATOM 2948 N N . VAL A 1 374 ? -8.442 7.801 -2.976 1.00 89.81 374 VAL A N 1
ATOM 2949 C CA . VAL A 1 374 ? -9.066 8.859 -2.173 1.00 89.81 374 VAL A CA 1
ATOM 2950 C C . VAL A 1 374 ? -8.395 10.193 -2.484 1.00 89.81 374 VAL A C 1
ATOM 2952 O O . VAL A 1 374 ? -9.082 11.192 -2.691 1.00 89.81 374 VAL A O 1
ATOM 2955 N N . PHE A 1 375 ? -7.062 10.218 -2.611 1.00 88.94 375 PHE A N 1
ATOM 2956 C CA . PHE A 1 375 ? -6.347 11.445 -2.960 1.00 88.94 375 PHE A CA 1
ATOM 2957 C C . PHE A 1 375 ? -6.670 11.959 -4.374 1.00 88.94 375 PHE A C 1
ATOM 2959 O O . PHE A 1 375 ? -6.662 13.165 -4.625 1.00 88.94 375 PHE A O 1
ATOM 2966 N N . LYS A 1 376 ? -6.999 11.069 -5.304 1.00 89.12 376 LYS A N 1
ATOM 2967 C CA . LYS A 1 376 ? -7.302 11.427 -6.696 1.00 89.12 376 LYS A CA 1
ATOM 2968 C C . LYS A 1 376 ? -8.780 11.784 -6.918 1.00 89.12 376 LYS A C 1
ATOM 2970 O O . LYS A 1 376 ? -9.113 12.354 -7.952 1.00 89.12 376 LYS A O 1
ATOM 2975 N N . ASN A 1 377 ? -9.666 11.517 -5.952 1.00 93.38 377 ASN A N 1
ATOM 2976 C CA . ASN A 1 377 ? -11.101 11.794 -6.057 1.00 93.38 377 ASN A CA 1
ATOM 2977 C C . ASN A 1 377 ? -11.491 13.108 -5.348 1.00 93.38 377 ASN A C 1
ATOM 2979 O O . ASN A 1 377 ? -11.653 13.157 -4.128 1.00 93.38 377 ASN A O 1
ATOM 2983 N N . ALA A 1 378 ? -11.683 14.178 -6.126 1.00 94.44 378 ALA A N 1
ATOM 2984 C CA . ALA A 1 378 ? -12.013 15.509 -5.606 1.00 94.44 378 ALA A CA 1
ATOM 2985 C C . ALA A 1 378 ? -13.346 15.562 -4.831 1.00 94.44 378 ALA A C 1
ATOM 2987 O O . ALA A 1 378 ? -13.429 16.237 -3.803 1.00 94.44 378 ALA A O 1
ATOM 2988 N N . ASN A 1 379 ? -14.368 14.823 -5.276 1.00 95.44 379 ASN A N 1
ATOM 2989 C CA . ASN A 1 379 ? -15.674 14.788 -4.607 1.00 95.44 379 ASN A CA 1
ATOM 2990 C C . ASN A 1 379 ? -15.571 14.108 -3.240 1.00 95.44 379 ASN A C 1
ATOM 2992 O O . ASN A 1 379 ? -16.064 14.636 -2.244 1.00 95.44 379 ASN A O 1
ATOM 2996 N N . LEU A 1 380 ? -14.867 12.976 -3.174 1.00 95.69 380 LEU A N 1
ATOM 2997 C CA . LEU A 1 380 ? -14.607 12.280 -1.916 1.00 95.69 380 LEU A CA 1
ATOM 2998 C C . LEU A 1 380 ? -13.792 13.143 -0.948 1.00 95.69 380 LEU A C 1
ATOM 3000 O O . LEU A 1 380 ? -14.178 13.276 0.212 1.00 95.69 380 LEU A O 1
ATOM 3004 N N . LYS A 1 381 ? -12.735 13.813 -1.422 1.00 94.44 381 LYS A N 1
ATOM 3005 C CA . LYS A 1 381 ? -11.998 14.794 -0.609 1.00 94.44 381 LYS A CA 1
ATOM 3006 C C . LYS A 1 381 ? -12.901 15.890 -0.054 1.00 94.44 381 LYS A C 1
ATOM 3008 O O . LYS A 1 381 ? -12.792 16.227 1.121 1.00 94.44 381 LYS A O 1
ATOM 3013 N N . SER A 1 382 ? -13.786 16.444 -0.882 1.00 95.38 382 SER A N 1
ATOM 3014 C CA . SER A 1 382 ? -14.721 17.493 -0.465 1.00 95.38 382 SER A CA 1
ATOM 3015 C C . SER A 1 382 ? -15.647 17.013 0.656 1.00 95.38 382 SER A C 1
ATOM 3017 O O . SER A 1 382 ? -15.789 17.697 1.669 1.00 95.38 382 SER A O 1
ATOM 3019 N N . VAL A 1 383 ? -16.199 15.801 0.534 1.00 97.19 383 VAL A N 1
ATOM 3020 C CA . VAL A 1 383 ? -17.047 15.189 1.570 1.00 97.19 383 VAL A CA 1
ATOM 3021 C C . VAL A 1 383 ? -16.267 14.935 2.862 1.00 97.19 383 VAL A C 1
ATOM 3023 O O . VAL A 1 383 ? -16.746 15.287 3.938 1.00 97.19 383 VAL A O 1
ATOM 3026 N N . ILE A 1 384 ? -15.048 14.393 2.785 1.00 96.62 384 ILE A N 1
ATOM 3027 C CA . ILE A 1 384 ? -14.195 14.197 3.969 1.00 96.62 384 ILE A CA 1
ATOM 3028 C C . ILE A 1 384 ? -13.918 15.544 4.654 1.00 96.62 384 ILE A C 1
ATOM 3030 O O . ILE A 1 384 ? -14.145 15.681 5.856 1.00 96.62 384 ILE A O 1
ATOM 3034 N N . ASN A 1 385 ? -13.513 16.567 3.895 1.00 96.31 385 ASN A N 1
ATOM 3035 C CA . ASN A 1 385 ? -13.214 17.902 4.421 1.00 96.31 385 ASN A CA 1
ATOM 3036 C C . ASN A 1 385 ? -14.438 18.587 5.039 1.00 96.31 385 ASN A C 1
ATOM 3038 O O . ASN A 1 385 ? -14.324 19.239 6.077 1.00 96.31 385 ASN A O 1
ATOM 3042 N N . LYS A 1 386 ? -15.623 18.411 4.446 1.00 97.31 386 LYS A N 1
ATOM 3043 C CA . LYS A 1 386 ? -16.893 18.855 5.028 1.00 97.31 386 LYS A CA 1
ATOM 3044 C C . LYS A 1 386 ? -17.078 18.278 6.433 1.00 97.31 386 LYS A C 1
ATOM 3046 O O . LYS A 1 386 ? -17.326 19.042 7.362 1.00 97.31 386 LYS A O 1
ATOM 3051 N N . TYR A 1 387 ? -16.916 16.965 6.613 1.00 98.06 387 TYR A N 1
ATOM 3052 C CA . TYR A 1 387 ? -17.077 16.336 7.928 1.00 98.06 387 TYR A CA 1
ATOM 3053 C C . TYR A 1 387 ? -15.954 16.691 8.909 1.00 98.06 387 TYR A C 1
ATOM 3055 O O . TYR A 1 387 ? -16.248 16.901 10.084 1.00 98.06 387 TYR A O 1
ATOM 3063 N N . ILE A 1 388 ? -14.706 16.854 8.451 1.00 96.94 388 ILE A N 1
ATOM 3064 C CA . ILE A 1 388 ? -13.610 17.391 9.280 1.00 96.94 388 ILE A CA 1
ATOM 3065 C C . ILE A 1 388 ? -14.001 18.757 9.858 1.00 96.94 388 ILE A C 1
ATOM 3067 O O . ILE A 1 388 ? -13.860 18.985 11.058 1.00 96.94 388 ILE A O 1
ATOM 3071 N N . ASN A 1 389 ? -14.533 19.657 9.027 1.00 97.75 389 ASN A N 1
ATOM 3072 C CA . ASN A 1 389 ? -14.942 20.992 9.464 1.00 97.75 389 ASN A CA 1
ATOM 3073 C C . ASN A 1 389 ? -16.113 20.943 10.453 1.00 97.75 389 ASN A C 1
ATOM 3075 O O . ASN A 1 389 ? -16.082 21.630 11.471 1.00 97.75 389 ASN A O 1
ATOM 3079 N N . LEU A 1 390 ? -17.113 20.095 10.197 1.00 97.81 390 LEU A N 1
ATOM 3080 C CA . LEU A 1 390 ? -18.235 19.899 11.119 1.00 97.81 390 LEU A CA 1
ATOM 3081 C C . LEU A 1 390 ? -17.764 19.378 12.487 1.00 97.81 390 LEU A C 1
ATOM 3083 O O . LEU A 1 390 ? -18.141 19.926 13.523 1.00 97.81 390 LEU A O 1
ATOM 3087 N N . PHE A 1 391 ? -16.892 18.367 12.508 1.00 97.69 391 PHE A N 1
ATOM 3088 C CA . PHE A 1 391 ? -16.338 17.845 13.757 1.00 97.69 391 PHE A CA 1
ATOM 3089 C C . PHE A 1 391 ? -15.427 18.842 14.466 1.00 97.69 391 PHE A C 1
ATOM 3091 O O . PHE A 1 391 ? -15.453 18.916 15.692 1.00 97.69 391 PHE A O 1
ATOM 3098 N N . ARG A 1 392 ? -14.646 19.635 13.729 1.00 96.38 392 ARG A N 1
ATOM 3099 C CA . ARG A 1 392 ? -13.795 20.685 14.301 1.00 96.38 392 ARG A CA 1
ATOM 3100 C C . ARG A 1 392 ? -14.614 21.673 15.130 1.00 96.38 392 ARG A C 1
ATOM 3102 O O . ARG A 1 392 ? -14.190 22.025 16.229 1.00 96.38 392 ARG A O 1
ATOM 3109 N N . GLU A 1 393 ? -15.788 22.071 14.649 1.00 97.06 393 GLU A N 1
ATOM 3110 C CA . GLU A 1 393 ? -16.681 22.955 15.402 1.00 97.06 393 GLU A CA 1
ATOM 3111 C C . GLU A 1 393 ? -17.279 22.264 16.637 1.00 97.06 393 GLU A C 1
ATOM 3113 O O . GLU A 1 393 ? -17.253 22.839 17.722 1.00 97.06 393 GLU A O 1
ATOM 3118 N N . GLU A 1 394 ? -17.721 21.007 16.536 1.00 96.38 394 GLU A N 1
ATOM 3119 C CA . GLU A 1 394 ? -18.182 20.229 17.701 1.00 96.38 394 GLU A CA 1
ATOM 3120 C C . GLU A 1 394 ? -17.097 20.099 18.785 1.00 96.38 394 GLU A C 1
ATOM 3122 O O . GLU A 1 394 ? -17.365 20.316 19.970 1.00 96.38 394 GLU A O 1
ATOM 3127 N N . ILE A 1 395 ? -15.858 19.804 18.382 1.00 95.19 395 ILE A N 1
ATOM 3128 C CA . ILE A 1 395 ? -14.714 19.659 19.288 1.00 95.19 395 ILE A CA 1
ATOM 3129 C C . ILE A 1 395 ? -14.399 20.980 19.991 1.00 95.19 395 ILE A C 1
ATOM 3131 O O . ILE A 1 395 ? -14.182 20.980 21.204 1.00 95.19 395 ILE A O 1
ATOM 3135 N N . LYS A 1 396 ? -14.415 22.119 19.281 1.00 95.12 396 LYS A N 1
ATOM 3136 C CA . LYS A 1 396 ? -14.234 23.444 19.909 1.00 95.12 396 LYS A CA 1
ATOM 3137 C C . LYS A 1 396 ? -15.270 23.709 20.998 1.00 95.12 396 LYS A C 1
ATOM 3139 O O . LYS A 1 396 ? -14.937 24.335 22.000 1.00 95.12 396 LYS A O 1
ATOM 3144 N N . GLN A 1 397 ? -16.491 23.204 20.829 1.00 94.06 397 GLN A N 1
ATOM 3145 C CA . GLN A 1 397 ? -17.574 23.311 21.811 1.00 94.06 397 GLN A CA 1
ATOM 3146 C C . GLN A 1 397 ? -17.514 22.246 22.922 1.00 94.06 397 GLN A C 1
ATOM 3148 O O . GLN A 1 397 ? -18.448 22.138 23.715 1.00 94.06 397 GLN A O 1
ATOM 3153 N N . GLY A 1 398 ? -16.447 21.445 22.988 1.00 91.00 398 GLY A N 1
ATOM 3154 C CA . GLY A 1 398 ? -16.261 20.421 24.017 1.00 91.00 398 GLY A CA 1
ATOM 3155 C C . GLY A 1 398 ? -17.036 19.121 23.783 1.00 91.00 398 GLY A C 1
ATOM 3156 O O . GLY A 1 398 ? -17.207 18.355 24.727 1.00 91.00 398 GLY A O 1
ATOM 3157 N N . ARG A 1 399 ? -17.506 18.862 22.555 1.00 93.06 399 ARG A N 1
ATOM 3158 C CA . ARG A 1 399 ? -18.152 17.599 22.157 1.00 93.06 399 ARG A CA 1
ATOM 3159 C C . ARG A 1 399 ? -17.176 16.671 21.416 1.00 93.06 399 ARG A C 1
ATOM 3161 O O . ARG A 1 399 ? -16.041 17.037 21.115 1.00 93.06 399 ARG A O 1
ATOM 3168 N N . GLY A 1 400 ? -17.607 15.445 21.134 1.00 87.44 400 GLY A N 1
ATOM 3169 C CA . GLY A 1 400 ? -16.797 14.385 20.532 1.00 87.44 400 GLY A CA 1
ATOM 3170 C C . GLY A 1 400 ? -15.915 13.620 21.517 1.00 87.44 400 GLY A C 1
ATOM 3171 O O . GLY A 1 400 ? -14.896 13.078 21.094 1.00 87.44 400 GLY A O 1
ATOM 3172 N N . GLU A 1 401 ? -16.252 13.599 22.808 1.00 84.50 401 GLU A N 1
ATOM 3173 C CA . GLU A 1 401 ? -15.559 12.782 23.815 1.00 84.50 401 GLU A CA 1
ATOM 3174 C C . GLU A 1 401 ? -16.209 11.398 23.960 1.00 84.50 401 GLU A C 1
ATOM 3176 O O . GLU A 1 401 ? -17.355 11.192 23.564 1.00 84.50 401 GLU A O 1
ATOM 3181 N N . TYR A 1 402 ? -15.477 10.444 24.542 1.00 78.88 402 TYR A N 1
ATOM 3182 C CA . TYR A 1 402 ? -15.981 9.108 24.883 1.00 78.88 402 TYR A CA 1
ATOM 3183 C C . TYR A 1 402 ? -16.872 9.149 26.146 1.00 78.88 402 TYR A C 1
ATOM 3185 O O . TYR A 1 402 ? -16.643 8.440 27.123 1.00 78.88 402 TYR A O 1
ATOM 3193 N N . ASP A 1 403 ? -17.870 10.034 26.142 1.00 79.19 403 ASP A N 1
ATOM 3194 C CA . ASP A 1 403 ? -18.855 10.255 27.204 1.00 79.19 403 ASP A CA 1
ATOM 3195 C C . ASP A 1 403 ? -20.217 10.478 26.543 1.00 79.19 403 ASP A C 1
ATOM 3197 O O . ASP A 1 403 ? -20.362 11.348 25.685 1.00 79.19 403 ASP A O 1
ATOM 3201 N N . ALA A 1 404 ? -21.231 9.719 26.968 1.00 77.50 404 ALA A N 1
ATOM 3202 C CA . ALA A 1 404 ? -22.561 9.722 26.362 1.00 77.50 404 ALA A CA 1
ATOM 3203 C C . ALA A 1 404 ? -23.225 11.113 26.276 1.00 77.50 404 ALA A C 1
ATOM 3205 O O . ALA A 1 404 ? -24.062 11.320 25.391 1.00 77.50 404 ALA A O 1
ATOM 3206 N N . ASN A 1 405 ? -22.859 12.047 27.160 1.00 85.56 405 ASN A N 1
ATOM 3207 C CA . ASN A 1 405 ? -23.364 13.423 27.182 1.00 85.56 405 ASN A CA 1
ATOM 3208 C C . ASN A 1 405 ? -22.540 14.383 26.313 1.00 85.56 405 ASN A C 1
ATOM 3210 O O . ASN A 1 405 ? -23.029 15.450 25.934 1.00 85.56 405 ASN A O 1
ATOM 3214 N N . LEU A 1 406 ? -21.305 14.000 25.988 1.00 89.12 406 LEU A N 1
ATOM 3215 C CA . LEU A 1 406 ? -20.343 14.788 25.223 1.00 89.12 406 LEU A CA 1
ATOM 3216 C C . LEU A 1 406 ? -20.044 14.173 23.853 1.00 89.12 406 LEU A C 1
ATOM 3218 O O . LEU A 1 406 ? -19.096 14.600 23.201 1.00 89.12 406 LEU A O 1
ATOM 3222 N N . ASN A 1 407 ? -20.845 13.214 23.380 1.00 90.88 407 ASN A N 1
ATOM 3223 C CA . ASN A 1 407 ? -20.745 12.710 22.012 1.00 90.88 407 ASN A CA 1
ATOM 3224 C C . ASN A 1 407 ? -20.839 13.862 20.995 1.00 90.88 407 ASN A C 1
ATOM 3226 O O . ASN A 1 407 ? -21.627 14.800 21.163 1.00 90.88 407 ASN A O 1
ATOM 3230 N N . ALA A 1 408 ? -20.076 13.760 19.906 1.00 93.50 408 ALA A N 1
ATOM 3231 C CA . ALA A 1 408 ? -20.284 14.622 18.746 1.00 93.50 408 ALA A CA 1
ATOM 3232 C C . ALA A 1 408 ? -21.659 14.323 18.141 1.00 93.50 408 ALA A C 1
ATOM 3234 O O . ALA A 1 408 ? -22.103 13.173 18.151 1.00 93.50 408 ALA A O 1
ATOM 3235 N N . ARG A 1 409 ? -22.338 15.356 17.639 1.00 94.38 409 ARG A N 1
ATOM 3236 C CA . ARG A 1 409 ? -23.719 15.262 17.134 1.00 94.38 409 ARG A CA 1
ATOM 3237 C C . ARG A 1 409 ? -23.801 15.340 15.610 1.00 94.38 409 ARG A C 1
ATOM 3239 O O . ARG A 1 409 ? -24.744 15.905 15.070 1.00 94.38 409 ARG A O 1
ATOM 3246 N N . ILE A 1 410 ? -22.785 14.830 14.916 1.00 96.31 410 ILE A N 1
ATOM 3247 C CA . ILE A 1 410 ? -22.727 14.899 13.456 1.00 96.31 410 ILE A CA 1
ATOM 3248 C C . ILE A 1 410 ? -23.444 13.696 12.856 1.00 96.31 410 ILE A C 1
ATOM 3250 O O . ILE A 1 410 ? -23.067 12.545 13.089 1.00 96.31 410 ILE A O 1
ATOM 3254 N N . GLU A 1 411 ? -24.456 13.983 12.047 1.00 93.94 411 GLU A N 1
ATOM 3255 C CA . GLU A 1 411 ? -25.206 12.992 11.285 1.00 93.94 411 GLU A CA 1
ATOM 3256 C C . GLU A 1 411 ? -24.677 12.870 9.854 1.00 93.94 411 GLU A C 1
ATOM 3258 O O . GLU A 1 411 ? -24.128 13.815 9.277 1.00 93.94 411 GLU A O 1
ATOM 3263 N N . LEU A 1 412 ? -24.854 11.682 9.279 1.00 92.94 412 LEU A N 1
ATOM 3264 C CA . LEU A 1 412 ? -24.488 11.397 7.901 1.00 92.94 412 LEU A CA 1
ATOM 3265 C C . LEU A 1 412 ? -25.584 11.893 6.954 1.00 92.94 412 LEU A C 1
ATOM 3267 O O . LEU A 1 412 ? -26.747 11.522 7.092 1.00 92.94 412 LEU A O 1
ATOM 3271 N N . GLN A 1 413 ? -25.217 12.680 5.946 1.00 93.62 413 GLN A N 1
ATOM 3272 C CA . GLN A 1 413 ? -26.157 13.074 4.898 1.00 93.62 413 GLN A CA 1
ATOM 3273 C C . GLN A 1 413 ? -26.313 11.952 3.867 1.00 93.62 413 GLN A C 1
ATOM 3275 O O . GLN A 1 413 ? -25.322 11.433 3.356 1.00 93.62 413 GLN A O 1
ATOM 3280 N N . ALA A 1 414 ? -27.556 11.619 3.504 1.00 89.62 414 ALA A N 1
ATOM 3281 C CA . ALA A 1 414 ? -27.863 10.495 2.613 1.00 89.62 414 ALA A CA 1
ATOM 3282 C C . ALA A 1 414 ? -27.118 10.550 1.261 1.00 89.62 414 ALA A C 1
ATOM 3284 O O . ALA A 1 414 ? -26.660 9.525 0.760 1.00 89.62 414 ALA A O 1
ATOM 3285 N N . GLY A 1 415 ? -26.936 11.750 0.693 1.00 90.94 415 GLY A N 1
ATOM 3286 C CA . GLY A 1 415 ? -26.204 11.943 -0.566 1.00 90.94 415 GLY A CA 1
ATOM 3287 C C . GLY A 1 415 ? -24.700 11.648 -0.484 1.00 90.94 415 GLY A C 1
ATOM 3288 O O . GLY A 1 415 ? -24.077 11.369 -1.507 1.00 90.94 415 GLY A O 1
ATOM 3289 N N . ASP A 1 416 ? -24.115 11.656 0.717 1.00 95.69 416 ASP A N 1
ATOM 3290 C CA . ASP A 1 416 ? -22.676 11.457 0.908 1.00 95.69 416 ASP A CA 1
ATOM 3291 C C . ASP A 1 416 ? -22.283 9.970 0.956 1.00 95.69 416 ASP A C 1
ATOM 3293 O O . ASP A 1 416 ? -21.123 9.647 0.701 1.00 95.69 416 ASP A O 1
ATOM 3297 N N . ILE A 1 417 ? -23.228 9.053 1.216 1.00 95.12 417 ILE A N 1
ATOM 3298 C CA . ILE A 1 417 ? -22.972 7.600 1.320 1.00 95.12 417 ILE A CA 1
ATOM 3299 C C . ILE A 1 417 ? -22.312 7.072 0.041 1.00 95.12 417 ILE A C 1
ATOM 3301 O O . ILE A 1 417 ? -21.268 6.422 0.092 1.00 95.12 417 ILE A O 1
ATOM 3305 N N . ASN A 1 418 ? -22.883 7.405 -1.122 1.00 94.62 418 ASN A N 1
ATOM 3306 C CA . ASN A 1 418 ? -22.355 6.973 -2.418 1.00 94.62 418 ASN A CA 1
ATOM 3307 C C . ASN A 1 418 ? -20.943 7.508 -2.673 1.00 94.62 418 ASN A C 1
ATOM 3309 O O . ASN A 1 418 ? -20.103 6.800 -3.227 1.00 94.62 418 ASN A O 1
ATOM 3313 N N . THR A 1 419 ? -20.670 8.736 -2.236 1.00 96.31 419 THR A N 1
ATOM 3314 C CA . THR A 1 419 ? -19.357 9.363 -2.385 1.00 96.31 419 THR A CA 1
ATOM 3315 C C . THR A 1 419 ? -18.304 8.680 -1.512 1.00 96.31 419 THR A C 1
ATOM 3317 O O . THR A 1 419 ? -17.158 8.564 -1.936 1.00 96.31 419 THR A O 1
ATOM 3320 N N . LEU A 1 420 ? -18.684 8.174 -0.331 1.00 97.06 420 LEU A N 1
ATOM 3321 C CA . LEU A 1 420 ? -17.791 7.489 0.611 1.00 97.06 420 LEU A CA 1
ATOM 3322 C C . LEU A 1 420 ? -17.442 6.042 0.217 1.00 97.06 420 LEU A C 1
ATOM 3324 O O . LEU A 1 420 ? -16.497 5.488 0.780 1.00 97.06 420 LEU A O 1
ATOM 3328 N N . LYS A 1 421 ? -18.127 5.429 -0.760 1.00 95.19 421 LYS A N 1
ATOM 3329 C CA . LYS A 1 421 ? -17.904 4.023 -1.163 1.00 95.19 421 LYS A CA 1
ATOM 3330 C C . LYS A 1 421 ? -16.442 3.643 -1.442 1.00 95.19 421 LYS A C 1
ATOM 3332 O O . LYS A 1 421 ? -16.029 2.589 -0.964 1.00 95.19 421 LYS A O 1
ATOM 3337 N N . PRO A 1 422 ? -15.620 4.453 -2.139 1.00 95.06 422 PRO A N 1
ATOM 3338 C CA . PRO A 1 422 ? -14.211 4.111 -2.338 1.00 95.06 422 PRO A CA 1
ATOM 3339 C C . PRO A 1 422 ? -13.431 4.023 -1.018 1.00 95.06 422 PRO A C 1
ATOM 3341 O O . PRO A 1 422 ? -12.621 3.118 -0.838 1.00 95.06 422 PRO A O 1
ATOM 3344 N N . LEU A 1 423 ? -13.708 4.917 -0.062 1.00 96.94 423 LEU A N 1
ATOM 3345 C CA . LEU A 1 423 ? -13.093 4.874 1.267 1.00 96.94 423 LEU A CA 1
ATOM 3346 C C . LEU A 1 423 ? -13.603 3.677 2.087 1.00 96.94 423 LEU A C 1
ATOM 3348 O O . LEU A 1 423 ? -12.822 3.066 2.813 1.00 96.94 423 LEU A O 1
ATOM 3352 N N . ILE A 1 424 ? -14.881 3.302 1.946 1.00 96.94 424 ILE A N 1
ATOM 3353 C CA . ILE A 1 424 ? -15.417 2.058 2.526 1.00 96.94 424 ILE A CA 1
ATOM 3354 C C . ILE A 1 424 ? -14.644 0.854 1.981 1.00 96.94 424 ILE A C 1
ATOM 3356 O O . ILE A 1 424 ? -14.139 0.058 2.763 1.00 96.94 424 ILE A O 1
ATOM 3360 N N . ALA A 1 425 ? -14.481 0.753 0.659 1.00 95.69 425 ALA A N 1
ATOM 3361 C CA . ALA A 1 425 ? -13.779 -0.363 0.027 1.00 95.69 425 ALA A CA 1
ATOM 3362 C C . ALA A 1 425 ? -12.321 -0.487 0.503 1.00 95.69 425 ALA A C 1
ATOM 3364 O O . ALA A 1 425 ? -11.860 -1.592 0.793 1.00 95.69 425 ALA A O 1
ATOM 3365 N N . PHE A 1 426 ? -11.607 0.638 0.637 1.00 96.62 426 PHE A N 1
ATOM 3366 C CA . PHE A 1 426 ? -10.262 0.641 1.218 1.00 96.62 426 PHE A CA 1
ATOM 3367 C C . PHE A 1 426 ? -10.255 0.082 2.645 1.00 96.62 426 PHE A C 1
ATOM 3369 O O . PHE A 1 426 ? -9.459 -0.803 2.960 1.00 96.62 426 PHE A O 1
ATOM 3376 N N . ASN A 1 427 ? -11.145 0.588 3.503 1.00 97.06 427 ASN A N 1
ATOM 3377 C CA . ASN A 1 427 ? -11.209 0.186 4.905 1.00 97.06 427 ASN A CA 1
ATOM 3378 C C . ASN A 1 427 ? -11.638 -1.275 5.066 1.00 97.06 427 ASN A C 1
ATOM 3380 O O . ASN A 1 427 ? -11.057 -1.980 5.881 1.00 97.06 427 ASN A O 1
ATOM 3384 N N . ASP A 1 428 ? -12.558 -1.771 4.239 1.00 97.00 428 ASP A N 1
ATOM 3385 C CA . ASP A 1 428 ? -12.941 -3.185 4.217 1.00 97.00 428 ASP A CA 1
ATOM 3386 C C . ASP A 1 428 ? -11.733 -4.087 3.905 1.00 97.00 428 ASP A C 1
ATOM 3388 O O . ASP A 1 428 ? -11.535 -5.105 4.574 1.00 97.00 428 ASP A O 1
ATOM 3392 N N . LYS A 1 429 ? -10.877 -3.694 2.948 1.00 95.81 429 LYS A N 1
ATOM 3393 C CA . LYS A 1 429 ? -9.638 -4.423 2.619 1.00 95.81 429 LYS A CA 1
ATOM 3394 C C . LYS A 1 429 ? -8.568 -4.306 3.698 1.00 95.81 429 LYS A C 1
ATOM 3396 O O . LYS A 1 429 ? -7.906 -5.294 4.026 1.00 95.81 429 LYS A O 1
ATOM 3401 N N . TYR A 1 430 ? -8.423 -3.133 4.304 1.00 95.50 430 TYR A N 1
ATOM 3402 C CA . TYR A 1 430 ? -7.576 -2.965 5.481 1.00 95.50 430 TYR A CA 1
ATOM 3403 C C . TYR A 1 430 ? -8.036 -3.877 6.633 1.00 95.50 430 TYR A C 1
ATOM 3405 O O . TYR A 1 430 ? -7.231 -4.582 7.232 1.00 95.50 430 TYR A O 1
ATOM 3413 N N . VAL A 1 431 ? -9.338 -3.937 6.910 1.00 96.62 431 VAL A N 1
ATOM 3414 C CA . VAL A 1 431 ? -9.902 -4.779 7.970 1.00 96.62 431 VAL A CA 1
ATOM 3415 C C . VAL A 1 431 ? -9.676 -6.263 7.683 1.00 96.62 431 VAL A C 1
ATOM 3417 O O . VAL A 1 431 ? -9.246 -6.996 8.573 1.00 96.62 431 VAL A O 1
ATOM 3420 N N . GLU A 1 432 ? -9.910 -6.708 6.446 1.00 95.88 432 GLU A N 1
ATOM 3421 C CA . GLU A 1 432 ? -9.662 -8.090 6.013 1.00 95.88 432 GLU A CA 1
ATOM 3422 C C . GLU A 1 432 ? -8.201 -8.502 6.272 1.00 95.88 432 GLU A C 1
ATOM 3424 O O . GLU A 1 432 ? -7.922 -9.537 6.890 1.00 95.88 432 GLU A O 1
ATOM 3429 N N . THR A 1 433 ? -7.262 -7.653 5.854 1.00 93.56 433 THR A N 1
ATOM 3430 C CA . THR A 1 433 ? -5.822 -7.894 6.003 1.00 93.56 433 THR A CA 1
ATOM 3431 C C . THR A 1 433 ? -5.362 -7.836 7.460 1.00 93.56 433 THR A C 1
ATOM 3433 O O . THR A 1 433 ? -4.560 -8.677 7.880 1.00 93.56 433 THR A O 1
ATOM 3436 N N . GLN A 1 434 ? -5.897 -6.908 8.254 1.00 93.88 434 GLN A N 1
ATOM 3437 C CA . GLN A 1 434 ? -5.556 -6.721 9.664 1.00 93.88 434 GLN A CA 1
ATOM 3438 C C . GLN A 1 434 ? -6.086 -7.860 10.543 1.00 93.88 434 GLN A C 1
ATOM 3440 O O . GLN A 1 434 ? -5.344 -8.414 11.359 1.00 93.88 434 GLN A O 1
ATOM 3445 N N . ILE A 1 435 ? -7.335 -8.287 10.336 1.00 95.12 435 ILE A N 1
ATOM 3446 C CA . ILE A 1 435 ? -7.927 -9.419 11.064 1.00 95.12 435 ILE A CA 1
ATOM 3447 C C . ILE A 1 435 ? -7.176 -10.709 10.769 1.00 95.12 435 ILE A C 1
ATOM 3449 O O . ILE A 1 435 ? -6.926 -11.482 11.690 1.00 95.12 435 ILE A O 1
ATOM 3453 N N . LYS A 1 436 ? -6.764 -10.948 9.519 1.00 95.25 436 LYS A N 1
ATOM 3454 C CA . LYS A 1 436 ? -5.977 -12.139 9.174 1.00 95.25 436 LYS A CA 1
ATOM 3455 C C . LYS A 1 436 ? -4.689 -12.225 10.001 1.00 95.25 436 LYS A C 1
ATOM 3457 O O . LYS A 1 436 ? -4.356 -13.301 10.504 1.00 95.25 436 LYS A O 1
ATOM 3462 N N . LYS A 1 437 ? -3.994 -11.097 10.189 1.00 94.94 437 LYS A N 1
ATOM 3463 C CA . LYS A 1 437 ? -2.768 -11.019 11.002 1.00 94.94 437 LYS A CA 1
ATOM 3464 C C . LYS A 1 437 ? -3.064 -11.238 12.487 1.00 94.94 437 LYS A C 1
ATOM 3466 O O . LYS A 1 437 ? -2.428 -12.090 13.113 1.00 94.94 437 LYS A O 1
ATOM 3471 N N . TRP A 1 438 ? -4.071 -10.548 13.030 1.00 94.94 438 TRP A N 1
ATOM 3472 C CA . TRP A 1 438 ? -4.483 -10.719 14.426 1.00 94.94 438 TRP A CA 1
ATOM 3473 C C . TRP A 1 438 ? -4.970 -12.132 14.727 1.00 94.94 438 TRP A C 1
ATOM 3475 O O . TRP A 1 438 ? -4.557 -12.701 15.731 1.00 94.94 438 TRP A O 1
ATOM 3485 N N . ASN A 1 439 ? -5.779 -12.745 13.865 1.00 96.00 439 ASN A N 1
ATOM 3486 C CA . ASN A 1 439 ? -6.298 -14.094 14.085 1.00 96.00 439 ASN A CA 1
ATOM 3487 C C . ASN A 1 439 ? -5.213 -15.162 13.990 1.00 96.00 439 ASN A C 1
ATOM 3489 O O . ASN A 1 439 ? -5.251 -16.111 14.769 1.00 96.00 439 ASN A O 1
ATOM 3493 N N . LYS A 1 440 ? -4.193 -14.988 13.136 1.00 95.25 440 LYS A N 1
ATOM 3494 C CA . LYS A 1 440 ? -3.025 -15.883 13.140 1.00 95.25 440 LYS A CA 1
ATOM 3495 C C . LYS A 1 440 ? -2.338 -15.889 14.512 1.00 95.25 440 LYS A C 1
ATOM 3497 O O . LYS A 1 440 ? -2.030 -16.957 15.041 1.00 95.25 440 LYS A O 1
ATOM 3502 N N . LEU A 1 441 ? -2.163 -14.713 15.115 1.00 94.31 441 LEU A N 1
ATOM 3503 C CA . LEU A 1 441 ? -1.614 -14.571 16.464 1.00 94.31 441 LEU A CA 1
ATOM 3504 C C . LEU A 1 441 ? -2.571 -15.086 17.550 1.00 94.31 441 LEU A C 1
ATOM 3506 O O . LEU A 1 441 ? -2.167 -15.877 18.398 1.00 94.31 441 LEU A O 1
ATOM 3510 N N . ARG A 1 442 ? -3.844 -14.686 17.521 1.00 93.88 442 ARG A N 1
ATOM 3511 C CA . ARG A 1 442 ? -4.856 -15.079 18.514 1.00 93.88 442 ARG A CA 1
ATOM 3512 C C . ARG A 1 442 ? -5.047 -16.591 18.541 1.00 93.88 442 ARG A C 1
ATOM 3514 O O . ARG A 1 442 ? -5.012 -17.171 19.619 1.00 93.88 442 ARG A O 1
ATOM 3521 N N . LYS A 1 443 ? -5.105 -17.245 17.378 1.00 94.00 443 LYS A N 1
ATOM 3522 C CA . LYS A 1 443 ? -5.125 -18.708 17.269 1.00 94.00 443 LYS A CA 1
ATOM 3523 C C . LYS A 1 443 ? -3.901 -19.340 17.926 1.00 94.00 443 LYS A C 1
ATOM 3525 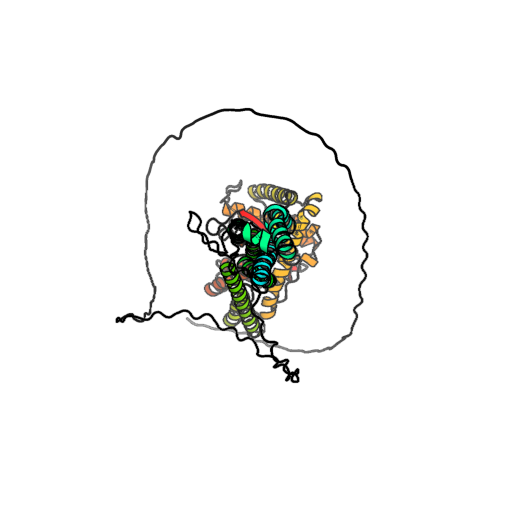O O . LYS A 1 443 ? -4.044 -20.306 18.671 1.00 94.00 443 LYS A O 1
ATOM 3530 N N . LYS A 1 444 ? -2.708 -18.781 17.692 1.00 93.25 444 LYS A N 1
ATOM 3531 C CA . LYS A 1 444 ? -1.467 -19.269 18.306 1.00 93.25 444 LYS A CA 1
ATOM 3532 C C . LYS A 1 444 ? -1.474 -19.130 19.828 1.00 93.25 444 LYS A C 1
ATOM 3534 O O . LYS A 1 444 ? -0.962 -19.997 20.523 1.00 93.25 444 LYS A O 1
ATOM 3539 N N . LEU A 1 445 ? -2.087 -18.068 20.337 1.00 91.69 445 LEU A N 1
ATOM 3540 C CA . LEU A 1 445 ? -2.241 -17.810 21.766 1.00 91.69 445 LEU A CA 1
ATOM 3541 C C . LEU A 1 445 ? -3.485 -18.483 22.376 1.00 91.69 445 LEU A C 1
ATOM 3543 O O . LEU A 1 445 ? -3.751 -18.286 23.554 1.00 91.69 445 LEU A O 1
ATOM 3547 N N . HIS A 1 446 ? -4.254 -19.278 21.627 1.00 91.31 446 HIS A N 1
ATOM 3548 C CA . HIS A 1 446 ? -5.515 -19.873 22.101 1.00 91.31 446 HIS A CA 1
ATOM 3549 C C . HIS A 1 446 ? -6.558 -18.835 22.564 1.00 91.31 446 HIS A C 1
ATOM 3551 O O . HIS A 1 446 ? -7.334 -19.066 23.492 1.00 91.31 446 HIS A O 1
ATOM 3557 N N . LEU A 1 447 ? -6.585 -17.678 21.904 1.00 91.81 447 LEU A N 1
ATOM 3558 C CA . LEU A 1 447 ? -7.614 -16.654 22.049 1.00 91.81 447 LEU A CA 1
ATOM 3559 C C . LEU A 1 447 ? -8.713 -16.854 20.989 1.00 91.81 447 LEU A C 1
ATOM 35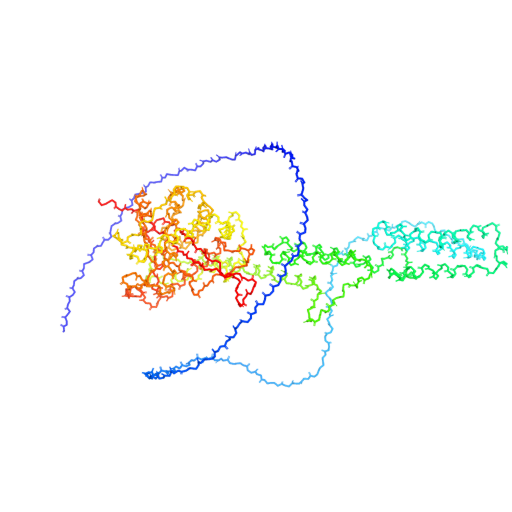61 O O . LEU A 1 447 ? -8.401 -17.265 19.869 1.00 91.81 447 LEU A O 1
ATOM 3565 N N . PRO A 1 448 ? -9.985 -16.526 21.290 1.00 92.94 448 PRO A N 1
ATOM 3566 C CA . PRO A 1 448 ? -11.055 -16.548 20.294 1.00 92.94 448 PRO A CA 1
ATOM 3567 C C . PRO A 1 448 ? -10.727 -15.651 19.099 1.00 92.94 448 PRO A C 1
ATOM 3569 O O . PRO A 1 448 ? -10.239 -14.537 19.289 1.00 92.94 448 PRO A O 1
ATOM 3572 N N . GLU A 1 449 ? -11.011 -16.100 17.882 1.00 95.12 449 GLU A N 1
ATOM 3573 C CA . GLU A 1 449 ? -10.797 -15.301 16.671 1.00 95.12 449 GLU A CA 1
ATOM 3574 C C . GLU A 1 449 ? -11.740 -14.086 16.620 1.00 95.12 449 GLU A C 1
ATOM 3576 O O . GLU A 1 449 ? -12.886 -14.143 17.072 1.00 95.12 449 GLU A O 1
ATOM 3581 N N . LEU A 1 450 ? -11.243 -12.977 16.072 1.00 94.88 450 LEU A N 1
ATOM 3582 C CA . LEU A 1 450 ? -12.034 -11.794 15.753 1.00 94.88 450 LEU A CA 1
ATOM 3583 C C . LEU A 1 450 ? -12.808 -12.027 14.453 1.00 94.88 450 LEU A C 1
ATOM 3585 O O . LEU A 1 450 ? -12.269 -12.544 13.474 1.00 94.88 450 LEU A O 1
ATOM 3589 N N . ILE A 1 451 ? -14.061 -11.592 14.431 1.00 95.56 451 ILE A N 1
ATOM 3590 C CA . ILE A 1 451 ? -14.940 -11.627 13.266 1.00 95.56 451 ILE A CA 1
ATOM 3591 C C . ILE A 1 451 ? -14.846 -10.287 12.536 1.00 95.56 451 ILE A C 1
ATOM 3593 O O . ILE A 1 451 ? -14.870 -9.221 13.156 1.00 95.56 451 ILE A O 1
ATOM 3597 N N . ASN A 1 452 ? -14.776 -10.336 11.206 1.00 95.62 452 ASN A N 1
ATOM 3598 C CA . ASN A 1 452 ? -14.806 -9.138 10.378 1.00 95.62 452 ASN A CA 1
ATOM 3599 C C . ASN A 1 452 ? -16.177 -8.458 10.437 1.00 95.62 452 ASN A C 1
ATOM 3601 O O . ASN A 1 452 ? -17.144 -8.947 9.851 1.00 95.62 452 ASN A O 1
ATOM 3605 N N . ALA A 1 453 ? -16.252 -7.310 11.112 1.00 94.12 453 ALA A N 1
ATOM 3606 C CA . ALA A 1 453 ? -17.505 -6.588 11.266 1.00 94.12 453 ALA A CA 1
ATOM 3607 C C . ALA A 1 453 ? -17.995 -5.961 9.947 1.00 94.12 453 ALA A C 1
ATOM 3609 O O . ALA A 1 453 ? -19.184 -5.683 9.809 1.00 94.12 453 ALA A O 1
ATOM 3610 N N . SER A 1 454 ? -17.129 -5.810 8.936 1.00 91.88 454 SER A N 1
ATOM 3611 C CA . SER A 1 454 ? -17.552 -5.325 7.617 1.00 91.88 454 SER A CA 1
ATOM 3612 C C . SER A 1 454 ? -18.555 -6.250 6.921 1.00 91.88 454 SER A C 1
ATOM 3614 O O . SER A 1 454 ? -19.220 -5.834 5.975 1.00 91.88 454 SER A O 1
ATOM 3616 N N . THR A 1 455 ? -18.681 -7.494 7.388 1.00 91.56 455 THR A N 1
ATOM 3617 C CA . THR A 1 455 ? -19.632 -8.481 6.863 1.00 91.56 455 THR A CA 1
ATOM 3618 C C . THR A 1 455 ? -21.028 -8.375 7.479 1.00 91.56 455 THR A C 1
ATOM 3620 O O . THR A 1 455 ? -21.971 -8.928 6.921 1.00 91.56 455 THR A O 1
ATOM 3623 N N . ILE A 1 456 ? -21.174 -7.668 8.607 1.00 92.94 456 ILE A N 1
ATOM 3624 C CA . ILE A 1 456 ? -22.461 -7.499 9.306 1.00 92.94 456 ILE A CA 1
ATOM 3625 C C . ILE A 1 456 ? -23.026 -6.079 9.186 1.00 92.94 456 ILE A C 1
ATOM 3627 O O . ILE A 1 456 ? -24.214 -5.875 9.424 1.00 92.94 456 ILE A O 1
ATOM 3631 N N . PHE A 1 457 ? -22.193 -5.103 8.820 1.00 95.50 457 PHE A N 1
ATOM 3632 C CA . PHE A 1 457 ? -22.606 -3.722 8.592 1.00 95.50 457 PHE A CA 1
ATOM 3633 C C . PHE A 1 457 ? -22.999 -3.502 7.129 1.00 95.50 457 PHE A C 1
ATOM 3635 O O . PHE A 1 457 ? -22.281 -3.921 6.219 1.00 95.50 457 PHE A O 1
ATOM 3642 N N . ASP A 1 458 ? -24.122 -2.820 6.905 1.00 95.56 458 ASP A N 1
ATOM 3643 C CA . ASP A 1 458 ? -24.501 -2.338 5.575 1.00 95.56 458 ASP A CA 1
ATOM 3644 C C . ASP A 1 458 ? -23.668 -1.099 5.166 1.00 95.56 458 ASP A C 1
ATOM 3646 O O . ASP A 1 458 ? -22.832 -0.604 5.926 1.00 95.56 458 ASP A O 1
ATOM 3650 N N . GLU A 1 459 ? -23.834 -0.610 3.932 1.00 94.62 459 GLU A N 1
ATOM 3651 C CA . GLU A 1 459 ? -23.066 0.548 3.440 1.00 94.62 459 GLU A CA 1
ATOM 3652 C C . GLU A 1 459 ? -23.323 1.825 4.259 1.00 94.62 459 GLU A C 1
ATOM 3654 O O . GLU A 1 459 ? -22.404 2.626 4.445 1.00 94.62 459 GLU A O 1
ATOM 3659 N N . GLU A 1 460 ? -24.545 2.017 4.761 1.00 96.00 460 GLU A N 1
ATOM 3660 C CA . GLU A 1 460 ? -24.900 3.177 5.580 1.00 96.00 460 GLU A CA 1
ATOM 3661 C C . GLU A 1 460 ? -24.210 3.101 6.947 1.00 96.00 460 GLU A C 1
ATOM 3663 O O . GLU A 1 460 ? -23.589 4.072 7.384 1.00 96.00 460 GLU A O 1
ATOM 3668 N N . ASP A 1 461 ? -24.249 1.936 7.592 1.00 96.62 461 ASP A N 1
ATOM 3669 C CA . ASP A 1 461 ? -23.554 1.661 8.845 1.00 96.62 461 ASP A CA 1
ATOM 3670 C C . ASP A 1 461 ? -22.045 1.890 8.682 1.00 96.62 461 ASP A C 1
ATOM 3672 O O . ASP A 1 461 ? -21.437 2.620 9.467 1.00 96.62 461 ASP A O 1
ATOM 3676 N N . LYS A 1 462 ? -21.429 1.359 7.617 1.00 97.56 462 LYS A N 1
ATOM 3677 C CA . LYS A 1 462 ? -20.001 1.582 7.324 1.00 97.56 462 LYS A CA 1
ATOM 3678 C C . LYS A 1 462 ? -19.678 3.059 7.104 1.00 97.56 462 LYS A C 1
ATOM 3680 O O . LYS A 1 462 ? -18.651 3.534 7.590 1.00 97.56 462 LYS A O 1
ATOM 3685 N N . ALA A 1 463 ? -20.542 3.804 6.418 1.00 96.75 463 ALA A N 1
ATOM 3686 C CA . ALA A 1 463 ? -20.369 5.242 6.233 1.00 96.75 463 ALA A CA 1
ATOM 3687 C C . ALA A 1 463 ? -20.490 6.020 7.559 1.00 96.75 463 ALA A C 1
ATOM 3689 O O . ALA A 1 463 ? -19.721 6.954 7.797 1.00 96.75 463 ALA A O 1
ATOM 3690 N N . LYS A 1 464 ? -21.379 5.605 8.472 1.00 96.44 464 LYS A N 1
ATOM 3691 C CA . LYS A 1 464 ? -21.450 6.158 9.837 1.00 96.44 464 LYS A CA 1
ATOM 3692 C C . LYS A 1 464 ? -20.192 5.841 10.644 1.00 96.44 464 LYS A C 1
ATOM 3694 O O . LYS A 1 464 ? -19.696 6.715 11.352 1.00 96.44 464 LYS A O 1
ATOM 3699 N N . LEU A 1 465 ? -19.626 4.641 10.501 1.00 96.38 465 LEU A N 1
ATOM 3700 C CA . LEU A 1 465 ? -18.334 4.304 11.106 1.00 96.38 465 LEU A CA 1
ATOM 3701 C C . LEU A 1 465 ? -17.189 5.131 10.501 1.00 96.38 465 LEU A C 1
ATOM 3703 O O . LEU A 1 465 ? -16.292 5.537 11.230 1.00 96.38 465 LEU A O 1
ATOM 3707 N N . ILE A 1 466 ? -17.228 5.486 9.211 1.00 96.88 466 ILE A N 1
ATOM 3708 C CA . ILE A 1 466 ? -16.248 6.424 8.635 1.00 96.88 466 ILE A CA 1
ATOM 3709 C C . ILE A 1 466 ? -16.268 7.773 9.363 1.00 96.88 466 ILE A C 1
ATOM 3711 O O . ILE A 1 466 ? -15.199 8.322 9.635 1.00 96.88 466 ILE A O 1
ATOM 3715 N N . LEU A 1 467 ? -17.442 8.287 9.750 1.00 96.31 467 LEU A N 1
ATOM 3716 C CA . LEU A 1 467 ? -17.525 9.523 10.537 1.00 96.31 467 LEU A CA 1
ATOM 3717 C C . LEU A 1 467 ? -16.758 9.420 11.863 1.00 96.31 467 LEU A C 1
ATOM 3719 O O . LEU A 1 467 ? -16.131 10.394 12.272 1.00 96.31 467 LEU A O 1
ATOM 3723 N N . GLN A 1 468 ? -16.749 8.248 12.506 1.00 94.62 468 GLN A N 1
ATOM 3724 C CA . GLN A 1 468 ? -15.941 8.003 13.704 1.00 94.62 468 GLN A CA 1
ATOM 3725 C C . GLN A 1 468 ? -14.439 8.146 13.423 1.00 94.62 468 GLN A C 1
ATOM 3727 O O . GLN A 1 468 ? -13.736 8.781 14.202 1.00 94.62 468 GLN A O 1
ATOM 3732 N N . GLY A 1 469 ? -13.948 7.602 12.304 1.00 94.19 469 GLY A N 1
ATOM 3733 C CA . GLY A 1 469 ? -12.544 7.765 11.908 1.00 94.19 469 GLY A CA 1
ATOM 3734 C C . GLY A 1 469 ? -12.190 9.210 11.551 1.00 94.19 469 GLY A C 1
ATOM 3735 O O . GLY A 1 469 ? -11.120 9.695 11.911 1.00 94.19 469 GLY A O 1
ATOM 3736 N N . ILE A 1 470 ? -13.104 9.948 10.910 1.00 95.44 470 ILE A N 1
ATOM 3737 C CA . ILE A 1 470 ? -12.915 11.383 10.637 1.00 95.44 470 ILE A CA 1
ATOM 3738 C C . ILE A 1 470 ? -12.878 12.187 11.946 1.00 95.44 470 ILE A C 1
ATOM 3740 O O . ILE A 1 470 ? -12.054 13.097 12.085 1.00 95.44 470 ILE A O 1
ATOM 3744 N N . LEU A 1 471 ? -13.726 11.855 12.924 1.00 94.50 471 LEU A N 1
ATOM 3745 C CA . LEU A 1 471 ? -13.699 12.465 14.255 1.00 94.50 471 LEU A CA 1
ATOM 3746 C C . LEU A 1 471 ? -12.364 12.194 14.962 1.00 94.50 471 LEU A C 1
ATOM 3748 O O . LEU A 1 471 ? -11.745 13.139 15.460 1.00 94.50 471 LEU A O 1
ATOM 3752 N N . GLY A 1 472 ? -11.897 10.943 14.956 1.00 91.94 472 GLY A N 1
ATOM 3753 C CA . GLY A 1 472 ? -10.586 10.566 15.480 1.00 91.94 472 GLY A CA 1
ATOM 3754 C C . GLY A 1 472 ? -9.461 11.370 14.830 1.00 91.94 472 GLY A C 1
ATOM 3755 O O . GLY A 1 472 ? -8.727 12.068 15.529 1.00 91.94 472 GLY A O 1
ATOM 3756 N N . TYR A 1 473 ? -9.394 11.388 13.494 1.00 92.50 473 TYR A N 1
ATOM 3757 C CA . TYR A 1 473 ? -8.441 12.205 12.730 1.00 92.50 473 TYR A CA 1
ATOM 3758 C C . TYR A 1 473 ? -8.477 13.683 13.131 1.00 92.50 473 TYR A C 1
ATOM 3760 O O . TYR A 1 473 ? -7.439 14.288 13.417 1.00 92.50 473 TYR A O 1
ATOM 3768 N N . THR A 1 474 ? -9.675 14.260 13.223 1.00 93.31 474 THR A N 1
ATOM 3769 C CA . THR A 1 474 ? -9.850 15.675 13.564 1.00 93.31 474 THR A CA 1
ATOM 3770 C C . THR A 1 474 ? -9.335 15.969 14.972 1.00 93.31 474 THR A C 1
ATOM 3772 O O . THR A 1 474 ? -8.588 16.928 15.162 1.00 93.31 474 THR A O 1
ATOM 3775 N N . ARG A 1 475 ? -9.647 15.122 15.961 1.00 90.94 475 ARG A N 1
ATOM 3776 C CA . ARG A 1 475 ? -9.107 15.254 17.327 1.00 90.94 475 ARG A CA 1
ATOM 3777 C C . ARG A 1 475 ? -7.595 15.094 17.359 1.00 90.94 475 ARG A C 1
ATOM 3779 O O . ARG A 1 475 ? -6.920 15.834 18.072 1.00 90.94 475 ARG A O 1
ATOM 3786 N N . GLY A 1 476 ? -7.053 14.180 16.562 1.00 88.81 476 GLY A N 1
ATOM 3787 C CA . GLY A 1 476 ? -5.615 14.025 16.401 1.00 88.81 476 GLY A CA 1
ATOM 3788 C C . GLY A 1 476 ? -4.919 15.299 15.948 1.00 88.81 476 GLY A C 1
ATOM 3789 O O . GLY A 1 476 ? -3.893 15.680 16.515 1.00 88.81 476 GLY A O 1
ATOM 3790 N N . ASN A 1 477 ? -5.520 16.004 14.991 1.00 88.88 477 ASN A N 1
ATOM 3791 C CA . ASN A 1 477 ? -5.026 17.302 14.550 1.00 88.88 477 ASN A CA 1
ATOM 3792 C C . ASN A 1 477 ? -5.095 18.361 15.658 1.00 88.88 477 ASN A C 1
ATOM 3794 O O . ASN A 1 477 ? -4.124 19.092 15.824 1.00 88.88 477 ASN A O 1
ATOM 3798 N N . PHE A 1 478 ? -6.160 18.406 16.468 1.00 90.75 478 PHE A N 1
ATOM 3799 C CA . PHE A 1 478 ? -6.224 19.311 17.630 1.00 90.75 478 PHE A CA 1
ATOM 3800 C C . PHE A 1 478 ? -5.077 19.073 18.615 1.00 90.75 478 PHE A C 1
ATOM 3802 O O . PHE A 1 478 ? -4.430 20.028 19.041 1.00 90.75 478 PHE A O 1
ATOM 3809 N N . ILE A 1 479 ? -4.808 17.808 18.958 1.00 88.12 479 ILE A N 1
ATOM 3810 C CA . ILE A 1 479 ? -3.736 17.431 19.892 1.00 88.12 479 ILE A CA 1
ATOM 3811 C C . ILE A 1 479 ? -2.380 17.861 19.331 1.00 88.12 479 ILE A C 1
ATOM 3813 O O . ILE A 1 479 ? -1.606 18.532 20.013 1.00 88.12 479 ILE A O 1
ATOM 3817 N N . ARG A 1 480 ? -2.106 17.514 18.069 1.00 86.19 480 ARG A N 1
ATOM 3818 C CA . ARG A 1 480 ? -0.853 17.856 17.386 1.00 86.19 480 ARG A CA 1
ATOM 3819 C C . ARG A 1 480 ? -0.630 19.364 17.336 1.00 86.19 480 ARG A C 1
ATOM 3821 O O . ARG A 1 480 ? 0.451 19.843 17.665 1.00 86.19 480 ARG A O 1
ATOM 3828 N N . ASN A 1 481 ? -1.653 20.094 16.910 1.00 88.88 481 ASN A N 1
ATOM 3829 C CA . ASN A 1 481 ? -1.593 21.534 16.705 1.00 88.88 481 ASN A CA 1
ATOM 3830 C C . ASN A 1 481 ? -1.703 22.320 18.025 1.00 88.88 481 ASN A C 1
ATOM 3832 O O . ASN A 1 481 ? -1.649 23.546 17.996 1.00 88.88 481 ASN A O 1
ATOM 3836 N N . LYS A 1 482 ? -1.863 21.635 19.171 1.00 88.38 482 LYS A N 1
ATOM 3837 C CA . LYS A 1 482 ? -2.110 22.239 20.492 1.00 88.38 482 LYS A CA 1
ATOM 3838 C C . LYS A 1 482 ? -3.274 23.232 20.462 1.00 88.38 482 LYS A C 1
ATOM 3840 O O . LYS A 1 482 ? -3.222 24.299 21.069 1.00 88.38 482 LYS A O 1
ATOM 3845 N N . GLU A 1 483 ? -4.319 22.887 19.718 1.00 92.38 483 GLU A N 1
ATOM 3846 C CA . GLU A 1 483 ? -5.494 23.738 19.596 1.00 92.38 483 GLU A CA 1
ATOM 3847 C C . GLU A 1 483 ? -6.281 23.767 20.905 1.00 92.38 483 GLU A C 1
ATOM 3849 O O . GLU A 1 483 ? -6.515 22.737 21.546 1.00 92.38 483 GLU A O 1
ATOM 3854 N N . VAL A 1 484 ? -6.704 24.970 21.286 1.00 90.81 484 VAL A N 1
ATOM 3855 C CA . VAL A 1 484 ? -7.462 25.223 22.510 1.00 90.81 484 VAL A CA 1
ATOM 3856 C C . VAL A 1 484 ? -8.948 25.276 22.168 1.00 90.81 484 VAL A C 1
ATOM 3858 O O . VAL A 1 484 ? -9.355 25.932 21.209 1.00 90.81 484 VAL A O 1
ATOM 3861 N N . ARG A 1 485 ? -9.767 24.565 22.945 1.00 92.38 485 ARG A N 1
ATOM 3862 C CA . ARG A 1 485 ? -11.231 24.615 22.848 1.00 92.38 485 ARG A CA 1
ATOM 3863 C C . ARG A 1 485 ? -11.774 25.952 23.355 1.00 92.38 485 ARG A C 1
ATOM 3865 O O . ARG A 1 485 ? -11.086 26.689 24.056 1.00 92.38 485 ARG A O 1
ATOM 3872 N N . ASN A 1 486 ? -13.052 26.222 23.103 1.00 92.69 486 ASN A N 1
ATOM 3873 C CA . ASN A 1 486 ? -13.712 27.449 23.562 1.00 92.69 486 ASN A CA 1
ATOM 3874 C C . ASN A 1 486 ? -13.776 27.564 25.094 1.00 92.69 486 ASN A C 1
ATOM 3876 O O . ASN A 1 486 ? -13.868 28.667 25.620 1.00 92.69 486 ASN A O 1
ATOM 3880 N N . ASP A 1 487 ? -13.699 26.442 25.814 1.00 89.50 487 ASP A N 1
ATOM 3881 C CA . ASP A 1 487 ? -13.632 26.412 27.279 1.00 89.50 487 ASP A CA 1
ATOM 3882 C C . ASP A 1 487 ? -12.197 26.502 27.834 1.00 89.50 487 ASP A C 1
ATOM 3884 O O . ASP A 1 487 ? -11.974 26.259 29.019 1.00 89.50 487 ASP A O 1
ATOM 3888 N N . GLY A 1 488 ? -11.212 26.818 26.987 1.00 90.00 488 GLY A N 1
ATOM 3889 C CA . GLY A 1 488 ? -9.811 26.992 27.376 1.00 90.00 488 GLY A CA 1
ATOM 3890 C C . GLY A 1 488 ? -9.029 25.689 27.563 1.00 90.00 488 GLY A C 1
ATOM 3891 O O . GLY A 1 488 ? -7.848 25.733 27.907 1.00 90.00 488 GLY A O 1
ATOM 3892 N N . LYS A 1 489 ? -9.644 24.519 27.344 1.00 87.75 489 LYS A N 1
ATOM 3893 C CA . LYS A 1 489 ? -8.977 23.221 27.526 1.00 87.75 489 LYS A CA 1
ATOM 3894 C C . LYS A 1 489 ? -8.301 22.743 26.245 1.00 87.75 489 LYS A C 1
ATOM 3896 O O . LYS A 1 489 ? -8.794 22.970 25.144 1.00 87.75 489 LYS A O 1
ATOM 3901 N N . MET A 1 490 ? -7.191 22.026 26.400 1.00 86.88 490 MET A N 1
ATOM 3902 C CA . MET A 1 490 ? -6.544 21.274 25.320 1.00 86.88 490 MET A CA 1
ATOM 3903 C C . MET A 1 490 ? -6.959 19.803 25.378 1.00 86.88 490 MET A C 1
ATOM 3905 O O . MET A 1 490 ? -7.217 19.262 26.456 1.00 86.88 490 MET A O 1
ATOM 3909 N N . LEU A 1 491 ? -6.984 19.140 24.222 1.00 83.56 491 LEU A N 1
ATOM 3910 C CA . LEU A 1 491 ? -7.189 17.695 24.162 1.00 83.56 491 LEU A CA 1
ATOM 3911 C C . LEU A 1 491 ? -5.897 16.943 24.499 1.00 83.56 491 LEU A C 1
ATOM 3913 O O . LEU A 1 491 ? -4.813 17.324 24.064 1.00 83.56 491 LEU A O 1
ATOM 3917 N N . SER A 1 492 ? -6.031 15.842 25.239 1.00 73.88 492 SER A N 1
ATOM 3918 C CA . SER A 1 492 ? -4.917 14.960 25.617 1.00 73.88 492 SER A CA 1
ATOM 3919 C C . SER A 1 492 ? -5.051 13.530 25.082 1.00 73.88 492 SER A C 1
ATOM 3921 O O . SER A 1 492 ? -4.098 12.759 25.176 1.00 73.88 492 SER A O 1
ATOM 3923 N N . THR A 1 493 ? -6.204 13.160 24.508 1.00 76.44 493 THR A N 1
ATOM 3924 C CA . THR A 1 493 ? -6.453 11.827 23.938 1.00 76.44 493 THR A CA 1
ATOM 3925 C C . THR A 1 493 ? -7.265 11.911 22.647 1.00 76.44 493 THR A C 1
ATOM 3927 O O . THR A 1 493 ? -8.142 12.768 22.494 1.00 76.44 493 THR A O 1
ATOM 3930 N N . GLY A 1 494 ? -6.986 10.997 21.715 1.00 74.50 494 GLY A N 1
ATOM 3931 C CA . GLY A 1 494 ? -7.738 10.881 20.463 1.00 74.50 494 GLY A CA 1
ATOM 3932 C C . GLY A 1 494 ? -9.061 10.128 20.591 1.00 74.50 494 GLY A C 1
ATOM 3933 O O . GLY A 1 494 ? -9.885 10.241 19.690 1.00 74.50 494 GLY A O 1
ATOM 3934 N N . HIS A 1 495 ? -9.296 9.439 21.715 1.00 82.88 495 HIS A N 1
ATOM 3935 C CA . HIS A 1 495 ? -10.543 8.714 21.962 1.00 82.88 495 HIS A CA 1
ATOM 3936 C C . HIS A 1 495 ? -11.764 9.623 21.839 1.00 82.88 495 HIS A C 1
ATOM 3938 O O . HIS A 1 495 ? -11.753 10.766 22.309 1.00 82.88 495 HIS A O 1
ATOM 3944 N N . SER A 1 496 ? -12.804 9.127 21.185 1.00 86.75 496 SER A N 1
ATOM 3945 C CA . SER A 1 496 ? -13.908 9.928 20.691 1.00 86.75 496 SER A CA 1
ATOM 3946 C C . SER A 1 496 ? -15.167 9.107 20.495 1.00 86.75 496 SER A C 1
ATOM 3948 O O . SER A 1 496 ? -15.112 7.887 20.368 1.00 86.75 496 SER A O 1
ATOM 3950 N N . TYR A 1 497 ? -16.324 9.759 20.440 1.00 90.75 497 TYR A N 1
ATOM 3951 C CA . TYR A 1 497 ? -17.550 9.060 20.081 1.00 90.75 497 TYR A CA 1
ATOM 3952 C C . TYR A 1 497 ? -18.545 9.989 19.390 1.00 90.75 497 TYR A C 1
ATOM 3954 O O . TYR A 1 497 ? -18.838 11.086 19.870 1.00 90.75 497 TYR A O 1
ATOM 3962 N N . ASN A 1 498 ? -19.066 9.548 18.247 1.00 94.56 498 ASN A N 1
ATOM 3963 C CA . ASN A 1 498 ? -20.129 10.232 17.517 1.00 94.56 498 ASN A CA 1
ATOM 3964 C C . ASN A 1 498 ? -21.487 9.548 17.742 1.00 94.56 498 ASN A C 1
ATOM 3966 O O . ASN A 1 498 ? -21.566 8.327 17.904 1.00 94.56 498 ASN A O 1
ATOM 3970 N N . VAL A 1 499 ? -22.577 10.321 17.719 1.00 93.00 499 VAL A N 1
ATOM 3971 C CA . VAL A 1 499 ? -23.944 9.782 17.841 1.00 93.00 499 VAL A CA 1
ATOM 3972 C C . VAL A 1 499 ? -24.265 8.743 16.764 1.00 93.00 499 VAL A C 1
ATOM 3974 O O . VAL A 1 499 ? -24.786 7.687 17.108 1.00 93.00 499 VAL A O 1
ATOM 3977 N N . ALA A 1 500 ? -23.853 8.962 15.512 1.00 92.81 500 ALA A N 1
ATOM 3978 C CA . ALA A 1 500 ? -24.122 8.021 14.422 1.00 92.81 500 ALA A CA 1
ATOM 3979 C C . ALA A 1 500 ? -23.411 6.665 14.622 1.00 92.81 500 ALA A C 1
ATOM 3981 O O . ALA A 1 500 ? -23.962 5.603 14.320 1.00 92.81 500 ALA A O 1
ATOM 3982 N N . THR A 1 501 ? -22.200 6.679 15.193 1.00 91.44 501 THR A N 1
ATOM 3983 C CA . THR A 1 501 ? -21.469 5.465 15.588 1.00 91.44 501 THR A CA 1
ATOM 3984 C C . THR A 1 501 ? -22.226 4.727 16.684 1.00 91.44 501 THR A C 1
ATOM 3986 O O . THR A 1 501 ? -22.423 3.517 16.600 1.00 91.44 501 THR A O 1
ATOM 3989 N N . ARG A 1 502 ? -22.699 5.459 17.700 1.00 91.25 502 ARG A N 1
ATOM 3990 C CA . ARG A 1 502 ? -23.472 4.891 18.810 1.00 91.25 502 ARG A CA 1
ATOM 3991 C C . ARG A 1 502 ? -24.761 4.237 18.330 1.00 91.25 502 ARG A C 1
ATOM 3993 O O . ARG A 1 502 ? -25.065 3.131 18.762 1.00 91.25 502 ARG A O 1
ATOM 4000 N N . GLU A 1 503 ? -25.492 4.893 17.439 1.00 92.38 503 GLU A N 1
ATOM 4001 C CA . GLU A 1 503 ? -26.716 4.352 16.841 1.00 92.38 503 GLU A CA 1
ATOM 4002 C C . GLU A 1 503 ? -26.440 3.071 16.057 1.00 92.38 503 GLU A C 1
ATOM 4004 O O . GLU A 1 503 ? -27.157 2.088 16.222 1.00 92.38 503 GLU A O 1
ATOM 4009 N N . THR A 1 504 ? -25.357 3.045 15.276 1.00 94.38 504 THR A N 1
ATOM 4010 C CA . THR A 1 504 ? -24.916 1.847 14.545 1.00 94.38 504 THR A CA 1
ATOM 4011 C C . THR A 1 504 ? -24.610 0.701 15.514 1.00 94.38 504 THR A C 1
ATOM 4013 O O . THR A 1 504 ? -25.115 -0.410 15.371 1.00 94.38 504 THR A O 1
ATOM 4016 N N . VAL A 1 505 ? -23.846 0.974 16.573 1.00 92.50 505 VAL A N 1
ATOM 4017 C CA . VAL A 1 505 ? -23.511 -0.010 17.614 1.00 92.50 505 VAL A CA 1
ATOM 4018 C C . VAL A 1 505 ? -24.770 -0.543 18.312 1.00 92.50 505 VAL A C 1
ATOM 4020 O O . VAL A 1 505 ? -24.901 -1.752 18.512 1.00 92.50 505 VAL A O 1
ATOM 4023 N N . GLN A 1 506 ? -25.724 0.334 18.636 1.00 92.38 506 GLN A N 1
ATOM 4024 C CA . GLN A 1 506 ? -26.991 -0.030 19.276 1.00 92.38 506 GLN A CA 1
ATOM 4025 C C . GLN A 1 506 ? -27.911 -0.839 18.349 1.00 92.38 506 GLN A C 1
ATOM 4027 O O . GLN A 1 506 ? -28.456 -1.852 18.793 1.00 92.38 506 GLN A O 1
ATOM 4032 N N . LYS A 1 507 ? -28.034 -0.454 17.068 1.00 94.38 507 LYS A N 1
ATOM 4033 C CA . LYS A 1 507 ? -28.783 -1.183 16.020 1.00 94.38 507 LYS A CA 1
ATOM 4034 C C . LYS A 1 507 ? -28.365 -2.653 15.968 1.00 94.38 507 LYS A C 1
ATOM 4036 O O . LYS A 1 507 ? -29.215 -3.536 15.886 1.00 94.38 507 LYS A O 1
ATOM 4041 N N . HIS A 1 508 ? -27.066 -2.915 16.105 1.00 93.81 508 HIS A N 1
ATOM 4042 C CA . HIS A 1 508 ? -26.481 -4.259 16.054 1.00 93.81 508 HIS A CA 1
ATOM 4043 C C . HIS A 1 508 ? -26.346 -4.952 17.419 1.00 93.81 508 HIS A C 1
ATOM 4045 O O . HIS A 1 508 ? -25.785 -6.044 17.500 1.00 93.81 508 HIS A O 1
ATOM 4051 N N . LYS A 1 509 ? -26.877 -4.360 18.502 1.00 92.81 509 LYS A N 1
ATOM 4052 C CA . LYS A 1 509 ? -26.780 -4.882 19.885 1.00 92.81 509 LYS A CA 1
ATOM 4053 C C . LYS A 1 509 ? -25.335 -5.159 20.317 1.00 92.81 509 LYS A C 1
ATOM 4055 O O . LYS A 1 509 ? -25.035 -6.133 21.016 1.00 92.81 509 LYS A O 1
ATOM 4060 N N . LEU A 1 510 ? -24.429 -4.297 19.878 1.00 92.75 510 LEU A N 1
ATOM 4061 C CA . LEU A 1 510 ? -23.019 -4.356 20.215 1.00 92.75 510 LEU A CA 1
ATOM 4062 C C . LEU A 1 510 ? -22.703 -3.362 21.336 1.00 92.75 510 LEU A C 1
ATOM 4064 O O . LEU A 1 510 ? -23.458 -2.435 21.621 1.00 92.75 510 LEU A O 1
ATOM 4068 N N . THR A 1 511 ? -21.556 -3.547 21.971 1.00 90.06 511 THR A N 1
ATOM 4069 C CA . THR A 1 511 ? -20.899 -2.525 22.786 1.00 90.06 511 THR A CA 1
ATOM 4070 C C . THR A 1 511 ? -19.599 -2.126 22.114 1.00 90.06 511 THR A C 1
ATOM 4072 O O . THR A 1 511 ? -18.930 -2.965 21.510 1.00 90.06 511 THR A O 1
ATOM 4075 N N . TYR A 1 512 ? -19.240 -0.858 22.252 1.00 87.56 512 TYR A N 1
ATOM 4076 C CA . TYR A 1 512 ? -18.100 -0.251 21.581 1.00 87.56 512 TYR A CA 1
ATOM 4077 C C . TYR A 1 512 ? -16.876 -0.190 22.498 1.00 87.56 512 TYR A C 1
ATOM 4079 O O . TYR A 1 512 ? -16.996 0.060 23.700 1.00 87.56 512 TYR A O 1
ATOM 4087 N N . GLY A 1 513 ? -15.710 -0.426 21.915 1.00 87.31 513 GLY A N 1
ATOM 4088 C CA . GLY A 1 513 ? -14.403 -0.039 22.414 1.00 87.31 513 GLY A CA 1
ATOM 4089 C C . GLY A 1 513 ? -13.554 0.402 21.227 1.00 87.31 513 GLY A C 1
ATOM 4090 O O . GLY A 1 513 ? -13.809 -0.002 20.092 1.00 87.31 513 GLY A O 1
ATOM 4091 N N . GLU A 1 514 ? -12.549 1.232 21.470 1.00 85.50 514 GLU A N 1
ATOM 4092 C CA . GLU A 1 514 ? -11.662 1.675 20.400 1.00 85.50 514 GLU A CA 1
ATOM 4093 C C . GLU A 1 514 ? -10.206 1.731 20.839 1.00 85.50 514 GLU A C 1
ATOM 4095 O O . GLU A 1 514 ? -9.882 2.115 21.965 1.00 85.50 514 GLU A O 1
ATOM 4100 N N . ASN A 1 515 ? -9.345 1.388 19.892 1.00 86.25 515 ASN A N 1
ATOM 4101 C CA . ASN A 1 515 ? -7.933 1.698 19.914 1.00 86.25 515 ASN A CA 1
ATOM 4102 C C . ASN A 1 515 ? -7.681 2.795 18.882 1.00 86.25 515 ASN A C 1
ATOM 4104 O O . ASN A 1 515 ? -8.161 2.724 17.750 1.00 86.25 515 ASN A O 1
ATOM 4108 N N . TYR A 1 516 ? -6.932 3.816 19.280 1.00 84.88 516 TYR A N 1
ATOM 4109 C CA . TYR A 1 516 ? -6.706 4.984 18.451 1.00 84.88 516 TYR A CA 1
ATOM 4110 C C . TYR A 1 516 ? -5.219 5.219 18.228 1.00 84.88 516 TYR A C 1
ATOM 4112 O O . TYR A 1 516 ? -4.453 5.342 19.183 1.00 84.88 516 TYR A O 1
ATOM 4120 N N . TYR A 1 517 ? -4.835 5.400 16.968 1.00 79.69 517 TYR A N 1
ATOM 4121 C CA . TYR A 1 517 ? -3.449 5.613 16.578 1.00 79.69 517 TYR A CA 1
ATOM 4122 C C . TYR A 1 517 ? -3.347 6.794 15.627 1.00 79.69 517 TYR A C 1
ATOM 4124 O O . TYR A 1 517 ? -4.073 6.891 14.641 1.00 79.69 517 TYR A O 1
ATOM 4132 N N . GLY A 1 518 ? -2.387 7.674 15.885 1.00 73.50 518 GLY A N 1
ATOM 4133 C CA . GLY A 1 518 ? -1.987 8.690 14.922 1.00 73.50 518 GLY A CA 1
ATOM 4134 C C . GLY A 1 518 ? -0.492 8.615 14.688 1.00 73.50 518 GLY A C 1
ATOM 4135 O O . GLY A 1 518 ? 0.291 8.677 15.636 1.00 73.50 518 GLY A O 1
ATOM 4136 N N . SER A 1 519 ? -0.083 8.528 13.426 1.00 67.19 519 SER A N 1
ATOM 4137 C CA . SER A 1 519 ? 1.325 8.506 13.027 1.00 67.19 519 SER A CA 1
ATOM 4138 C C . SER A 1 519 ? 1.931 9.925 13.032 1.00 67.19 519 SER A C 1
ATOM 4140 O O . SER A 1 519 ? 2.570 10.359 12.075 1.00 67.19 519 SER A O 1
ATOM 4142 N N . TYR A 1 520 ? 1.681 10.715 14.086 1.00 65.81 520 TYR A N 1
ATOM 4143 C CA . TYR A 1 520 ? 1.919 12.168 14.058 1.00 65.81 520 TYR A CA 1
ATOM 4144 C C . TYR A 1 520 ? 3.383 12.564 13.914 1.00 65.81 520 TYR A C 1
ATOM 4146 O O . TYR A 1 520 ? 3.664 13.597 13.307 1.00 65.81 520 TYR A O 1
ATOM 4154 N N . ASN A 1 521 ? 4.272 11.759 14.494 1.00 66.69 521 ASN A N 1
ATOM 4155 C CA . ASN A 1 521 ? 5.713 12.000 14.545 1.00 66.69 521 ASN A CA 1
ATOM 4156 C C . ASN A 1 521 ? 6.498 11.006 13.674 1.00 66.69 521 ASN A C 1
ATOM 4158 O O . ASN A 1 521 ? 7.721 11.076 13.620 1.00 66.69 521 ASN A O 1
ATOM 4162 N N . SER A 1 522 ? 5.803 10.076 13.015 1.00 80.94 522 SER A N 1
ATOM 4163 C CA . SER A 1 522 ? 6.399 8.989 12.235 1.00 80.94 522 SER A CA 1
ATOM 4164 C C . SER A 1 522 ? 5.526 8.741 11.005 1.00 80.94 522 SER A C 1
ATOM 4166 O O . SER A 1 522 ? 4.676 7.852 11.044 1.00 80.94 522 SER A O 1
ATOM 4168 N N . PRO A 1 523 ? 5.635 9.581 9.958 1.00 88.06 523 PRO A N 1
ATOM 4169 C CA . PRO A 1 523 ? 4.873 9.383 8.731 1.00 88.06 523 PRO A CA 1
ATOM 4170 C C . PRO A 1 523 ? 5.224 8.035 8.095 1.00 88.06 523 PRO A C 1
ATOM 4172 O O . PRO A 1 523 ? 6.342 7.542 8.230 1.00 88.06 523 PRO A O 1
ATOM 4175 N N . LEU A 1 524 ? 4.262 7.453 7.387 1.00 90.69 524 LEU A N 1
ATOM 4176 C CA . LEU A 1 524 ? 4.503 6.296 6.539 1.00 90.69 524 LEU A CA 1
ATOM 4177 C C . LEU A 1 524 ? 5.075 6.771 5.210 1.00 90.69 524 LEU A C 1
ATOM 4179 O O . LEU A 1 524 ? 4.569 7.728 4.625 1.00 90.69 524 LEU A O 1
ATOM 4183 N N . LEU A 1 525 ? 6.107 6.093 4.728 1.00 89.62 525 LEU A N 1
ATOM 4184 C CA . LEU A 1 525 ? 6.749 6.422 3.465 1.00 89.62 525 LEU A CA 1
ATOM 4185 C C . LEU A 1 525 ? 6.303 5.431 2.396 1.00 89.62 525 LEU A C 1
ATOM 4187 O O . LEU A 1 525 ? 6.341 4.220 2.602 1.00 89.62 525 LEU A O 1
ATOM 4191 N N . SER A 1 526 ? 5.871 5.923 1.244 1.00 87.88 526 SER A N 1
ATOM 4192 C CA . SER A 1 526 ? 5.579 5.070 0.090 1.00 87.88 526 SER A CA 1
ATOM 4193 C C . SER A 1 526 ? 5.851 5.830 -1.191 1.00 87.88 526 SER A C 1
ATOM 4195 O O . SER A 1 526 ? 5.739 7.055 -1.229 1.00 87.88 526 SER A O 1
ATOM 4197 N N . ARG A 1 527 ? 6.234 5.122 -2.249 1.00 81.88 527 ARG A N 1
ATOM 4198 C CA . ARG A 1 527 ? 6.456 5.776 -3.534 1.00 81.88 527 ARG A CA 1
ATOM 4199 C C . ARG A 1 527 ? 5.129 6.283 -4.119 1.00 81.88 527 ARG A C 1
ATOM 4201 O O . ARG A 1 527 ? 4.106 5.612 -3.956 1.00 81.88 527 ARG A O 1
ATOM 4208 N N . PRO A 1 528 ? 5.129 7.419 -4.841 1.00 81.12 528 PRO A N 1
ATOM 4209 C CA . PRO A 1 528 ? 3.904 8.021 -5.386 1.00 81.12 528 PRO A CA 1
ATOM 4210 C C . PRO A 1 528 ? 3.099 7.124 -6.344 1.00 81.12 528 PRO A C 1
ATOM 4212 O O . PRO A 1 528 ? 1.915 7.350 -6.575 1.00 81.12 528 PRO A O 1
ATOM 4215 N N . ASP A 1 529 ? 3.743 6.131 -6.960 1.00 75.88 529 ASP A N 1
ATOM 4216 C CA . ASP A 1 529 ? 3.119 5.144 -7.847 1.00 75.88 529 ASP A CA 1
ATOM 4217 C C . ASP A 1 529 ? 2.412 4.007 -7.086 1.00 75.88 529 ASP A C 1
ATOM 4219 O O . ASP A 1 529 ? 1.490 3.401 -7.629 1.00 75.88 529 ASP A O 1
ATOM 4223 N N . TYR A 1 530 ? 2.791 3.750 -5.831 1.00 79.88 530 TYR A N 1
ATOM 4224 C CA . TYR A 1 530 ? 2.184 2.733 -4.962 1.00 79.88 530 TYR A CA 1
ATOM 4225 C C . TYR A 1 530 ? 1.129 3.360 -4.051 1.00 79.88 530 TYR A C 1
ATOM 4227 O O . TYR A 1 530 ? 0.023 2.836 -3.883 1.00 79.88 530 TYR A O 1
ATOM 4235 N N . GLY A 1 531 ? 1.462 4.504 -3.459 1.00 86.62 531 GLY A N 1
ATOM 4236 C CA . GLY A 1 531 ? 0.643 5.125 -2.433 1.00 86.62 531 GLY A CA 1
ATOM 4237 C C . GLY A 1 531 ? 0.548 4.284 -1.164 1.00 86.62 531 GLY A C 1
ATOM 4238 O O . GLY A 1 531 ? 1.322 3.348 -0.939 1.00 86.62 531 GLY A O 1
ATOM 4239 N N . LEU A 1 532 ? -0.422 4.602 -0.312 1.00 91.31 532 LEU A N 1
ATOM 4240 C CA . LEU A 1 532 ? -0.684 3.825 0.899 1.00 91.31 532 LEU A CA 1
ATOM 4241 C C . LEU A 1 532 ? -1.609 2.647 0.623 1.00 91.31 532 LEU A C 1
ATOM 4243 O O . LEU A 1 532 ? -2.827 2.806 0.610 1.00 91.31 532 LEU A O 1
ATOM 4247 N N . THR A 1 533 ? -1.055 1.454 0.447 1.00 93.06 533 THR A N 1
ATOM 4248 C CA . THR A 1 533 ? -1.878 0.259 0.243 1.00 93.06 533 THR A CA 1
ATOM 4249 C C . THR A 1 533 ? -2.376 -0.357 1.551 1.00 93.06 533 THR A C 1
ATOM 4251 O O . THR A 1 533 ? -1.734 -0.241 2.598 1.00 93.06 533 THR A O 1
ATOM 4254 N N . SER A 1 534 ? -3.541 -1.013 1.511 1.00 93.62 534 SER A N 1
ATOM 4255 C CA . SER A 1 534 ? -4.182 -1.594 2.700 1.00 93.62 534 SER A CA 1
ATOM 4256 C C . SER A 1 534 ? -3.283 -2.593 3.440 1.00 93.62 534 SER A C 1
ATOM 4258 O O . SER A 1 534 ? -3.211 -2.554 4.668 1.00 93.62 534 SER A O 1
ATOM 4260 N N . GLU A 1 535 ? -2.544 -3.440 2.713 1.00 92.00 535 GLU A N 1
ATOM 4261 C CA . GLU A 1 535 ? -1.623 -4.424 3.297 1.00 92.00 535 GLU A CA 1
ATOM 4262 C C . GLU A 1 535 ? -0.390 -3.753 3.924 1.00 92.00 535 GLU A C 1
ATOM 4264 O O . GLU A 1 535 ? 0.063 -4.190 4.986 1.00 92.00 535 GLU A O 1
ATOM 4269 N N . PHE A 1 536 ? 0.121 -2.671 3.319 1.00 91.69 536 PHE A N 1
ATOM 4270 C CA . PHE A 1 536 ? 1.235 -1.901 3.877 1.00 91.69 536 PHE A CA 1
ATOM 4271 C C . PHE A 1 536 ? 0.847 -1.283 5.220 1.00 91.69 536 PHE A C 1
ATOM 4273 O O . PHE A 1 536 ? 1.494 -1.541 6.237 1.00 91.69 536 PHE A O 1
ATOM 4280 N N . VAL A 1 537 ? -0.258 -0.529 5.237 1.00 92.06 537 VAL A N 1
ATOM 4281 C CA . VAL A 1 537 ? -0.753 0.136 6.450 1.00 92.06 537 VAL A CA 1
ATOM 4282 C C . VAL A 1 537 ? -1.081 -0.902 7.528 1.00 92.06 537 VAL A C 1
ATOM 4284 O O . VAL A 1 537 ? -0.677 -0.740 8.678 1.00 92.06 537 VAL A O 1
ATOM 4287 N N . SER A 1 538 ? -1.744 -2.009 7.169 1.00 92.56 538 SER A N 1
ATOM 4288 C CA . SER A 1 538 ? -2.026 -3.110 8.103 1.00 92.56 538 SER A CA 1
ATOM 4289 C C . SER A 1 538 ? -0.743 -3.696 8.696 1.00 92.56 538 SER A C 1
ATOM 4291 O O . SER A 1 538 ? -0.648 -3.866 9.911 1.00 92.56 538 SER A O 1
ATOM 4293 N N . THR A 1 539 ? 0.270 -3.970 7.873 1.00 91.62 539 THR A N 1
ATOM 4294 C CA . THR A 1 539 ? 1.512 -4.591 8.347 1.00 91.62 539 THR A CA 1
ATOM 4295 C C . THR A 1 539 ? 2.282 -3.682 9.295 1.00 91.62 539 THR A C 1
ATOM 4297 O O . THR A 1 539 ? 2.705 -4.142 10.356 1.00 91.62 539 THR A O 1
ATOM 4300 N N . VAL A 1 540 ? 2.434 -2.398 8.956 1.00 90.00 540 VAL A N 1
ATOM 4301 C CA . VAL A 1 540 ? 3.126 -1.438 9.826 1.00 90.00 540 VAL A CA 1
ATOM 4302 C C . VAL A 1 540 ? 2.413 -1.322 11.171 1.00 90.00 540 VAL A C 1
ATOM 4304 O O . VAL A 1 540 ? 3.049 -1.402 12.221 1.00 90.00 540 VAL A O 1
ATOM 4307 N N . LEU A 1 541 ? 1.085 -1.205 11.171 1.00 88.00 541 LEU A N 1
ATOM 4308 C CA . LEU A 1 541 ? 0.349 -1.055 12.424 1.00 88.00 541 LEU A CA 1
ATOM 4309 C C . LEU A 1 541 ? 0.339 -2.312 13.271 1.00 88.00 541 LEU A C 1
ATOM 4311 O O . LEU A 1 541 ? 0.550 -2.221 14.476 1.00 88.00 541 LEU A O 1
ATOM 4315 N N . PHE A 1 542 ? 0.139 -3.479 12.663 1.00 91.50 542 PHE A N 1
ATOM 4316 C CA . PHE A 1 542 ? 0.241 -4.744 13.378 1.00 91.50 542 PHE A CA 1
ATOM 4317 C C . PHE A 1 542 ? 1.581 -4.838 14.126 1.00 91.50 542 PHE A C 1
ATOM 4319 O O . PHE A 1 542 ? 1.613 -5.159 15.313 1.00 91.50 542 PHE A O 1
ATOM 4326 N N . LYS A 1 543 ? 2.686 -4.461 13.471 1.00 89.50 543 LYS A N 1
ATOM 4327 C CA . LYS A 1 543 ? 4.023 -4.430 14.081 1.00 89.50 543 LYS A CA 1
ATOM 4328 C C . LYS A 1 543 ? 4.134 -3.408 15.208 1.00 89.50 543 LYS A C 1
ATOM 4330 O O . LYS A 1 543 ? 4.631 -3.755 16.278 1.00 89.50 543 LYS A O 1
ATOM 4335 N N . ASN A 1 544 ? 3.642 -2.189 14.996 1.00 87.12 544 ASN A N 1
ATOM 4336 C CA . ASN A 1 544 ? 3.681 -1.130 16.005 1.00 87.12 544 ASN A CA 1
ATOM 4337 C C . ASN A 1 544 ? 2.928 -1.533 17.278 1.00 87.12 544 ASN A C 1
ATOM 4339 O O . ASN A 1 544 ? 3.475 -1.407 18.371 1.00 87.12 544 ASN A O 1
ATOM 4343 N N . VAL A 1 545 ? 1.724 -2.101 17.141 1.00 88.94 545 VAL A N 1
ATOM 4344 C CA . VAL A 1 545 ? 0.936 -2.581 18.288 1.00 88.94 545 VAL A CA 1
ATOM 4345 C C . VAL A 1 545 ? 1.649 -3.728 19.005 1.00 88.94 545 VAL A C 1
ATOM 4347 O O . VAL A 1 545 ? 1.692 -3.757 20.231 1.00 88.94 545 VAL A O 1
ATOM 4350 N N . LEU A 1 546 ? 2.273 -4.658 18.276 1.00 89.00 546 LEU A N 1
ATOM 4351 C CA . LEU A 1 546 ? 3.085 -5.708 18.901 1.00 89.00 546 LEU A CA 1
ATOM 4352 C C . LEU A 1 546 ? 4.320 -5.167 19.629 1.00 89.00 546 LEU A C 1
ATOM 4354 O O . LEU A 1 546 ? 4.759 -5.765 20.615 1.00 89.00 546 LEU A O 1
ATOM 4358 N N . GLY A 1 547 ? 4.885 -4.049 19.171 1.00 84.62 547 GLY A N 1
ATOM 4359 C CA . GLY A 1 547 ? 5.986 -3.343 19.830 1.00 84.62 547 GLY A CA 1
ATOM 4360 C C . GLY A 1 547 ? 5.677 -2.958 21.278 1.00 84.62 547 GLY A C 1
ATOM 4361 O O . GLY A 1 547 ? 6.558 -3.018 22.136 1.00 84.62 547 GLY A O 1
ATOM 4362 N N . GLU A 1 548 ? 4.412 -2.673 21.589 1.00 85.56 548 GLU A N 1
ATOM 4363 C CA . GLU A 1 548 ? 3.975 -2.279 22.932 1.00 85.56 548 GLU A CA 1
ATOM 4364 C C . GLU A 1 548 ? 4.165 -3.365 24.001 1.00 85.56 548 GLU A C 1
ATOM 4366 O O . GLU A 1 548 ? 4.195 -3.068 25.197 1.00 85.56 548 GLU A O 1
ATOM 4371 N N . ARG A 1 549 ? 4.391 -4.627 23.606 1.00 82.81 549 ARG A N 1
ATOM 4372 C CA . ARG A 1 549 ? 4.723 -5.712 24.548 1.00 82.81 549 ARG A CA 1
ATOM 4373 C C . ARG A 1 549 ? 5.944 -5.391 25.414 1.00 82.81 549 ARG A C 1
ATOM 4375 O O . ARG A 1 549 ? 6.031 -5.862 26.544 1.00 82.81 549 ARG A O 1
ATOM 4382 N N . HIS A 1 550 ? 6.882 -4.585 24.909 1.00 79.88 550 HIS A N 1
ATOM 4383 C CA . HIS A 1 550 ? 8.063 -4.174 25.668 1.00 79.88 550 HIS A CA 1
ATOM 4384 C C . HIS A 1 550 ? 7.703 -3.255 26.842 1.00 79.88 550 HIS A C 1
ATOM 4386 O O . HIS A 1 550 ? 8.369 -3.296 27.874 1.00 79.88 550 HIS A O 1
ATOM 4392 N N . ALA A 1 551 ? 6.632 -2.465 26.728 1.00 75.19 551 ALA A N 1
ATOM 4393 C CA . ALA A 1 551 ? 6.110 -1.710 27.859 1.00 75.19 551 ALA A CA 1
ATOM 4394 C C . ALA A 1 551 ? 5.440 -2.649 28.873 1.00 75.19 551 ALA A C 1
ATOM 4396 O O . ALA A 1 551 ? 5.726 -2.552 30.066 1.00 75.19 551 ALA A O 1
ATOM 4397 N N . TYR A 1 552 ? 4.646 -3.624 28.413 1.00 70.25 552 TYR A N 1
ATOM 4398 C CA . TYR A 1 552 ? 4.091 -4.660 29.295 1.00 70.25 552 TYR A CA 1
ATOM 4399 C C . TYR A 1 552 ? 5.195 -5.389 30.090 1.00 70.25 552 TYR A C 1
ATOM 4401 O O . TYR A 1 552 ? 5.095 -5.522 31.307 1.00 70.25 552 TYR A O 1
ATOM 4409 N N . ALA A 1 553 ? 6.296 -5.765 29.428 1.00 69.81 553 ALA A N 1
ATOM 4410 C CA . ALA A 1 553 ? 7.482 -6.374 30.042 1.00 69.81 553 ALA A CA 1
ATOM 4411 C C . ALA A 1 553 ? 8.038 -5.595 31.237 1.00 69.81 553 ALA A C 1
ATOM 4413 O O . ALA A 1 553 ? 8.522 -6.172 32.208 1.00 69.81 553 ALA A O 1
ATOM 4414 N N . LYS A 1 554 ? 8.040 -4.268 31.098 1.00 72.56 554 LYS A N 1
ATOM 4415 C CA . LYS A 1 554 ? 8.723 -3.346 31.995 1.00 72.56 554 LYS A CA 1
ATOM 4416 C C . LYS A 1 554 ? 7.870 -2.992 33.209 1.00 72.56 554 LYS A C 1
ATOM 4418 O O . LYS A 1 554 ? 8.426 -2.810 34.287 1.00 72.56 554 LYS A O 1
ATOM 4423 N N . TYR A 1 555 ? 6.553 -2.876 33.036 1.00 69.25 555 TYR A N 1
ATOM 4424 C CA . TYR A 1 555 ? 5.654 -2.359 34.077 1.00 69.25 555 TYR A CA 1
ATOM 4425 C C . TYR A 1 555 ? 4.670 -3.399 34.634 1.00 69.25 555 TYR A C 1
ATOM 4427 O O . TYR A 1 555 ? 4.105 -3.183 35.704 1.00 69.25 555 TYR A O 1
ATOM 4435 N N . GLY A 1 556 ? 4.474 -4.532 33.951 1.00 64.62 556 GLY A N 1
ATOM 4436 C CA . GLY A 1 556 ? 3.547 -5.583 34.374 1.00 64.62 556 GLY A CA 1
ATOM 4437 C C . GLY A 1 556 ? 2.077 -5.136 34.423 1.00 64.62 556 GLY A C 1
ATOM 4438 O O . GLY A 1 556 ? 1.670 -4.187 33.750 1.00 64.62 556 GLY A O 1
ATOM 4439 N N . LEU A 1 557 ? 1.270 -5.852 35.218 1.00 64.12 557 LEU A N 1
ATOM 4440 C CA . LEU A 1 557 ? -0.164 -5.581 35.427 1.00 64.12 557 LEU A CA 1
ATOM 4441 C C . LEU A 1 557 ? -0.448 -4.608 36.587 1.00 64.12 557 LEU A C 1
ATOM 4443 O O . LEU A 1 557 ? -1.567 -4.110 36.695 1.00 64.12 557 LEU A O 1
ATOM 4447 N N . ASP A 1 558 ? 0.538 -4.350 37.449 1.00 59.28 558 ASP A N 1
ATOM 4448 C CA . ASP A 1 558 ? 0.319 -3.708 38.753 1.00 59.28 558 ASP A CA 1
ATOM 4449 C C . ASP A 1 558 ? 0.353 -2.173 38.696 1.00 59.28 558 ASP A C 1
ATOM 4451 O O . ASP A 1 558 ? -0.163 -1.506 39.594 1.00 59.28 558 ASP A O 1
ATOM 4455 N N . ASP A 1 559 ? 0.909 -1.592 37.630 1.00 59.16 559 ASP A N 1
ATOM 4456 C CA . ASP A 1 559 ? 0.953 -0.142 37.451 1.00 59.16 559 ASP A CA 1
ATOM 4457 C C . ASP A 1 559 ? -0.147 0.339 36.494 1.00 59.16 559 ASP A C 1
ATOM 4459 O O . ASP A 1 559 ? 0.062 0.562 35.297 1.00 59.16 559 ASP A O 1
ATOM 4463 N N . ALA A 1 560 ? -1.346 0.543 37.050 1.00 58.09 560 ALA A N 1
ATOM 4464 C CA . ALA A 1 560 ? -2.510 1.053 36.325 1.00 58.09 560 ALA A CA 1
ATOM 4465 C C . ALA A 1 560 ? -2.254 2.395 35.610 1.00 58.09 560 ALA A C 1
ATOM 4467 O O . ALA A 1 560 ? -2.890 2.688 34.594 1.00 58.09 560 ALA A O 1
ATOM 4468 N N . SER A 1 561 ? -1.304 3.203 36.099 1.00 56.81 561 SER A N 1
ATOM 4469 C CA . SER A 1 561 ? -0.933 4.476 35.471 1.00 56.81 561 SER A CA 1
ATOM 4470 C C . SER A 1 561 ? -0.124 4.285 34.181 1.00 56.81 561 SER A C 1
ATOM 4472 O O . SER A 1 561 ? -0.133 5.156 33.307 1.00 56.81 561 SER A O 1
ATOM 4474 N N . LYS A 1 562 ? 0.511 3.115 34.029 1.00 61.28 562 LYS A N 1
ATOM 4475 C CA . LYS A 1 562 ? 1.380 2.723 32.912 1.00 61.28 562 LYS A CA 1
ATOM 4476 C C . LYS A 1 562 ? 0.746 1.743 31.931 1.00 61.28 562 LYS A C 1
ATOM 4478 O O . LYS A 1 562 ? 1.309 1.521 30.863 1.00 61.28 562 LYS A O 1
ATOM 4483 N N . ILE A 1 563 ? -0.471 1.265 32.209 1.00 59.94 563 ILE A N 1
ATOM 4484 C CA . ILE A 1 563 ? -1.290 0.476 31.264 1.00 59.94 563 ILE A CA 1
ATOM 4485 C C . ILE A 1 563 ? -1.480 1.202 29.923 1.00 59.94 563 ILE A C 1
ATOM 4487 O O . ILE A 1 563 ? -1.582 0.566 28.879 1.00 59.94 563 ILE A O 1
ATOM 4491 N N . ARG A 1 564 ? -1.447 2.541 29.915 1.00 61.25 564 ARG A N 1
ATOM 4492 C CA . ARG A 1 564 ? -1.523 3.344 28.683 1.00 61.25 564 ARG A CA 1
ATOM 4493 C C . ARG A 1 564 ? -0.372 3.088 27.703 1.00 61.25 564 ARG A C 1
ATOM 4495 O O . ARG A 1 564 ? -0.556 3.329 26.519 1.00 61.25 564 ARG A O 1
ATOM 4502 N N . GLU A 1 565 ? 0.781 2.604 28.172 1.00 68.69 565 GLU A N 1
ATOM 4503 C CA . GLU A 1 565 ? 1.952 2.321 27.325 1.00 68.69 565 GLU A CA 1
ATOM 4504 C C . GLU A 1 565 ? 1.824 0.980 26.563 1.00 68.69 565 GLU A C 1
ATOM 4506 O O . GLU A 1 565 ? 2.647 0.698 25.697 1.00 68.69 565 GLU A O 1
ATOM 4511 N N . TRP A 1 566 ? 0.793 0.170 26.855 1.00 72.06 566 TRP A N 1
ATOM 4512 C CA . TRP A 1 566 ? 0.481 -1.083 26.144 1.00 72.06 566 TRP A CA 1
ATOM 4513 C C . TRP A 1 566 ? -1.022 -1.341 25.942 1.00 72.06 566 TRP A C 1
ATOM 4515 O O . TRP A 1 566 ? -1.469 -2.472 25.718 1.00 72.06 566 TRP A O 1
ATOM 4525 N N . GLY A 1 567 ? -1.825 -0.278 26.038 1.00 78.00 567 GLY A N 1
ATOM 4526 C CA . GLY A 1 567 ? -3.284 -0.356 26.021 1.00 78.00 567 GLY A CA 1
ATOM 4527 C C . GLY A 1 567 ? -3.843 -0.857 24.692 1.00 78.00 567 GLY A C 1
ATOM 4528 O O . GLY A 1 567 ? -4.871 -1.535 24.674 1.00 78.00 567 GLY A O 1
ATOM 4529 N N . HIS A 1 568 ? -3.143 -0.599 23.590 1.00 87.12 568 HIS A N 1
ATOM 4530 C CA . HIS A 1 568 ? -3.584 -1.041 22.281 1.00 87.12 568 HIS A CA 1
ATOM 4531 C C . HIS A 1 568 ? -3.407 -2.543 22.101 1.00 87.12 568 HIS A C 1
ATOM 4533 O O . HIS A 1 568 ? -4.332 -3.231 21.659 1.00 87.12 568 HIS A O 1
ATOM 4539 N N . LEU A 1 569 ? -2.241 -3.060 22.498 1.00 87.81 569 LEU A N 1
ATOM 4540 C CA . LEU A 1 569 ? -1.987 -4.496 22.509 1.00 87.81 569 LEU A CA 1
ATOM 4541 C C . LEU A 1 569 ? -2.973 -5.220 23.432 1.00 87.81 569 LEU A C 1
ATOM 4543 O O . LEU A 1 569 ? -3.510 -6.263 23.054 1.00 87.81 569 LEU A O 1
ATOM 4547 N N . LEU A 1 570 ? -3.263 -4.648 24.608 1.00 83.81 570 LEU A N 1
ATOM 4548 C CA . LEU A 1 570 ? -4.282 -5.184 25.510 1.00 83.81 570 LEU A CA 1
ATOM 4549 C C . LEU A 1 570 ? -5.646 -5.270 24.818 1.00 83.81 570 LEU A C 1
ATOM 4551 O O . LEU A 1 570 ? -6.264 -6.331 24.847 1.00 83.81 570 LEU A O 1
ATOM 4555 N N . GLY A 1 571 ? -6.094 -4.196 24.161 1.00 84.12 571 GLY A N 1
ATOM 4556 C CA . GLY A 1 571 ? -7.363 -4.176 23.430 1.00 84.12 571 GLY A CA 1
ATOM 4557 C C . GLY A 1 571 ? -7.428 -5.223 22.314 1.00 84.12 571 GLY A C 1
ATOM 4558 O O . GLY A 1 571 ? -8.418 -5.943 22.203 1.00 84.12 571 GLY A O 1
ATOM 4559 N N . ALA A 1 572 ? -6.352 -5.375 21.537 1.00 88.19 572 ALA A N 1
ATOM 4560 C CA . ALA A 1 572 ? -6.280 -6.334 20.432 1.00 88.19 572 ALA A CA 1
ATOM 4561 C C . ALA A 1 572 ? -6.268 -7.808 20.890 1.00 88.19 572 ALA A C 1
ATOM 4563 O O . ALA A 1 572 ? -6.675 -8.694 20.132 1.00 88.19 572 ALA A O 1
ATOM 4564 N N . LEU A 1 573 ? -5.819 -8.088 22.119 1.00 88.88 573 LEU A N 1
ATOM 4565 C CA . LEU A 1 573 ? -5.760 -9.436 22.703 1.00 88.88 573 LEU A CA 1
ATOM 4566 C C . LEU A 1 573 ? -6.895 -9.733 23.692 1.00 88.88 573 LEU A C 1
ATOM 4568 O O . LEU A 1 573 ? -7.067 -10.884 24.092 1.00 88.88 573 LEU A O 1
ATOM 4572 N N . ASP A 1 574 ? -7.699 -8.735 24.057 1.00 87.75 574 ASP A N 1
ATOM 4573 C CA . ASP A 1 574 ? -8.835 -8.912 24.957 1.00 87.75 574 ASP A CA 1
ATOM 4574 C C . ASP A 1 574 ? -9.848 -9.897 24.338 1.00 87.75 574 ASP A C 1
ATOM 4576 O O . ASP A 1 574 ? -10.224 -9.828 23.161 1.00 87.75 574 ASP A O 1
ATOM 4580 N N . ASN A 1 575 ? -10.248 -10.883 25.135 1.00 88.19 575 ASN A N 1
ATOM 4581 C CA . ASN A 1 575 ? -11.154 -11.959 24.748 1.00 88.19 575 ASN A CA 1
ATOM 4582 C C . ASN A 1 575 ? -12.631 -11.557 24.857 1.00 88.19 575 ASN A C 1
ATOM 4584 O O . ASN A 1 575 ? -13.493 -12.298 24.380 1.00 88.19 575 ASN A O 1
ATOM 4588 N N . LYS A 1 576 ? -12.946 -10.389 25.439 1.00 88.88 576 LYS A N 1
ATOM 4589 C CA . LYS A 1 576 ? -14.317 -9.862 25.449 1.00 88.88 576 LYS A CA 1
ATOM 4590 C C . LYS A 1 576 ? -14.773 -9.418 24.059 1.00 88.88 576 LYS A C 1
ATOM 4592 O O . LYS A 1 576 ? -15.958 -9.54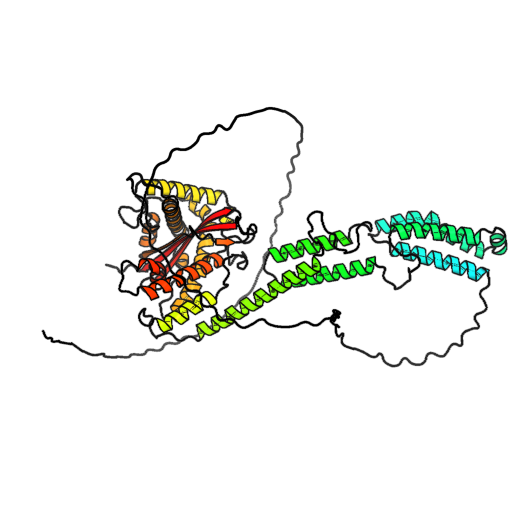0 23.746 1.00 88.88 576 LYS A O 1
ATOM 4597 N N . PHE A 1 577 ? -13.852 -8.912 23.237 1.00 91.00 577 PHE A N 1
ATOM 4598 C CA . PHE A 1 577 ? -14.156 -8.427 21.897 1.00 91.00 577 PHE A CA 1
ATOM 4599 C C . PHE A 1 577 ? -14.311 -9.592 20.922 1.00 91.00 577 PHE A C 1
ATOM 4601 O O . PHE A 1 577 ? -13.520 -10.535 20.918 1.00 91.00 577 PHE A O 1
ATOM 4608 N N . LYS A 1 578 ? -15.360 -9.514 20.103 1.00 92.06 578 LYS A N 1
ATOM 4609 C CA . LYS A 1 578 ? -15.717 -10.527 19.106 1.00 92.06 578 LYS A CA 1
ATOM 4610 C C . LYS A 1 578 ? -15.613 -10.012 17.683 1.00 92.06 578 LYS A C 1
ATOM 4612 O O . LYS A 1 578 ? -15.272 -10.794 16.808 1.00 92.06 578 LYS A O 1
ATOM 4617 N N . TYR A 1 579 ? -15.914 -8.738 17.447 1.00 94.75 579 TYR A N 1
ATOM 4618 C CA . TYR A 1 579 ? -15.891 -8.155 16.109 1.00 94.75 579 TYR A CA 1
ATOM 4619 C C . TYR A 1 579 ? -14.857 -7.039 16.024 1.00 94.75 579 TYR A C 1
ATOM 4621 O O . TYR A 1 579 ? -14.632 -6.324 17.002 1.00 94.75 579 TYR A O 1
ATOM 4629 N N . PHE A 1 580 ? -14.262 -6.888 14.846 1.00 95.19 580 PHE A N 1
ATOM 4630 C CA . PHE A 1 580 ? -13.291 -5.847 14.537 1.00 95.19 580 PHE A CA 1
ATOM 4631 C C . PHE A 1 580 ? -13.699 -5.121 13.253 1.00 95.19 580 PHE A C 1
ATOM 4633 O O . PHE A 1 580 ? -14.027 -5.752 12.245 1.00 95.19 580 PHE A O 1
ATOM 4640 N N . TYR A 1 581 ? -13.663 -3.796 13.304 1.00 95.94 581 TYR A N 1
ATOM 4641 C CA . TYR A 1 581 ? -13.667 -2.908 12.147 1.00 95.94 581 TYR A CA 1
ATOM 4642 C C . TYR A 1 581 ? -12.585 -1.856 12.353 1.00 95.94 581 TYR A C 1
ATOM 4644 O O . TYR A 1 581 ? -12.134 -1.653 13.475 1.00 95.94 581 TYR A O 1
ATOM 4652 N N . ALA A 1 582 ? -12.185 -1.158 11.304 1.00 94.62 582 ALA A N 1
ATOM 4653 C CA . ALA A 1 582 ? -11.243 -0.066 11.430 1.00 94.62 582 ALA A CA 1
ATOM 4654 C C . ALA A 1 582 ? -11.484 0.967 10.343 1.00 94.62 582 ALA A C 1
ATOM 4656 O O . ALA A 1 582 ? -11.946 0.641 9.249 1.00 94.62 582 ALA A O 1
ATOM 4657 N N . VAL A 1 583 ? -11.158 2.214 10.660 1.00 95.31 583 VAL A N 1
ATOM 4658 C CA . VAL A 1 583 ? -11.188 3.307 9.694 1.00 95.31 583 VAL A CA 1
ATOM 4659 C C . VAL A 1 583 ? -9.834 3.986 9.674 1.00 95.31 583 VAL A C 1
ATOM 4661 O O . VAL A 1 583 ? -9.345 4.445 10.705 1.00 95.31 583 VAL A O 1
ATOM 4664 N N . ILE A 1 584 ? -9.269 4.060 8.474 1.00 94.50 584 ILE A N 1
ATOM 4665 C CA . ILE A 1 584 ? -8.056 4.788 8.141 1.00 94.50 584 ILE A CA 1
ATOM 4666 C C . ILE A 1 584 ? -8.452 6.109 7.494 1.00 94.50 584 ILE A C 1
ATOM 4668 O O . ILE A 1 584 ? -9.188 6.122 6.506 1.00 94.50 584 ILE A O 1
ATOM 4672 N N . ILE A 1 585 ? -7.920 7.208 8.022 1.00 94.88 585 ILE A N 1
ATOM 4673 C CA . ILE A 1 585 ? -7.937 8.521 7.378 1.00 94.88 585 ILE A CA 1
ATOM 4674 C C . ILE A 1 585 ? -6.491 8.968 7.206 1.00 94.88 585 ILE A C 1
ATOM 4676 O O . ILE A 1 585 ? -5.754 9.080 8.186 1.00 94.88 585 ILE A O 1
ATOM 4680 N N . ALA A 1 586 ? -6.081 9.206 5.963 1.00 93.00 586 ALA A N 1
ATOM 4681 C CA . ALA A 1 586 ? -4.718 9.603 5.638 1.00 93.00 586 ALA A CA 1
ATOM 4682 C C . ALA A 1 586 ? -4.645 10.988 4.985 1.00 93.00 586 ALA A C 1
ATOM 4684 O O . ALA A 1 586 ? -5.554 11.405 4.265 1.00 93.00 586 ALA A O 1
ATOM 4685 N N . GLU A 1 587 ? -3.522 11.660 5.213 1.00 90.31 587 GLU A N 1
ATOM 4686 C CA . GLU A 1 587 ? -3.111 12.920 4.599 1.00 90.31 587 GLU A CA 1
ATOM 4687 C C . GLU A 1 587 ? -1.787 12.697 3.857 1.00 90.31 587 GLU A C 1
ATOM 4689 O O . GLU A 1 587 ? -0.866 12.092 4.408 1.00 90.31 587 GLU A O 1
ATOM 4694 N N . ASP A 1 588 ? -1.708 13.158 2.610 1.00 90.88 588 ASP A N 1
ATOM 4695 C CA . ASP A 1 588 ? -0.475 13.183 1.819 1.00 90.88 588 ASP A CA 1
ATOM 4696 C C . ASP A 1 588 ? 0.248 14.509 2.087 1.00 90.88 588 ASP A C 1
ATOM 4698 O O . ASP A 1 588 ? -0.278 15.580 1.776 1.00 90.88 588 ASP A O 1
ATOM 4702 N N . GLU A 1 589 ? 1.431 14.438 2.699 1.00 90.06 589 GLU A N 1
ATOM 4703 C CA . GLU A 1 589 ? 2.268 15.602 3.014 1.00 90.06 589 GLU A CA 1
ATOM 4704 C C . GLU A 1 589 ? 3.226 15.963 1.864 1.00 90.06 589 GLU A C 1
ATOM 4706 O O . GLU A 1 589 ? 4.021 16.896 1.995 1.00 90.06 589 GLU A O 1
ATOM 4711 N N . GLY A 1 590 ? 3.161 15.239 0.743 1.00 89.50 590 GLY A N 1
ATOM 4712 C CA . GLY A 1 590 ? 4.061 15.383 -0.393 1.00 89.50 590 GLY A CA 1
ATOM 4713 C C . GLY A 1 590 ? 5.380 14.631 -0.214 1.00 89.50 590 GLY A C 1
ATOM 4714 O O . GLY A 1 590 ? 5.512 13.742 0.629 1.00 89.50 590 GLY A O 1
ATOM 4715 N N . ALA A 1 591 ? 6.364 14.977 -1.046 1.00 88.88 591 ALA A N 1
ATOM 4716 C CA . ALA A 1 591 ? 7.653 14.293 -1.089 1.00 88.88 591 ALA A CA 1
ATOM 4717 C C . ALA A 1 591 ? 8.423 14.403 0.240 1.00 88.88 591 ALA A C 1
ATOM 4719 O O . ALA A 1 591 ? 8.465 15.467 0.866 1.00 88.88 591 ALA A O 1
ATOM 4720 N N . ASP A 1 592 ? 9.082 13.318 0.652 1.00 86.19 592 ASP A N 1
ATOM 4721 C CA . ASP A 1 592 ? 9.950 13.335 1.823 1.00 86.19 592 ASP A CA 1
ATOM 4722 C C . ASP A 1 592 ? 11.199 14.206 1.565 1.00 86.19 592 ASP A C 1
ATOM 4724 O O . ASP A 1 592 ? 11.865 14.047 0.538 1.00 86.19 592 ASP A O 1
ATOM 4728 N N . PRO A 1 593 ? 11.562 15.126 2.482 1.00 79.81 593 PRO A N 1
ATOM 4729 C CA . PRO A 1 593 ? 12.747 15.967 2.311 1.00 79.81 593 PRO A CA 1
ATOM 4730 C C . PRO A 1 593 ? 14.069 15.188 2.268 1.00 79.81 593 PRO A C 1
ATOM 4732 O O . PRO A 1 593 ? 15.021 15.641 1.631 1.00 79.81 593 PRO A O 1
ATOM 4735 N N . SER A 1 594 ? 14.133 14.050 2.963 1.00 80.56 594 SER A N 1
ATOM 4736 C CA . SER A 1 594 ? 15.324 13.203 3.093 1.00 80.56 594 SER A CA 1
ATOM 4737 C C . SER A 1 594 ? 15.364 12.111 2.023 1.00 80.56 594 SER A C 1
ATOM 4739 O O . SER A 1 594 ? 16.448 11.721 1.597 1.00 80.56 594 SER A O 1
ATOM 4741 N N . PHE A 1 595 ? 14.197 11.659 1.553 1.00 77.19 595 PHE A N 1
ATOM 4742 C CA . PHE A 1 595 ? 14.047 10.613 0.542 1.00 77.19 595 PHE A CA 1
ATOM 4743 C C . PHE A 1 595 ? 13.064 11.047 -0.555 1.00 77.19 595 PHE A C 1
ATOM 4745 O O . PHE A 1 595 ? 11.901 10.641 -0.581 1.00 77.19 595 PHE A O 1
ATOM 4752 N N . LYS A 1 596 ? 13.535 11.901 -1.471 1.00 77.06 596 LYS A N 1
ATOM 4753 C CA . LYS A 1 596 ? 12.710 12.589 -2.487 1.00 77.06 596 LYS A CA 1
ATOM 4754 C C . LYS A 1 596 ? 11.916 11.656 -3.408 1.00 77.06 596 LYS A C 1
ATOM 4756 O O . LYS A 1 596 ? 11.001 12.104 -4.092 1.00 77.06 596 LYS A O 1
ATOM 4761 N N . GLU A 1 597 ? 12.283 10.383 -3.475 1.00 77.25 597 GLU A N 1
ATOM 4762 C CA . GLU A 1 597 ? 11.593 9.352 -4.239 1.00 77.25 597 GLU A CA 1
ATOM 4763 C C . GLU A 1 597 ? 10.323 8.802 -3.556 1.00 77.25 597 GLU A C 1
ATOM 4765 O O . GLU A 1 597 ? 9.558 8.091 -4.214 1.00 77.25 597 GLU A O 1
ATOM 4770 N N . TYR A 1 598 ? 10.076 9.143 -2.285 1.00 85.25 598 TYR A N 1
ATOM 4771 C CA . TYR A 1 598 ? 8.892 8.746 -1.517 1.00 85.25 598 TYR A CA 1
ATOM 4772 C C . TYR A 1 598 ? 8.008 9.943 -1.176 1.00 85.25 598 TYR A C 1
ATOM 4774 O O . TYR A 1 598 ? 8.498 11.042 -0.920 1.00 85.25 598 TYR A O 1
ATOM 4782 N N . ASN A 1 599 ? 6.705 9.694 -1.080 1.00 90.38 599 ASN A N 1
ATOM 4783 C CA . ASN A 1 599 ? 5.773 10.576 -0.394 1.00 90.38 599 ASN A CA 1
ATOM 4784 C C . ASN A 1 599 ? 5.679 10.207 1.088 1.00 90.38 599 ASN A C 1
ATOM 4786 O O . ASN A 1 599 ? 5.782 9.037 1.474 1.00 90.38 599 ASN A O 1
ATOM 4790 N N . ARG A 1 600 ? 5.442 11.229 1.908 1.00 91.69 600 ARG A N 1
ATOM 4791 C CA . ARG A 1 600 ? 5.126 11.114 3.326 1.00 91.69 600 ARG A CA 1
ATOM 4792 C C . ARG A 1 600 ? 3.627 11.116 3.506 1.00 91.69 600 ARG A C 1
ATOM 4794 O O . ARG A 1 600 ? 2.949 12.073 3.144 1.00 91.69 600 ARG A O 1
ATOM 4801 N N . TYR A 1 601 ? 3.127 10.093 4.174 1.00 91.25 601 TYR A N 1
ATOM 4802 C CA . TYR A 1 601 ? 1.725 10.007 4.507 1.00 91.25 601 TYR A CA 1
ATOM 4803 C C . TYR A 1 601 ? 1.529 9.964 6.007 1.00 91.25 601 TYR A C 1
ATOM 4805 O O . TYR A 1 601 ? 2.109 9.148 6.728 1.00 91.25 601 TYR A O 1
ATOM 4813 N N . ARG A 1 602 ? 0.646 10.827 6.484 1.00 89.31 602 ARG A N 1
ATOM 4814 C CA . ARG A 1 602 ? 0.218 10.829 7.870 1.00 89.31 602 ARG A CA 1
ATOM 4815 C C . ARG A 1 602 ? -1.087 10.066 7.968 1.00 89.31 602 ARG A C 1
ATOM 4817 O O . ARG A 1 602 ? -2.067 10.438 7.334 1.00 89.31 602 ARG A O 1
ATOM 4824 N N . VAL A 1 603 ? -1.100 9.014 8.774 1.00 89.75 603 VAL A N 1
ATOM 4825 C CA . VAL A 1 603 ? -2.266 8.154 8.946 1.00 89.75 603 VAL A CA 1
ATOM 4826 C C . VAL A 1 603 ? -2.858 8.309 10.334 1.00 89.75 603 VAL A C 1
ATOM 4828 O O . VAL A 1 603 ? -2.160 8.435 11.345 1.00 89.75 603 VAL A O 1
ATOM 4831 N N . ASN A 1 604 ? -4.178 8.286 10.364 1.00 90.31 604 ASN A N 1
ATOM 4832 C CA . ASN A 1 604 ? -4.981 8.166 11.554 1.00 90.31 604 ASN A CA 1
ATOM 4833 C C . ASN A 1 604 ? -5.818 6.903 11.465 1.00 90.31 604 ASN A C 1
ATOM 4835 O O . ASN A 1 604 ? -6.384 6.617 10.409 1.00 90.31 604 ASN A O 1
ATOM 4839 N N . ILE A 1 605 ? -5.863 6.161 12.563 1.00 88.38 605 ILE A N 1
ATOM 4840 C CA . ILE A 1 605 ? -6.530 4.875 12.635 1.00 88.38 605 ILE A CA 1
ATOM 4841 C C . ILE A 1 605 ? -7.404 4.828 13.874 1.00 88.38 605 ILE A C 1
ATOM 4843 O O . ILE A 1 605 ? -6.922 5.006 14.995 1.00 88.38 605 ILE A O 1
ATOM 4847 N N . ASN A 1 606 ? -8.669 4.492 13.656 1.00 91.00 606 ASN A N 1
ATOM 4848 C CA . ASN A 1 606 ? -9.583 4.063 14.701 1.00 91.00 606 ASN A CA 1
ATOM 4849 C C . ASN A 1 606 ? -9.884 2.580 14.505 1.00 91.00 606 ASN A C 1
ATOM 4851 O O . ASN A 1 606 ? -10.729 2.229 13.682 1.00 91.00 606 ASN A O 1
ATOM 4855 N N . ASP A 1 607 ? -9.221 1.731 15.286 1.00 91.06 607 ASP A N 1
ATOM 4856 C CA . ASP A 1 607 ? -9.557 0.316 15.420 1.00 91.06 607 ASP A CA 1
ATOM 4857 C C . ASP A 1 607 ? -10.770 0.206 16.346 1.00 91.06 607 ASP A C 1
ATOM 4859 O O . ASP A 1 607 ? -10.719 0.540 17.529 1.00 91.06 607 ASP A O 1
ATOM 4863 N N . MET A 1 608 ? -11.886 -0.249 15.796 1.00 92.69 608 MET A N 1
ATOM 4864 C CA . MET A 1 608 ? -13.177 -0.365 16.459 1.00 92.69 608 MET A CA 1
ATOM 4865 C C . MET A 1 608 ? -13.410 -1.818 16.857 1.00 92.69 608 MET A C 1
ATOM 4867 O O . MET A 1 608 ? -13.589 -2.705 16.019 1.00 92.69 608 MET A O 1
ATOM 4871 N N . LEU A 1 609 ? -13.407 -2.054 18.162 1.00 92.50 609 LEU A N 1
ATOM 4872 C CA . LEU A 1 609 ? -13.551 -3.364 18.771 1.00 92.50 609 LEU A CA 1
ATOM 4873 C C . LEU A 1 609 ? -14.954 -3.479 19.359 1.00 92.50 609 LEU A C 1
ATOM 4875 O O . LEU A 1 609 ? -15.368 -2.653 20.172 1.00 92.50 609 LEU A O 1
ATOM 4879 N N . PHE A 1 610 ? -15.688 -4.522 18.978 1.00 93.12 610 PHE A N 1
ATOM 4880 C CA . PHE A 1 610 ? -17.058 -4.707 19.440 1.00 93.12 610 PHE A CA 1
ATOM 4881 C C . PHE A 1 610 ? -17.234 -6.010 20.204 1.00 93.12 610 PHE A C 1
ATOM 4883 O O . PHE A 1 610 ? -16.729 -7.068 19.817 1.00 93.12 610 PHE A O 1
ATOM 4890 N N . SER A 1 611 ? -18.013 -5.949 21.278 1.00 92.25 611 SER A N 1
ATOM 4891 C CA . SER A 1 611 ? -18.502 -7.127 21.996 1.00 92.25 611 SER A CA 1
ATOM 4892 C C . SER A 1 611 ? -20.022 -7.197 21.942 1.00 92.25 611 SER A C 1
ATOM 4894 O O . SER A 1 611 ? -20.691 -6.202 21.683 1.00 92.25 611 SER A O 1
ATOM 4896 N N . VAL A 1 612 ? -20.581 -8.386 22.151 1.00 87.50 612 VAL A N 1
ATOM 4897 C CA . VAL A 1 612 ? -22.039 -8.556 22.214 1.00 87.50 612 VAL A CA 1
ATOM 4898 C C . VAL A 1 612 ? -22.528 -7.949 23.523 1.00 87.50 612 VAL A C 1
ATOM 4900 O O . VAL A 1 612 ? -22.008 -8.304 24.585 1.00 87.50 612 VAL A O 1
ATOM 4903 N N . ALA A 1 613 ? -23.514 -7.053 23.453 1.00 76.00 613 ALA A N 1
ATOM 4904 C CA . ALA A 1 613 ? -24.136 -6.508 24.649 1.00 76.00 613 ALA A CA 1
ATOM 4905 C C . ALA A 1 613 ? -24.746 -7.660 25.460 1.00 76.00 613 ALA A C 1
ATOM 4907 O O . ALA A 1 613 ? -25.546 -8.445 24.947 1.00 76.00 613 ALA A O 1
ATOM 4908 N N . ARG A 1 614 ? -24.345 -7.803 26.727 1.00 62.09 614 ARG A N 1
ATOM 4909 C CA . ARG A 1 614 ? -25.063 -8.694 27.641 1.00 62.09 614 ARG A CA 1
ATOM 4910 C C . ARG A 1 614 ? -26.388 -8.001 27.935 1.00 62.09 614 ARG A C 1
ATOM 4912 O O . ARG A 1 614 ? -26.366 -6.884 28.445 1.00 62.09 614 ARG A O 1
ATOM 4919 N N . ASN A 1 615 ? -27.504 -8.626 27.561 1.00 42.62 615 ASN A N 1
ATOM 4920 C CA . ASN A 1 615 ? -28.824 -8.161 27.982 1.00 42.62 615 ASN A CA 1
ATOM 4921 C C . ASN A 1 615 ? -28.792 -8.022 29.511 1.00 42.62 615 ASN A C 1
ATOM 4923 O O . ASN A 1 615 ? -28.529 -9.012 30.199 1.00 42.62 615 ASN A O 1
ATOM 4927 N N . HIS A 1 616 ? -28.973 -6.799 30.002 1.00 34.62 616 HIS A N 1
ATOM 4928 C CA . HIS A 1 616 ? -29.265 -6.530 31.403 1.00 34.62 616 HIS A CA 1
ATOM 4929 C C . HIS A 1 616 ? -30.771 -6.553 31.606 1.00 34.62 616 HIS A C 1
ATOM 4931 O O . HIS A 1 616 ? -31.473 -5.980 30.740 1.00 34.62 616 HIS A O 1
#

Sequence (616 aa):
MKRHNKKRLFTTLFACTLLTGTILSSCKDEDIKAHKNSKETTVKTGNGSTIESNGSDNSSNNQTSNSQDSNSNSNTNASNNTTTSTDISVNNNASSNAGSVTEYKEPEVDIPETAIPEPVIPVPVVTPTENKPLTEKEMYINKYNALIKKVELFISRIPGGQGIRDSYKMALEPSVLKPLRDQVESMNNNFDSVKKSGKLDSTYQQKLSYVKVFANAMRINFDELEEGKLTDYEIEEARSEEYIKLLNNQKSQIQNAKFIRLIDDNVKSIRDTVSATPSAPTLKSYNDKDGAIYNTFADTYKAVQKHIEERKIIKQRIAEKTAEFDRATTPSTFSWVNYSDNNKIFDLSPLMYENIDVGDYYEPSENNLSYDMVFKNANLKSVINKYINLFREEIKQGRGEYDANLNARIELQAGDINTLKPLIAFNDKYVETQIKKWNKLRKKLHLPELINASTIFDEEDKAKLILQGILGYTRGNFIRNKEVRNDGKMLSTGHSYNVATRETVQKHKLTYGENYYGSYNSPLLSRPDYGLTSEFVSTVLFKNVLGERHAYAKYGLDDASKIREWGHLLGALDNKFKYFYAVIIAEDEGADPSFKEYNRYRVNINDMLFSVARNH